Protein AF-0000000078878754 (afdb_homodimer)

Structure (mmCIF, N/CA/C/O backbone):
data_AF-0000000078878754-model_v1
#
loop_
_entity.id
_entity.type
_entity.pdbx_description
1 polymer 'Potassium channel domain-containing protein'
#
loop_
_atom_site.group_PDB
_atom_site.id
_atom_site.type_symbol
_atom_site.label_atom_id
_atom_site.label_alt_id
_atom_site.label_comp_id
_atom_site.label_asym_id
_atom_site.label_entity_id
_atom_site.label_seq_id
_atom_site.pdbx_PDB_ins_code
_atom_site.Cartn_x
_atom_site.Cartn_y
_atom_site.Cartn_z
_atom_site.occupancy
_atom_site.B_iso_or_equiv
_atom_site.auth_seq_id
_atom_site.auth_comp_id
_atom_site.auth_asym_id
_atom_site.auth_atom_id
_atom_site.pdbx_PDB_model_num
ATOM 1 N N . LEU A 1 1 ? -21.625 15.844 6.613 1 88.44 1 LEU A N 1
ATOM 2 C CA . LEU A 1 1 ? -20.328 15.461 6.086 1 88.44 1 LEU A CA 1
ATOM 3 C C . LEU A 1 1 ? -20.172 13.945 6.066 1 88.44 1 LEU A C 1
ATOM 5 O O . LEU A 1 1 ? -19.766 13.367 5.051 1 88.44 1 LEU A O 1
ATOM 9 N N . ILE A 1 2 ? -20.672 13.242 7.055 1 89.06 2 ILE A N 1
ATOM 10 C CA . ILE A 1 2 ? -20.531 11.797 7.145 1 89.06 2 ILE A CA 1
ATOM 11 C C . ILE A 1 2 ? -21.391 11.125 6.074 1 89.06 2 ILE A C 1
ATOM 13 O O . ILE A 1 2 ? -20.953 10.188 5.41 1 89.06 2 ILE A O 1
ATOM 17 N N . ILE A 1 3 ? -22.547 11.648 5.879 1 92.25 3 ILE A N 1
ATOM 18 C CA . ILE A 1 3 ? -23.453 11.086 4.895 1 92.25 3 ILE A CA 1
ATOM 19 C C . ILE A 1 3 ? -22.891 11.273 3.49 1 92.25 3 ILE A C 1
ATOM 21 O O . ILE A 1 3 ? -22.922 10.352 2.674 1 92.25 3 ILE A O 1
ATOM 25 N N . VAL A 1 4 ? -22.359 12.438 3.182 1 94.62 4 VAL A N 1
ATOM 26 C CA . VAL A 1 4 ? -21.766 12.719 1.883 1 94.62 4 VAL A CA 1
ATOM 27 C C . VAL A 1 4 ? -20.562 11.805 1.656 1 94.62 4 VAL A C 1
ATOM 29 O O . VAL A 1 4 ? -20.359 11.297 0.55 1 94.62 4 VAL A O 1
ATOM 32 N N . TYR A 1 5 ? -19.875 11.586 2.711 1 95.25 5 TYR A N 1
ATOM 33 C CA . TYR A 1 5 ? -18.703 10.719 2.643 1 95.25 5 TYR A CA 1
ATOM 34 C C . TYR A 1 5 ? -19.109 9.281 2.336 1 95.25 5 TYR A C 1
ATOM 36 O O . TYR A 1 5 ? -18.5 8.625 1.483 1 95.25 5 TYR A O 1
ATOM 44 N N . ILE A 1 6 ? -20.141 8.805 2.996 1 94.25 6 ILE A N 1
ATOM 45 C CA . ILE A 1 6 ? -20.641 7.453 2.777 1 94.25 6 ILE A CA 1
ATOM 46 C C . ILE A 1 6 ? -21.172 7.32 1.354 1 94.25 6 ILE A C 1
ATOM 48 O O . ILE A 1 6 ? -20.922 6.316 0.684 1 94.25 6 ILE A O 1
ATOM 52 N N . PHE A 1 7 ? -21.828 8.344 0.883 1 96.56 7 PHE A N 1
ATOM 53 C CA . PHE A 1 7 ? -22.328 8.344 -0.484 1 96.56 7 PHE A CA 1
ATOM 54 C C . PHE A 1 7 ? -21.188 8.352 -1.486 1 96.56 7 PHE A C 1
ATOM 56 O O . PHE A 1 7 ? -21.234 7.664 -2.51 1 96.56 7 PHE A O 1
ATOM 63 N N . TYR A 1 8 ? -20.188 9.109 -1.204 1 97.75 8 TYR A N 1
ATOM 64 C CA . TYR A 1 8 ? -19.016 9.148 -2.064 1 97.75 8 TYR A CA 1
ATOM 65 C C . TYR A 1 8 ? -18.359 7.777 -2.156 1 97.75 8 TYR A C 1
ATOM 67 O O . TYR A 1 8 ? -17.984 7.336 -3.242 1 97.75 8 TYR A O 1
ATOM 75 N N . LEU A 1 9 ? -18.281 7.098 -1.032 1 97.31 9 LEU A N 1
ATOM 76 C CA . LEU A 1 9 ? -17.703 5.762 -0.999 1 97.31 9 LEU A CA 1
ATOM 77 C C . LEU A 1 9 ? -18.562 4.777 -1.787 1 97.31 9 LEU A C 1
ATOM 79 O O . LEU A 1 9 ? -18.031 3.965 -2.555 1 97.31 9 LEU A O 1
ATOM 83 N N . ALA A 1 10 ? -19.828 4.859 -1.621 1 97 10 ALA A N 1
ATOM 84 C CA . ALA A 1 10 ? -20.75 3.949 -2.301 1 97 10 ALA A CA 1
ATOM 85 C C . ALA A 1 10 ? -20.719 4.16 -3.811 1 97 10 ALA A C 1
ATOM 87 O O . ALA A 1 10 ? -20.719 3.197 -4.578 1 97 10 ALA A O 1
ATOM 88 N N . ILE A 1 11 ? -20.641 5.426 -4.215 1 97.81 11 ILE A N 1
ATOM 89 C CA . ILE A 1 11 ? -20.578 5.746 -5.637 1 97.81 11 ILE A CA 1
ATOM 90 C C . ILE A 1 11 ? -19.281 5.227 -6.227 1 97.81 11 ILE A C 1
ATOM 92 O O . ILE A 1 11 ? -19.266 4.652 -7.32 1 97.81 11 ILE A O 1
ATOM 96 N N . GLY A 1 12 ? -18.188 5.465 -5.535 1 98 12 GLY A N 1
ATOM 97 C CA . GLY A 1 12 ? -16.906 4.934 -5.988 1 98 12 GLY A CA 1
ATOM 98 C C . GLY A 1 12 ? -16.906 3.424 -6.141 1 98 12 GLY A C 1
ATOM 99 O O . GLY A 1 12 ? -16.438 2.893 -7.145 1 98 12 GLY A O 1
ATOM 100 N N . ALA A 1 13 ? -17.484 2.748 -5.16 1 97.38 13 ALA A N 1
ATOM 101 C CA . ALA A 1 13 ? -17.562 1.291 -5.195 1 97.38 13 ALA A CA 1
ATOM 102 C C . ALA A 1 13 ? -18.375 0.812 -6.391 1 97.38 13 ALA A C 1
ATOM 104 O O . ALA A 1 13 ? -17.984 -0.123 -7.09 1 97.38 13 ALA A O 1
ATOM 105 N N . ALA A 1 14 ? -19.484 1.467 -6.613 1 97.56 14 ALA A N 1
ATOM 106 C CA . ALA A 1 14 ? -20.375 1.093 -7.711 1 97.56 14 ALA A CA 1
ATOM 107 C C . ALA A 1 14 ? -19.688 1.307 -9.062 1 97.56 14 ALA A C 1
ATOM 109 O O . ALA A 1 14 ? -19.781 0.453 -9.945 1 97.56 14 ALA A O 1
ATOM 110 N N . ILE A 1 15 ? -19.016 2.385 -9.211 1 98 15 ILE A N 1
ATOM 111 C CA . ILE A 1 15 ? -18.375 2.703 -10.484 1 98 15 ILE A CA 1
ATOM 112 C C . ILE A 1 15 ? -17.188 1.769 -10.711 1 98 15 ILE A C 1
ATOM 114 O O . ILE A 1 15 ? -17.016 1.231 -11.805 1 98 15 ILE A O 1
ATOM 118 N N . PHE A 1 16 ? -16.375 1.525 -9.695 1 97.56 16 PHE A N 1
ATOM 119 C CA . PHE A 1 16 ? -15.258 0.6 -9.828 1 97.56 16 PHE A CA 1
ATOM 120 C C . PHE A 1 16 ? -15.75 -0.796 -10.188 1 97.56 16 PHE A C 1
ATOM 122 O O . PHE A 1 16 ? -15.18 -1.452 -11.062 1 97.56 16 PHE A O 1
ATOM 129 N N . SER A 1 17 ? -16.797 -1.223 -9.469 1 96 17 SER A N 1
ATOM 130 C CA . SER A 1 17 ? -17.344 -2.547 -9.734 1 96 17 SER A CA 1
ATOM 131 C C . SER A 1 17 ? -17.875 -2.652 -11.156 1 96 17 SER A C 1
ATOM 133 O O . SER A 1 17 ? -17.688 -3.676 -11.82 1 96 17 SER A O 1
ATOM 135 N N . SER A 1 18 ? -18.484 -1.58 -11.648 1 96.5 18 SER A N 1
ATOM 136 C CA . SER A 1 18 ? -19.078 -1.58 -12.984 1 96.5 18 SER A CA 1
ATOM 137 C C . SER A 1 18 ? -18 -1.534 -14.062 1 96.5 18 SER A C 1
ATOM 139 O O . SER A 1 18 ? -18.109 -2.203 -15.094 1 96.5 18 SER A O 1
ATOM 141 N N . ILE A 1 19 ? -16.906 -0.851 -13.898 1 96.38 19 ILE A N 1
ATOM 142 C CA . ILE A 1 19 ? -15.852 -0.682 -14.898 1 96.38 19 ILE A CA 1
ATOM 143 C C . ILE A 1 19 ? -14.945 -1.91 -14.906 1 96.38 19 ILE A C 1
ATOM 145 O O . ILE A 1 19 ? -14.586 -2.412 -15.977 1 96.38 19 ILE A O 1
ATOM 149 N N . GLU A 1 20 ? -14.562 -2.369 -13.758 1 96 20 GLU A N 1
ATOM 150 C CA . GLU A 1 20 ? -13.539 -3.404 -13.656 1 96 20 GLU A CA 1
ATOM 151 C C . GLU A 1 20 ? -14.156 -4.797 -13.68 1 96 20 GLU A C 1
ATOM 153 O O . GLU A 1 20 ? -13.484 -5.777 -14.008 1 96 20 GLU A O 1
ATOM 158 N N . GLY A 1 21 ? -15.43 -4.961 -13.352 1 93.44 21 GL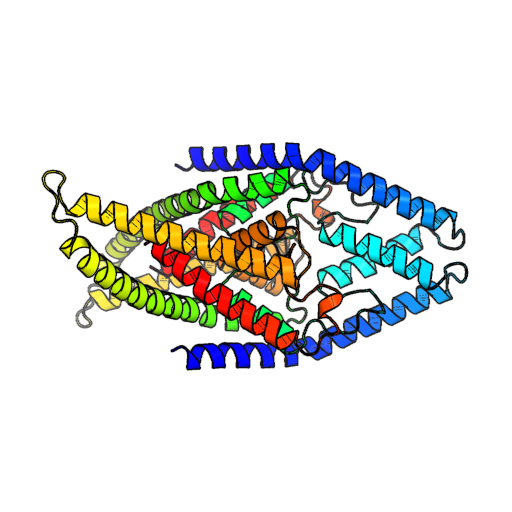Y A N 1
ATOM 159 C CA . GLY A 1 21 ? -16.109 -6.246 -13.305 1 93.44 21 GLY A CA 1
ATOM 160 C C . GLY A 1 21 ? -15.977 -7.027 -14.602 1 93.44 21 GLY A C 1
ATOM 161 O O . GLY A 1 21 ? -15.453 -8.141 -14.617 1 93.44 21 GLY A O 1
ATOM 162 N N . PRO A 1 22 ? -16.359 -6.391 -15.695 1 93.25 22 PRO A N 1
ATOM 163 C CA . PRO A 1 22 ? -16.281 -7.082 -16.984 1 93.25 22 PRO A CA 1
ATOM 164 C C . PRO A 1 22 ? -14.844 -7.418 -17.375 1 93.25 22 PRO A C 1
ATOM 166 O O . PRO A 1 22 ? -14.594 -8.461 -17.984 1 93.25 22 PRO A O 1
ATOM 169 N N . TYR A 1 23 ? -13.898 -6.574 -17.094 1 92.31 23 TYR A N 1
ATOM 170 C CA . TYR A 1 23 ? -12.5 -6.828 -17.406 1 92.31 23 TYR A CA 1
ATOM 171 C C . TYR A 1 23 ? -11.977 -8.023 -16.609 1 92.31 23 TYR A C 1
ATOM 173 O O . TYR A 1 23 ? -11.273 -8.875 -17.156 1 92.31 23 TYR A O 1
ATOM 181 N N . GLU A 1 24 ? -12.305 -8.078 -15.375 1 92.5 24 GLU A N 1
ATOM 182 C CA . GLU A 1 24 ? -11.898 -9.188 -14.523 1 92.5 24 GLU A CA 1
ATOM 183 C C . GLU A 1 24 ? -12.445 -10.516 -15.047 1 92.5 24 GLU A C 1
ATOM 185 O O . GLU A 1 24 ? -11.734 -11.523 -15.078 1 92.5 24 GLU A O 1
ATOM 190 N N . ARG A 1 25 ? -13.688 -10.508 -15.477 1 91.75 25 ARG A N 1
ATOM 191 C CA . ARG A 1 25 ? -14.312 -11.727 -15.984 1 91.75 25 ARG A CA 1
ATOM 192 C C . ARG A 1 25 ? -13.586 -12.242 -17.219 1 91.75 25 ARG A C 1
ATOM 194 O O . ARG A 1 25 ? -13.422 -13.453 -17.391 1 91.75 25 ARG A O 1
ATOM 201 N N . ARG A 1 26 ? -13.156 -11.352 -18.031 1 91.81 26 ARG A N 1
ATOM 202 C CA . ARG A 1 26 ? -12.422 -11.75 -19.219 1 91.81 26 ARG A CA 1
ATOM 203 C C . ARG A 1 26 ? -11.086 -12.391 -18.859 1 91.81 26 ARG A C 1
ATOM 205 O O . ARG A 1 26 ? -10.703 -13.414 -19.438 1 91.81 26 ARG A O 1
ATOM 212 N N . VAL A 1 27 ? -10.414 -11.758 -17.891 1 91 27 VAL A N 1
ATOM 213 C CA . VAL A 1 27 ? -9.117 -12.281 -17.469 1 91 27 VAL A CA 1
ATOM 214 C C . VAL A 1 27 ? -9.297 -13.656 -16.828 1 91 27 VAL A C 1
ATOM 216 O O . VAL A 1 27 ? -8.508 -14.57 -17.078 1 91 27 VAL A O 1
ATOM 219 N N . VAL A 1 28 ? -10.328 -13.812 -16 1 91.38 28 VAL A N 1
ATOM 220 C CA . VAL A 1 28 ? -10.609 -15.078 -15.336 1 91.38 28 VAL A CA 1
ATOM 221 C C . VAL A 1 28 ? -10.906 -16.156 -16.375 1 91.38 28 VAL A C 1
ATOM 223 O O . VAL A 1 28 ? -10.398 -17.281 -16.281 1 91.38 28 VAL A O 1
ATOM 226 N N . LYS A 1 29 ? -11.719 -15.836 -17.375 1 91.75 29 LYS A N 1
ATOM 227 C CA . LYS A 1 29 ? -12.055 -16.781 -18.438 1 91.75 29 LYS A CA 1
ATOM 228 C C . LYS A 1 29 ? -10.812 -17.234 -19.188 1 91.75 29 LYS A C 1
ATOM 230 O O . LYS A 1 29 ? -10.648 -18.422 -19.484 1 91.75 29 LYS A O 1
ATOM 235 N N . ASN A 1 30 ? -9.938 -16.281 -19.469 1 92.88 30 ASN A N 1
ATOM 236 C CA . ASN A 1 30 ? -8.688 -16.609 -20.156 1 92.88 30 ASN A CA 1
ATOM 237 C C . ASN A 1 30 ? -7.809 -17.516 -19.312 1 92.88 30 ASN A C 1
ATOM 239 O O . ASN A 1 30 ? -7.148 -18.422 -19.844 1 92.88 30 ASN A O 1
ATOM 243 N N . LEU A 1 31 ? -7.793 -17.266 -18.031 1 92.38 31 LEU A N 1
ATOM 244 C CA . LEU A 1 31 ? -6.984 -18.062 -17.125 1 92.38 31 LEU A CA 1
ATOM 245 C C . LEU A 1 31 ? -7.516 -19.5 -17.047 1 92.38 31 LEU A C 1
ATOM 247 O O . LEU A 1 31 ? -6.738 -20.453 -17.062 1 92.38 31 LEU A O 1
ATOM 251 N N . ILE A 1 32 ? -8.797 -19.672 -16.984 1 91.44 32 ILE A N 1
ATOM 252 C CA . ILE A 1 32 ? -9.422 -20.984 -16.953 1 91.44 32 ILE A CA 1
ATOM 253 C C . ILE A 1 32 ? -9.125 -21.734 -18.25 1 91.44 32 ILE A C 1
ATOM 255 O O . ILE A 1 32 ? -8.812 -22.922 -18.234 1 91.44 32 ILE A O 1
ATOM 259 N N . ALA A 1 33 ? -9.203 -21.031 -19.344 1 94 33 ALA A N 1
ATOM 260 C CA . ALA A 1 33 ? -8.898 -21.641 -20.641 1 94 33 ALA A CA 1
ATOM 261 C C . ALA A 1 33 ? -7.449 -22.109 -20.688 1 94 33 ALA A C 1
ATOM 263 O O . ALA A 1 33 ? -7.168 -23.203 -21.203 1 94 33 ALA A O 1
ATOM 264 N N . LYS A 1 34 ? -6.562 -21.312 -20.156 1 94 34 LYS A N 1
ATOM 265 C CA . LYS A 1 34 ? -5.152 -21.688 -20.141 1 94 34 LYS A CA 1
ATOM 266 C C . LYS A 1 34 ? -4.918 -22.891 -19.234 1 94 34 LYS A C 1
ATOM 268 O O . LYS A 1 34 ? -4.109 -23.766 -19.562 1 94 34 LYS A O 1
ATOM 273 N N . ARG A 1 35 ? -5.523 -22.875 -18.094 1 93.62 35 ARG A N 1
ATOM 274 C CA . ARG A 1 35 ? -5.43 -24 -17.172 1 93.62 35 ARG A CA 1
ATOM 275 C C . ARG A 1 35 ? -5.941 -25.281 -17.828 1 93.62 35 ARG A C 1
ATOM 277 O O . ARG A 1 35 ? -5.297 -26.328 -17.734 1 93.62 35 ARG A O 1
ATOM 284 N N . ASP A 1 36 ? -7.105 -25.203 -18.516 1 93.69 36 ASP A N 1
ATOM 285 C CA . ASP A 1 36 ? -7.695 -26.359 -19.188 1 93.69 36 ASP A CA 1
ATOM 286 C C . ASP A 1 36 ? -6.801 -26.844 -20.328 1 93.69 36 ASP A C 1
ATOM 288 O O . ASP A 1 36 ? -6.652 -28.047 -20.531 1 93.69 36 ASP A O 1
ATOM 292 N N . ARG A 1 37 ? -6.273 -25.922 -21.031 1 95 37 ARG A N 1
ATOM 293 C CA . ARG A 1 37 ? -5.352 -26.281 -22.094 1 95 37 ARG A CA 1
ATOM 294 C C . ARG A 1 37 ? -4.117 -27 -21.547 1 95 37 ARG A C 1
ATOM 296 O O . ARG A 1 37 ? -3.621 -27.953 -22.141 1 95 37 ARG A O 1
ATOM 303 N N . PHE A 1 38 ? -3.609 -26.516 -20.438 1 95.25 38 PHE A N 1
ATOM 304 C CA . PHE A 1 38 ? -2.455 -27.125 -19.797 1 95.25 38 PHE A CA 1
ATOM 305 C C . PHE A 1 38 ? -2.762 -28.562 -19.391 1 95.25 38 PHE A C 1
ATOM 307 O O . PHE A 1 38 ? -1.948 -29.453 -19.609 1 95.25 38 PHE A O 1
ATOM 314 N N . LEU A 1 39 ? -3.918 -28.797 -18.797 1 94 39 LEU A N 1
ATOM 315 C CA . LEU A 1 39 ? -4.312 -30.125 -18.359 1 94 39 LEU A CA 1
ATOM 316 C C . LEU A 1 39 ? -4.559 -31.031 -19.547 1 94 39 LEU A C 1
ATOM 318 O O . LEU A 1 39 ? -4.285 -32.25 -19.484 1 94 39 LEU A O 1
ATOM 322 N N . ALA A 1 40 ? -5.086 -30.469 -20.656 1 94.75 40 ALA A N 1
ATOM 323 C CA . ALA A 1 40 ? -5.332 -31.25 -21.875 1 94.75 40 ALA A CA 1
ATOM 324 C C . ALA A 1 40 ? -4.02 -31.672 -22.516 1 94.75 40 ALA A C 1
ATOM 326 O O . ALA A 1 40 ? -3.908 -32.812 -23.016 1 94.75 40 ALA A O 1
ATOM 327 N N . ARG A 1 41 ? -3.047 -30.812 -22.484 1 94 41 ARG A N 1
ATOM 328 C CA . ARG A 1 41 ? -1.755 -31.094 -23.094 1 94 41 ARG A CA 1
ATOM 329 C C . ARG A 1 41 ? -0.927 -32.031 -22.234 1 94 41 ARG A C 1
ATOM 331 O O . ARG A 1 41 ? -0.048 -32.75 -22.75 1 94 41 ARG A O 1
ATOM 338 N N . ASN A 1 42 ? -1.183 -31.984 -20.953 1 94.94 42 ASN A N 1
ATOM 339 C CA . ASN A 1 42 ? -0.447 -32.812 -20.016 1 94.94 42 ASN A CA 1
ATOM 340 C C . ASN A 1 42 ? -1.387 -33.688 -19.172 1 94.94 42 ASN A C 1
ATOM 342 O O . ASN A 1 42 ? -1.582 -33.438 -17.984 1 94.94 42 ASN A O 1
ATOM 346 N N . PRO A 1 43 ? -1.83 -34.844 -19.734 1 91.88 43 PRO A N 1
ATOM 347 C CA . PRO A 1 43 ? -2.836 -35.688 -19.078 1 91.88 43 PRO A CA 1
ATOM 348 C C . PRO A 1 43 ? -2.295 -36.375 -17.828 1 91.88 43 PRO A C 1
ATOM 350 O O . PRO A 1 43 ? -3.072 -36.844 -17 1 91.88 43 PRO A O 1
ATOM 353 N N . CYS A 1 44 ? -1.008 -36.344 -17.562 1 92.94 44 CYS A N 1
ATOM 354 C CA . CYS A 1 44 ? -0.416 -37 -16.391 1 92.94 44 CYS A CA 1
ATOM 355 C C . CYS A 1 44 ? -0.661 -36.156 -15.133 1 92.94 44 CYS A C 1
ATOM 357 O O . CYS A 1 44 ? -0.492 -36.656 -14.016 1 92.94 44 CYS A O 1
ATOM 359 N N . VAL A 1 45 ? -1.017 -34.969 -15.344 1 94.69 45 VAL A N 1
ATOM 360 C CA . VAL A 1 45 ? -1.24 -34.062 -14.211 1 94.69 45 VAL A CA 1
ATOM 361 C C . VAL A 1 45 ? -2.713 -34.094 -13.812 1 94.69 45 VAL A C 1
ATOM 363 O O . VAL A 1 45 ? -3.594 -33.844 -14.633 1 94.69 45 VAL A O 1
ATOM 366 N N . THR A 1 46 ? -2.932 -34.469 -12.578 1 93.31 46 THR A N 1
ATOM 367 C CA . THR A 1 46 ? -4.305 -34.438 -12.078 1 93.31 46 THR A CA 1
ATOM 368 C C . THR A 1 46 ? -4.719 -33.031 -11.688 1 93.31 46 THR A C 1
ATOM 370 O O . THR A 1 46 ? -3.867 -32.188 -11.383 1 93.31 46 THR A O 1
ATOM 373 N N . ASP A 1 47 ? -6.012 -32.812 -11.703 1 92.75 47 ASP A N 1
ATOM 374 C CA . ASP A 1 47 ? -6.547 -31.5 -11.336 1 92.75 47 ASP A CA 1
ATOM 375 C C . ASP A 1 47 ? -6.172 -31.141 -9.898 1 92.75 47 ASP A C 1
ATOM 377 O O . ASP A 1 47 ? -5.836 -29.984 -9.609 1 92.75 47 ASP A O 1
ATOM 381 N N . PHE A 1 48 ? -6.191 -32.094 -9.062 1 91.5 48 PHE A N 1
ATOM 382 C CA . PHE A 1 48 ? -5.883 -31.875 -7.648 1 91.5 48 PHE A CA 1
ATOM 383 C C . PHE A 1 48 ? -4.414 -31.516 -7.465 1 91.5 48 PHE A C 1
ATOM 385 O O . PHE A 1 48 ? -4.086 -30.594 -6.707 1 91.5 48 PHE A O 1
ATOM 392 N N . GLU A 1 49 ? -3.566 -32.219 -8.156 1 93.38 49 GLU A N 1
ATOM 393 C CA . GLU A 1 49 ? -2.135 -31.938 -8.055 1 93.38 49 GLU A CA 1
ATOM 394 C C . GLU A 1 49 ? -1.785 -30.562 -8.602 1 93.38 49 GLU A C 1
ATOM 396 O O . GLU A 1 49 ? -0.946 -29.859 -8.031 1 93.38 49 GLU A O 1
ATOM 401 N N . LEU A 1 50 ? -2.414 -30.234 -9.727 1 94.12 50 LEU A N 1
ATOM 402 C CA . LEU A 1 50 ? -2.178 -28.922 -10.32 1 94.12 50 LEU A CA 1
ATOM 403 C C . LEU A 1 50 ? -2.658 -27.812 -9.391 1 94.12 50 LEU A C 1
ATOM 405 O O . LEU A 1 50 ? -1.974 -26.797 -9.219 1 94.12 50 LEU A O 1
ATOM 409 N N . GLU A 1 51 ? -3.812 -28 -8.75 1 93.69 51 GLU A N 1
ATOM 410 C CA . GLU A 1 51 ? -4.359 -27.016 -7.82 1 93.69 51 GLU A CA 1
ATOM 411 C C . GLU A 1 51 ? -3.432 -26.797 -6.629 1 93.69 51 GLU A C 1
ATOM 413 O O . GLU A 1 51 ? -3.221 -25.672 -6.195 1 93.69 51 GLU A O 1
ATOM 418 N N . GLU A 1 52 ? -2.936 -27.828 -6.098 1 93.25 52 GLU A N 1
ATOM 419 C CA . GLU A 1 52 ? -2.016 -27.734 -4.969 1 93.25 52 GLU A CA 1
ATOM 420 C C . GLU A 1 52 ? -0.737 -27 -5.355 1 93.25 52 GLU A C 1
ATOM 422 O O . GLU A 1 52 ? -0.216 -26.203 -4.582 1 93.25 52 GLU A O 1
ATOM 427 N N . PHE A 1 53 ? -0.326 -27.312 -6.574 1 94.62 53 PHE A N 1
ATOM 428 C CA . PHE A 1 53 ? 0.87 -26.656 -7.074 1 94.62 53 PHE A CA 1
ATOM 429 C C . PHE A 1 53 ? 0.622 -25.156 -7.25 1 94.62 53 PHE A C 1
ATOM 431 O O . PHE A 1 53 ? 1.461 -24.328 -6.875 1 94.62 53 PHE A O 1
ATOM 438 N N . ILE A 1 54 ? -0.511 -24.797 -7.777 1 94 54 ILE A N 1
ATOM 439 C CA . ILE A 1 54 ? -0.882 -23.391 -7.969 1 94 54 ILE A CA 1
ATOM 440 C C . ILE A 1 54 ? -0.963 -22.688 -6.613 1 94 54 ILE A C 1
ATOM 442 O O . ILE A 1 54 ? -0.523 -21.547 -6.473 1 94 54 ILE A O 1
ATOM 446 N N . LYS A 1 55 ? -1.486 -23.328 -5.605 1 91.75 55 LYS A N 1
ATOM 447 C CA . LYS A 1 55 ? -1.575 -22.766 -4.262 1 91.75 55 LYS A CA 1
ATOM 448 C C . LYS A 1 55 ? -0.191 -22.422 -3.715 1 91.75 55 LYS A C 1
ATOM 450 O O . LYS A 1 55 ? 0.002 -21.359 -3.121 1 91.75 55 LYS A O 1
ATOM 455 N N . ASP A 1 56 ? 0.715 -23.297 -3.963 1 93.06 56 ASP A N 1
ATOM 456 C CA . ASP A 1 56 ? 2.078 -23.062 -3.498 1 93.06 56 ASP A CA 1
ATOM 457 C C . ASP A 1 56 ? 2.695 -21.859 -4.199 1 93.06 56 ASP A C 1
ATOM 459 O O . ASP A 1 56 ? 3.402 -21.062 -3.57 1 93.06 56 ASP A O 1
ATOM 463 N N . ILE A 1 57 ? 2.395 -21.719 -5.469 1 92.75 57 ILE A N 1
ATOM 464 C CA . ILE A 1 57 ? 2.92 -20.609 -6.25 1 92.75 57 ILE A CA 1
ATOM 465 C C . ILE A 1 57 ? 2.311 -19.297 -5.758 1 92.75 57 ILE A C 1
ATOM 467 O O . ILE A 1 57 ? 3.016 -18.297 -5.602 1 92.75 57 ILE A O 1
ATOM 471 N N . VAL A 1 58 ? 1.054 -19.328 -5.523 1 91.81 58 VAL A N 1
ATOM 472 C CA . VAL A 1 58 ? 0.333 -18.141 -5.094 1 91.81 58 VAL A CA 1
ATOM 473 C C . VAL A 1 58 ? 0.842 -17.688 -3.725 1 91.81 58 VAL A C 1
ATOM 475 O O . VAL A 1 58 ? 1.062 -16.5 -3.496 1 91.81 58 VAL A O 1
ATOM 478 N N . VAL A 1 59 ? 1.04 -18.625 -2.814 1 88.81 59 VAL A N 1
ATOM 479 C CA . VAL A 1 59 ? 1.52 -18.297 -1.473 1 88.81 59 VAL A CA 1
ATOM 480 C C . VAL A 1 59 ? 2.91 -17.672 -1.556 1 88.81 59 VAL A C 1
ATOM 482 O O . VAL A 1 59 ? 3.193 -16.688 -0.876 1 88.81 59 VAL A O 1
ATOM 485 N N . ALA A 1 60 ? 3.768 -18.188 -2.389 1 89.25 60 ALA A N 1
ATOM 486 C CA . ALA A 1 60 ? 5.113 -17.656 -2.564 1 89.25 60 ALA A CA 1
ATOM 487 C C . ALA A 1 60 ? 5.066 -16.234 -3.146 1 89.25 60 ALA A C 1
ATOM 489 O O . ALA A 1 60 ? 5.773 -15.344 -2.676 1 89.25 60 ALA A O 1
ATOM 490 N N . ARG A 1 61 ? 4.227 -16.078 -4.113 1 89.56 61 ARG A N 1
ATOM 491 C CA . ARG A 1 61 ? 4.109 -14.766 -4.75 1 89.56 61 ARG A CA 1
ATOM 492 C C . ARG A 1 61 ? 3.559 -13.727 -3.777 1 89.56 61 ARG A C 1
ATOM 494 O O . ARG A 1 61 ? 4 -12.578 -3.773 1 89.56 61 ARG A O 1
ATOM 501 N N . ASP A 1 62 ? 2.631 -14.156 -2.959 1 87.62 62 ASP A N 1
ATOM 502 C CA . ASP A 1 62 ? 2.051 -13.258 -1.966 1 87.62 62 ASP A CA 1
ATOM 503 C C . ASP A 1 62 ? 3.102 -12.805 -0.955 1 87.62 62 ASP A C 1
ATOM 505 O O . ASP A 1 62 ? 2.959 -11.75 -0.332 1 87.62 62 ASP A O 1
ATOM 509 N N . GLN A 1 63 ? 4.102 -13.594 -0.827 1 85.56 63 GLN A N 1
ATOM 510 C CA . GLN A 1 63 ? 5.176 -13.258 0.098 1 85.56 63 GLN A CA 1
ATOM 511 C C . GLN A 1 63 ? 6.258 -12.43 -0.593 1 85.56 63 GLN A C 1
ATOM 513 O O . GLN A 1 63 ? 7.301 -12.141 0 1 85.56 63 GLN A O 1
ATOM 518 N N . GLY A 1 64 ? 6.027 -12.094 -1.842 1 86.44 64 GLY A N 1
ATOM 519 C CA . GLY A 1 64 ? 6.961 -11.25 -2.568 1 86.44 64 GLY A CA 1
ATOM 520 C C . GLY A 1 64 ? 8.078 -12.031 -3.234 1 86.44 64 GLY A C 1
ATOM 521 O O . GLY A 1 64 ? 9.102 -11.453 -3.623 1 86.44 64 GLY A O 1
ATOM 522 N N . ILE A 1 65 ? 7.945 -13.312 -3.303 1 87.69 65 ILE A N 1
ATOM 523 C CA . ILE A 1 65 ? 8.977 -14.156 -3.891 1 87.69 65 ILE A CA 1
ATOM 524 C C . ILE A 1 65 ? 8.562 -14.578 -5.301 1 87.69 65 ILE A C 1
ATOM 526 O O . ILE A 1 65 ? 7.41 -14.953 -5.527 1 87.69 65 ILE A O 1
ATOM 530 N N . SER A 1 66 ? 9.453 -14.398 -6.246 1 85.31 66 SER A N 1
ATOM 531 C CA . SER A 1 66 ? 9.172 -14.82 -7.617 1 85.31 66 SER A CA 1
ATOM 532 C C . SER A 1 66 ? 9.32 -16.328 -7.77 1 85.31 66 SER A C 1
ATOM 534 O O . SER A 1 66 ? 10.375 -16.891 -7.484 1 85.31 66 SER A O 1
ATOM 536 N N . PRO A 1 67 ? 8.281 -16.953 -8.203 1 84.94 67 PRO A N 1
ATOM 537 C CA . PRO A 1 67 ? 8.344 -18.422 -8.367 1 84.94 67 PRO A CA 1
ATOM 538 C C . PRO A 1 67 ? 9.008 -18.828 -9.672 1 84.94 67 PRO A C 1
ATOM 540 O O . PRO A 1 67 ? 9.156 -20.031 -9.938 1 84.94 67 PRO A O 1
ATOM 543 N N . LEU A 1 68 ? 9.438 -17.875 -10.414 1 83.44 68 LEU A N 1
ATOM 544 C CA . LEU A 1 68 ? 10.062 -18.188 -11.695 1 83.44 68 LEU A CA 1
ATOM 545 C C . LEU A 1 68 ? 11.523 -18.578 -11.516 1 83.44 68 LEU A C 1
ATOM 547 O O . LEU A 1 68 ? 12.195 -18.062 -10.617 1 83.44 68 LEU A O 1
ATOM 551 N N . ARG A 1 69 ? 12 -19.531 -12.188 1 73.88 69 ARG A N 1
ATOM 552 C CA . ARG A 1 69 ? 13.359 -20.047 -12.094 1 73.88 69 ARG A CA 1
ATOM 553 C C . ARG A 1 69 ? 14.367 -19.016 -12.609 1 73.88 69 ARG A C 1
ATOM 555 O O . ARG A 1 69 ? 15.469 -18.906 -12.07 1 73.88 69 ARG A O 1
ATOM 562 N N . ASN A 1 70 ? 14.039 -18.328 -13.68 1 61.94 70 ASN A N 1
ATOM 563 C CA . ASN A 1 70 ? 14.984 -17.422 -14.312 1 61.94 70 ASN A CA 1
ATOM 564 C C . ASN A 1 70 ? 15.18 -16.141 -13.508 1 61.94 70 ASN A C 1
ATOM 566 O O . ASN A 1 70 ? 16.016 -15.312 -13.852 1 61.94 70 ASN A O 1
ATOM 570 N N . VAL A 1 71 ? 14.305 -16.016 -12.523 1 60.97 71 VAL A N 1
ATOM 571 C CA . VAL A 1 71 ? 14.422 -14.781 -11.742 1 60.97 71 VAL A CA 1
ATOM 572 C C . VAL A 1 71 ? 15.211 -15.062 -10.461 1 60.97 71 VAL A C 1
ATOM 574 O O . VAL A 1 71 ? 14.773 -15.836 -9.609 1 60.97 71 VAL A O 1
ATOM 577 N N . SER A 1 72 ? 16.484 -14.547 -10.531 1 63.94 72 SER A N 1
ATOM 578 C CA . SER A 1 72 ? 17.484 -14.969 -9.555 1 63.94 72 SER A CA 1
ATOM 579 C C . SER A 1 72 ? 17.719 -13.891 -8.5 1 63.94 72 SER A C 1
ATOM 581 O O . SER A 1 72 ? 18.422 -14.133 -7.512 1 63.94 72 SER A O 1
ATOM 583 N N . VAL A 1 73 ? 17.078 -12.828 -8.711 1 75.06 73 VAL A N 1
ATOM 584 C CA . VAL A 1 73 ? 17.547 -11.844 -7.742 1 75.06 73 VAL A CA 1
ATOM 585 C C . VAL A 1 73 ? 16.656 -11.883 -6.496 1 75.06 73 VAL A C 1
ATOM 587 O O . VAL A 1 73 ? 15.43 -11.844 -6.602 1 75.06 73 VAL A O 1
ATOM 590 N N . PRO A 1 74 ? 17.375 -12.008 -5.371 1 86.19 74 PRO A N 1
ATOM 591 C CA . PRO A 1 74 ? 16.625 -12.016 -4.113 1 86.19 74 PRO A CA 1
ATOM 592 C C . PRO A 1 74 ? 15.812 -10.742 -3.902 1 86.19 74 PRO A C 1
ATOM 594 O O . PRO A 1 74 ? 16.266 -9.648 -4.262 1 86.19 74 PRO A O 1
ATOM 597 N N . SER A 1 75 ? 14.625 -10.898 -3.428 1 87.94 75 SER A N 1
ATOM 598 C CA . SER A 1 75 ? 13.727 -9.781 -3.172 1 87.94 75 SER A CA 1
ATOM 599 C C . SER A 1 75 ? 14.273 -8.867 -2.082 1 87.94 75 SER A C 1
ATOM 601 O O . SER A 1 75 ? 14 -7.664 -2.076 1 87.94 75 SER A O 1
ATOM 603 N N . TRP A 1 76 ? 15.078 -9.469 -1.174 1 92.88 76 TRP A N 1
ATOM 604 C CA . TRP A 1 76 ? 15.531 -8.688 -0.03 1 92.88 76 TRP A CA 1
ATOM 605 C C . TRP A 1 76 ? 17.016 -8.344 -0.159 1 92.88 76 TRP A C 1
ATOM 607 O O . TRP A 1 76 ? 17.734 -8.281 0.843 1 92.88 76 TRP A O 1
ATOM 617 N N . GLU A 1 77 ? 17.453 -8.125 -1.412 1 91.19 77 GLU A N 1
ATOM 618 C CA . GLU A 1 77 ? 18.781 -7.531 -1.603 1 91.19 77 GLU A CA 1
ATOM 619 C C . GLU A 1 77 ? 18.812 -6.098 -1.077 1 91.19 77 GLU A C 1
ATOM 621 O O . GLU A 1 77 ? 17.781 -5.48 -0.854 1 91.19 77 GLU A O 1
ATOM 626 N N . PHE A 1 78 ? 19.969 -5.566 -0.888 1 92.12 78 PHE A N 1
ATOM 627 C CA . PHE A 1 78 ? 20.125 -4.285 -0.215 1 92.12 78 PHE A CA 1
ATOM 628 C C . PHE A 1 78 ? 19.344 -3.197 -0.928 1 92.12 78 PHE A C 1
ATOM 630 O O . PHE A 1 78 ? 18.641 -2.412 -0.287 1 92.12 78 PHE A O 1
ATOM 637 N N . GLY A 1 79 ? 19.484 -3.084 -2.273 1 91.62 79 GLY A N 1
ATOM 638 C CA . GLY A 1 79 ? 18.766 -2.064 -3.02 1 91.62 79 GLY A CA 1
ATOM 639 C C . GLY A 1 79 ? 17.25 -2.15 -2.846 1 91.62 79 GLY A C 1
ATOM 640 O O . GLY A 1 79 ? 16.594 -1.132 -2.643 1 91.62 79 GLY A O 1
ATOM 641 N N . SER A 1 80 ? 16.734 -3.318 -2.898 1 93.31 80 SER A N 1
ATOM 642 C CA . SER A 1 80 ? 15.305 -3.533 -2.723 1 93.31 80 SER A CA 1
ATOM 643 C C . SER A 1 80 ? 14.875 -3.275 -1.28 1 93.31 80 SER A C 1
ATOM 645 O O . SER A 1 80 ? 13.797 -2.738 -1.032 1 93.31 80 SER A O 1
ATOM 647 N N . ALA A 1 81 ? 15.75 -3.711 -0.36 1 95.81 81 ALA A N 1
ATOM 648 C CA . ALA A 1 81 ? 15.461 -3.445 1.048 1 95.81 81 ALA A CA 1
ATOM 649 C C . ALA A 1 81 ? 15.453 -1.946 1.332 1 95.81 81 ALA A C 1
ATOM 651 O O . ALA A 1 81 ? 14.641 -1.465 2.123 1 95.81 81 ALA A O 1
ATOM 652 N N . PHE A 1 82 ? 16.391 -1.235 0.706 1 97 82 PHE A N 1
ATOM 653 C CA . PHE A 1 82 ? 16.438 0.217 0.831 1 97 82 PHE A CA 1
ATOM 654 C C . PHE A 1 82 ? 15.148 0.85 0.311 1 97 82 PHE A C 1
ATOM 656 O O . PHE A 1 82 ? 14.594 1.748 0.946 1 97 82 PHE A O 1
ATOM 663 N N . PHE A 1 83 ? 14.75 0.393 -0.83 1 96.88 83 PHE A N 1
ATOM 664 C CA . PHE A 1 83 ? 13.508 0.865 -1.439 1 96.88 83 PHE A CA 1
ATOM 665 C C . PHE A 1 83 ? 12.312 0.577 -0.536 1 96.88 83 PHE A C 1
ATOM 667 O O . PHE A 1 83 ? 11.461 1.443 -0.329 1 96.88 83 PHE A O 1
ATOM 674 N N . PHE A 1 84 ? 12.289 -0.59 0.041 1 97.5 84 PHE A N 1
ATOM 675 C CA . PHE A 1 84 ? 11.234 -0.984 0.967 1 97.5 84 PHE A CA 1
ATOM 676 C C . PHE A 1 84 ? 11.227 -0.083 2.195 1 97.5 84 PHE A C 1
ATOM 678 O O . PHE A 1 84 ? 10.18 0.428 2.592 1 97.5 84 PHE A O 1
ATOM 685 N N . ALA A 1 85 ? 12.352 0.092 2.764 1 97.94 85 ALA A N 1
ATOM 686 C CA . ALA A 1 85 ? 12.477 0.926 3.955 1 97.94 85 ALA A CA 1
ATOM 687 C C . ALA A 1 85 ? 12 2.35 3.686 1 97.94 85 ALA A C 1
ATOM 689 O O . ALA A 1 85 ? 11.281 2.934 4.5 1 97.94 85 ALA A O 1
ATOM 690 N N . GLY A 1 86 ? 12.406 2.893 2.547 1 98 86 GLY A N 1
ATOM 691 C CA . GLY A 1 86 ? 11.992 4.234 2.172 1 98 86 GLY A CA 1
ATOM 692 C C . GLY A 1 86 ? 10.492 4.359 1.987 1 98 86 GLY A C 1
ATOM 693 O O . GLY A 1 86 ? 9.883 5.332 2.441 1 98 86 GLY A O 1
ATOM 694 N N . THR A 1 87 ? 9.844 3.391 1.347 1 97.94 87 THR A N 1
ATOM 695 C CA . THR A 1 87 ? 8.406 3.441 1.104 1 97.94 87 THR A CA 1
ATOM 696 C C . THR A 1 87 ? 7.629 3.242 2.402 1 97.94 87 THR A C 1
ATOM 698 O O . THR A 1 87 ? 6.531 3.775 2.564 1 97.94 87 THR A O 1
ATOM 701 N N . VAL A 1 88 ? 8.219 2.541 3.354 1 98.25 88 VAL A N 1
ATOM 702 C CA . VAL A 1 88 ? 7.578 2.316 4.645 1 98.25 88 VAL A CA 1
ATOM 703 C C . VAL A 1 88 ? 7.52 3.627 5.426 1 98.25 88 VAL A C 1
ATOM 705 O O . VAL A 1 88 ? 6.457 4.008 5.926 1 98.25 88 VAL A O 1
ATOM 708 N N . ILE A 1 89 ? 8.609 4.352 5.469 1 97.88 89 ILE A N 1
ATOM 709 C CA . ILE A 1 89 ? 8.648 5.516 6.348 1 97.88 89 ILE A CA 1
ATOM 710 C C . ILE A 1 89 ? 8.016 6.715 5.641 1 97.88 89 ILE A C 1
ATOM 712 O O . ILE A 1 89 ? 7.703 7.723 6.277 1 97.88 89 ILE A O 1
ATOM 716 N N . THR A 1 90 ? 7.809 6.664 4.309 1 97.56 90 THR A N 1
ATOM 717 C CA . THR A 1 90 ? 7.043 7.676 3.592 1 97.56 90 THR A CA 1
ATOM 718 C C . THR A 1 90 ? 5.57 7.281 3.512 1 97.56 90 THR A C 1
ATOM 720 O O . THR A 1 90 ? 4.762 8 2.92 1 97.56 90 THR A O 1
ATOM 723 N N . THR A 1 91 ? 5.18 6.078 4.031 1 97.12 91 THR A N 1
ATOM 724 C CA . THR A 1 91 ? 3.842 5.508 4.137 1 97.12 91 THR A CA 1
ATOM 725 C C . THR A 1 91 ? 3.262 5.234 2.752 1 97.12 91 THR A C 1
ATOM 727 O O . THR A 1 91 ? 2.041 5.215 2.578 1 97.12 91 THR A O 1
ATOM 730 N N . ILE A 1 92 ? 4.086 5.219 1.682 1 97.75 92 ILE A N 1
ATOM 731 C CA . ILE A 1 92 ? 3.668 4.781 0.354 1 97.75 92 ILE A CA 1
ATOM 732 C C . ILE A 1 92 ? 3.34 3.289 0.381 1 97.75 92 ILE A C 1
ATOM 734 O O . ILE A 1 92 ? 2.219 2.889 0.058 1 97.75 92 ILE A O 1
ATOM 738 N N . GLY A 1 93 ? 4.223 2.455 0.884 1 96.69 93 GLY A N 1
ATOM 739 C CA . GLY A 1 93 ? 4.008 1.033 1.104 1 96.69 93 GLY A CA 1
ATOM 740 C C . GLY A 1 93 ? 3.461 0.317 -0.115 1 96.69 93 GLY A C 1
ATOM 741 O O . GLY A 1 93 ? 2.266 0.019 -0.182 1 96.69 93 GLY A O 1
ATOM 742 N N . TYR A 1 94 ? 4.23 -0.13 -1.029 1 95.12 94 TYR A N 1
ATOM 743 C CA . TYR A 1 94 ? 3.783 -0.784 -2.254 1 95.12 94 TYR A CA 1
ATOM 744 C C . TYR A 1 94 ? 3.268 -2.188 -1.964 1 95.12 94 TYR A C 1
ATOM 746 O O . TYR A 1 94 ? 2.395 -2.693 -2.674 1 95.12 94 TYR A O 1
ATOM 754 N N . GLY A 1 95 ? 3.885 -2.855 -1.009 1 92.69 95 GLY A N 1
ATOM 755 C CA . GLY A 1 95 ? 3.449 -4.191 -0.64 1 92.69 95 GLY A CA 1
ATOM 756 C C . GLY A 1 95 ? 3.971 -5.27 -1.572 1 92.69 95 GLY A C 1
ATOM 757 O O . GLY A 1 95 ? 3.531 -6.418 -1.51 1 92.69 95 GLY A O 1
ATOM 758 N N . ASN A 1 96 ? 4.855 -4.91 -2.537 1 89.88 96 ASN A N 1
ATOM 759 C CA . ASN A 1 96 ? 5.477 -5.91 -3.398 1 89.88 96 ASN A CA 1
ATOM 760 C C . ASN A 1 96 ? 6.375 -6.852 -2.607 1 89.88 96 ASN A C 1
ATOM 762 O O . ASN A 1 96 ? 6.559 -8.008 -2.988 1 89.88 96 ASN A O 1
ATOM 766 N N . ILE A 1 97 ? 6.957 -6.352 -1.602 1 90.81 97 ILE A N 1
ATOM 767 C CA . ILE A 1 97 ? 7.645 -7.164 -0.603 1 90.81 97 ILE A CA 1
ATOM 768 C C . ILE A 1 97 ? 7.168 -6.773 0.795 1 90.81 97 ILE A C 1
ATOM 770 O O . ILE A 1 97 ? 6.766 -5.629 1.021 1 90.81 97 ILE A O 1
ATOM 774 N N . ALA A 1 98 ? 7.094 -7.762 1.605 1 93.88 98 ALA A N 1
ATOM 775 C CA . ALA A 1 98 ? 6.707 -7.547 2.998 1 93.88 98 ALA A CA 1
ATOM 776 C C . ALA A 1 98 ? 7.449 -8.508 3.926 1 93.88 98 ALA A C 1
ATOM 778 O O . ALA A 1 98 ? 7.84 -9.602 3.512 1 93.88 98 ALA A O 1
ATOM 779 N N . PRO A 1 99 ? 7.676 -8.062 5.121 1 94.81 99 PRO A N 1
ATOM 780 C CA . PRO A 1 99 ? 8.391 -8.938 6.059 1 94.81 99 PRO A CA 1
ATOM 781 C C . PRO A 1 99 ? 7.688 -10.281 6.266 1 94.81 99 PRO A C 1
ATOM 783 O O . PRO A 1 99 ? 6.48 -10.32 6.504 1 94.81 99 PRO A O 1
ATOM 786 N N . LEU A 1 100 ? 8.5 -11.297 6.156 1 91.31 100 LEU A N 1
ATOM 787 C CA . LEU A 1 100 ? 7.988 -12.656 6.285 1 91.31 100 LEU A CA 1
ATOM 788 C C . LEU A 1 100 ? 8.172 -13.18 7.707 1 91.31 100 LEU A C 1
ATOM 790 O O . LEU A 1 100 ? 7.297 -13.867 8.234 1 91.31 100 LEU A O 1
ATOM 794 N N . SER A 1 101 ? 9.227 -12.789 8.312 1 93.19 101 SER A N 1
ATOM 795 C CA . SER A 1 101 ? 9.57 -13.289 9.641 1 93.19 101 SER A CA 1
ATOM 796 C C . SER A 1 101 ? 8.945 -12.422 10.727 1 93.19 101 SER A C 1
ATOM 798 O O . SER A 1 101 ? 8.602 -11.266 10.492 1 93.19 101 SER A O 1
ATOM 800 N N . SER A 1 102 ? 8.719 -13.047 11.938 1 94.31 102 SER A N 1
ATOM 801 C CA . SER A 1 102 ? 8.219 -12.289 13.078 1 94.31 102 SER A CA 1
ATOM 802 C C . SER A 1 102 ? 9.18 -11.164 13.461 1 94.31 102 SER A C 1
ATOM 804 O O . SER A 1 102 ? 8.742 -10.062 13.812 1 94.31 102 SER A O 1
ATOM 806 N N . GLY A 1 103 ? 10.445 -11.531 13.344 1 94.75 103 GLY A N 1
ATOM 807 C CA . GLY A 1 103 ? 11.445 -10.508 13.625 1 94.75 103 GLY A CA 1
ATOM 808 C C . GLY A 1 103 ? 11.375 -9.336 12.664 1 94.75 103 GLY A C 1
ATOM 809 O O . GLY A 1 103 ? 11.516 -8.18 13.078 1 94.75 103 GLY A O 1
ATOM 810 N N . GLY A 1 104 ? 11.242 -9.633 11.391 1 96.44 104 GLY A N 1
ATOM 811 C CA . GLY A 1 104 ? 11.109 -8.578 10.398 1 96.44 104 GLY A CA 1
ATOM 812 C C . GLY A 1 104 ? 9.883 -7.703 10.633 1 96.44 104 GLY A C 1
ATOM 813 O O . GLY A 1 104 ? 9.945 -6.484 10.461 1 96.44 104 GLY A O 1
ATOM 814 N N . LYS A 1 105 ? 8.766 -8.305 11.062 1 97.25 105 LYS A N 1
ATOM 815 C CA . LYS A 1 105 ? 7.539 -7.562 11.328 1 97.25 105 LYS A CA 1
ATOM 816 C C . LYS A 1 105 ? 7.691 -6.656 12.539 1 97.25 105 LYS A C 1
ATOM 818 O O . LYS A 1 105 ? 7.215 -5.516 12.531 1 97.25 105 LYS A O 1
ATOM 823 N N . ILE A 1 106 ? 8.305 -7.156 13.555 1 97.06 106 ILE A N 1
ATOM 824 C CA . ILE A 1 106 ? 8.555 -6.344 14.742 1 97.06 106 ILE A CA 1
ATOM 825 C C . ILE A 1 106 ? 9.445 -5.156 14.375 1 97.06 106 ILE A C 1
ATOM 827 O O . ILE A 1 106 ? 9.156 -4.02 14.75 1 97.06 106 ILE A O 1
ATOM 831 N N . PHE A 1 107 ? 10.477 -5.457 13.695 1 98 107 PHE A N 1
ATOM 832 C CA . PHE A 1 107 ? 11.383 -4.387 13.297 1 98 107 PHE A CA 1
ATOM 833 C C . PHE A 1 107 ? 10.664 -3.359 12.43 1 98 107 PHE A C 1
ATOM 835 O O . PHE A 1 107 ? 10.914 -2.158 12.539 1 98 107 PHE A O 1
ATOM 842 N N . CYS A 1 108 ? 9.828 -3.857 11.531 1 97.94 108 CYS A N 1
ATOM 843 C CA . CYS A 1 108 ? 9.07 -2.959 10.672 1 97.94 108 CYS A CA 1
ATOM 844 C C . CYS A 1 108 ? 8.242 -1.98 11.492 1 97.94 108 CYS A C 1
ATOM 846 O O . CYS A 1 108 ? 8.195 -0.787 11.188 1 97.94 108 CYS A O 1
ATOM 848 N N . ILE A 1 109 ? 7.617 -2.459 12.586 1 96.94 109 ILE A N 1
ATOM 849 C CA . ILE A 1 109 ? 6.797 -1.627 13.461 1 96.94 109 ILE A CA 1
ATOM 850 C C . ILE A 1 109 ? 7.668 -0.571 14.133 1 96.94 109 ILE A C 1
ATOM 852 O O . ILE A 1 109 ? 7.359 0.622 14.086 1 96.94 109 ILE A O 1
ATOM 856 N N . VAL A 1 110 ? 8.742 -0.981 14.703 1 97.44 110 VAL A N 1
ATOM 857 C CA . VAL A 1 110 ? 9.641 -0.079 15.414 1 97.44 110 VAL A CA 1
ATOM 858 C C . VAL A 1 110 ? 10.25 0.928 14.445 1 97.44 110 VAL A C 1
ATOM 860 O O . VAL A 1 110 ? 10.312 2.125 14.734 1 97.44 110 VAL A O 1
ATOM 863 N N . TYR A 1 111 ? 10.711 0.408 13.312 1 98.06 111 TYR A N 1
ATOM 864 C CA . TYR A 1 111 ? 11.312 1.245 12.289 1 98.06 111 TYR A CA 1
ATOM 865 C C . TYR A 1 111 ? 10.344 2.328 11.828 1 98.06 111 TYR A C 1
ATOM 867 O O . TYR A 1 111 ? 10.734 3.488 11.664 1 98.06 111 TYR A O 1
ATOM 875 N N . ALA A 1 112 ? 9.109 1.945 11.633 1 97.62 112 ALA A N 1
ATOM 876 C 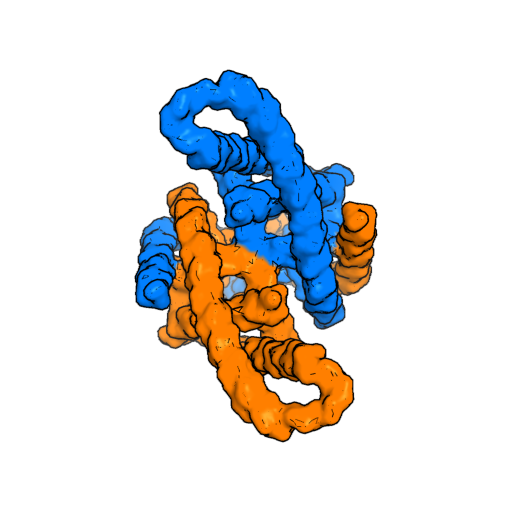CA . ALA A 1 112 ? 8.094 2.887 11.172 1 97.62 112 ALA A CA 1
ATOM 877 C C . ALA A 1 112 ? 7.746 3.896 12.258 1 97.62 112 ALA A C 1
ATOM 879 O O . ALA A 1 112 ? 7.492 5.066 11.969 1 97.62 112 ALA A O 1
ATOM 880 N N . LEU A 1 113 ? 7.688 3.445 13.484 1 94.88 113 LEU A N 1
ATOM 881 C CA . LEU A 1 113 ? 7.34 4.301 14.609 1 94.88 113 LEU A CA 1
ATOM 882 C C . LEU A 1 113 ? 8.273 5.508 14.688 1 94.88 113 LEU A C 1
ATOM 884 O O . LEU A 1 113 ? 7.828 6.625 14.953 1 94.88 113 LEU A O 1
ATOM 888 N N . PHE A 1 114 ? 9.5 5.293 14.383 1 96.38 114 PHE A N 1
ATOM 889 C CA . PHE A 1 114 ? 10.477 6.375 14.453 1 96.38 114 PHE A CA 1
ATOM 890 C C . PHE A 1 114 ? 10.68 7.012 13.086 1 96.38 114 PHE A C 1
ATOM 892 O O . PHE A 1 114 ? 10.953 8.211 12.984 1 96.38 114 PHE A O 1
ATOM 899 N N . GLY A 1 115 ? 10.594 6.223 12.102 1 97.69 115 GLY A N 1
ATOM 900 C CA . GLY A 1 115 ? 10.883 6.691 10.758 1 97.69 115 GLY A CA 1
ATOM 901 C C . GLY A 1 115 ? 9.82 7.641 10.219 1 97.69 115 GLY A C 1
ATOM 902 O O . GLY A 1 115 ? 10.148 8.609 9.523 1 97.69 115 GLY A O 1
ATOM 903 N N . ILE A 1 116 ? 8.555 7.355 10.492 1 96.19 116 ILE A N 1
ATOM 904 C CA . ILE A 1 116 ? 7.465 8.148 9.945 1 96.19 116 ILE A CA 1
ATOM 905 C C . ILE A 1 116 ? 7.535 9.578 10.484 1 96.19 116 ILE A C 1
ATOM 907 O O . ILE A 1 116 ? 7.555 10.539 9.719 1 96.19 116 ILE A O 1
ATOM 911 N N . PRO A 1 117 ? 7.641 9.797 11.82 1 94.62 117 PRO A N 1
ATOM 912 C CA . PRO A 1 117 ? 7.809 11.164 12.328 1 94.62 117 PRO A CA 1
ATOM 913 C C . PRO A 1 117 ? 9.07 11.836 11.797 1 94.62 117 PRO A C 1
ATOM 915 O O . PRO A 1 117 ? 9.062 13.039 11.516 1 94.62 117 PRO A O 1
ATOM 918 N N . MET A 1 118 ? 10.078 11.086 11.703 1 96.19 118 MET A N 1
ATOM 919 C CA . MET A 1 118 ? 11.32 11.641 11.164 1 96.19 118 MET A CA 1
ATOM 920 C C . MET A 1 118 ? 11.117 12.133 9.734 1 96.19 118 MET A C 1
ATOM 922 O O . MET A 1 118 ? 11.617 13.203 9.367 1 96.19 118 MET A O 1
ATOM 926 N N . THR A 1 119 ? 10.469 11.367 8.953 1 97.12 119 THR A N 1
ATOM 927 C CA . THR A 1 119 ? 10.172 11.766 7.578 1 97.12 119 THR A CA 1
ATOM 928 C C . THR A 1 119 ? 9.289 13.016 7.551 1 97.12 119 THR A C 1
ATOM 930 O O . THR A 1 119 ? 9.516 13.922 6.754 1 97.12 119 THR A O 1
ATOM 933 N N . ALA A 1 120 ? 8.305 13.031 8.445 1 94.62 120 ALA A N 1
ATOM 934 C CA . ALA A 1 120 ? 7.422 14.188 8.523 1 94.62 120 ALA A CA 1
ATOM 935 C C . ALA A 1 120 ? 8.203 15.461 8.836 1 94.62 120 ALA A C 1
ATOM 937 O O . ALA A 1 120 ? 7.98 16.5 8.211 1 94.62 120 ALA A O 1
ATOM 938 N N . ILE A 1 121 ? 9.07 15.359 9.789 1 94.38 121 ILE A N 1
ATOM 939 C CA . ILE A 1 121 ? 9.914 16.484 10.172 1 94.38 121 ILE A CA 1
ATOM 940 C C . ILE A 1 121 ? 10.789 16.906 8.984 1 94.38 121 ILE A C 1
ATOM 942 O O . ILE A 1 121 ? 10.922 18.094 8.695 1 94.38 121 ILE A O 1
ATOM 946 N N . MET A 1 122 ? 11.336 15.961 8.344 1 95.38 122 MET A N 1
ATOM 947 C CA . MET A 1 122 ? 12.188 16.219 7.184 1 95.38 122 MET A CA 1
ATOM 948 C C . MET A 1 122 ? 11.398 16.906 6.074 1 95.38 122 MET A C 1
ATOM 950 O O . MET A 1 122 ? 11.859 17.906 5.504 1 95.38 122 MET A O 1
ATOM 954 N N . LEU A 1 123 ? 10.227 16.422 5.805 1 95.38 123 LEU A N 1
ATOM 955 C CA . LEU A 1 123 ? 9.398 17 4.754 1 95.38 123 LEU A CA 1
ATOM 956 C C . LEU A 1 123 ? 9 18.438 5.102 1 95.38 123 LEU A C 1
ATOM 958 O O . LEU A 1 123 ? 9.023 19.328 4.242 1 95.38 123 LEU A O 1
ATOM 962 N N . THR A 1 124 ? 8.68 18.641 6.32 1 93.19 124 THR A N 1
ATOM 963 C CA . THR A 1 124 ? 8.32 19.984 6.766 1 93.19 124 THR A CA 1
ATOM 964 C C . THR A 1 124 ? 9.5 20.938 6.605 1 93.19 124 THR A C 1
ATOM 966 O O . THR A 1 124 ? 9.328 22.094 6.188 1 93.19 124 THR A O 1
ATOM 969 N N . ALA A 1 125 ? 10.609 20.453 6.992 1 94.25 125 ALA A N 1
ATOM 970 C CA . ALA A 1 125 ? 11.82 21.266 6.852 1 94.25 125 ALA A CA 1
ATOM 971 C C . ALA A 1 125 ? 12.062 21.641 5.395 1 94.25 125 ALA A C 1
ATOM 973 O O . ALA A 1 125 ? 12.406 22.797 5.09 1 94.25 125 ALA A O 1
ATOM 974 N N . ILE A 1 126 ? 11.859 20.781 4.508 1 93.88 126 ILE A N 1
ATOM 975 C CA . ILE A 1 126 ? 12.031 21.016 3.082 1 93.88 126 ILE A CA 1
ATOM 976 C C . ILE A 1 126 ? 10.984 22.016 2.596 1 93.88 126 ILE A C 1
ATOM 978 O O . ILE A 1 126 ? 11.297 22.953 1.853 1 93.88 126 ILE A O 1
ATOM 982 N N . VAL A 1 127 ? 9.781 21.828 3.014 1 92.69 127 VAL A N 1
ATOM 983 C CA . VAL A 1 127 ? 8.664 22.672 2.6 1 92.69 127 VAL A CA 1
ATOM 984 C C . VAL A 1 127 ? 8.914 24.109 3.055 1 92.69 127 VAL A C 1
ATOM 986 O O . VAL A 1 127 ? 8.656 25.062 2.311 1 92.69 127 VAL A O 1
ATOM 989 N N . GLU A 1 128 ? 9.398 24.281 4.266 1 93.06 128 GLU A N 1
ATOM 990 C CA . GLU A 1 128 ? 9.695 25.609 4.781 1 93.06 128 GLU A CA 1
ATOM 991 C C . GLU A 1 128 ? 10.742 26.312 3.918 1 93.06 128 GLU A C 1
ATOM 993 O O . GLU A 1 128 ? 10.625 27.516 3.645 1 93.06 128 GLU A O 1
ATOM 998 N N . ARG A 1 129 ? 11.68 25.609 3.5 1 91.69 129 ARG A N 1
ATOM 999 C CA . ARG A 1 129 ? 12.711 26.188 2.637 1 91.69 129 ARG A CA 1
ATOM 1000 C C . ARG A 1 129 ? 12.141 26.531 1.265 1 91.69 129 ARG A C 1
ATOM 1002 O O . ARG A 1 129 ? 12.508 27.547 0.678 1 91.69 129 ARG A O 1
ATOM 1009 N N . LEU A 1 130 ? 11.266 25.703 0.79 1 87 130 LEU A N 1
ATOM 1010 C CA . LEU A 1 130 ? 10.633 25.953 -0.5 1 87 130 LEU A CA 1
ATOM 1011 C C . LEU A 1 130 ? 9.711 27.172 -0.428 1 87 130 LEU A C 1
ATOM 1013 O O . LEU A 1 130 ? 9.602 27.922 -1.391 1 87 130 LEU A O 1
ATOM 1017 N N . LEU A 1 131 ? 9.086 27.312 0.697 1 86.88 131 LEU A N 1
ATOM 1018 C CA . LEU A 1 131 ? 8.211 28.469 0.901 1 86.88 131 LEU A CA 1
ATOM 1019 C C . LEU A 1 131 ? 9.008 29.766 0.9 1 86.88 131 LEU A C 1
ATOM 1021 O O . LEU A 1 131 ? 8.578 30.766 0.318 1 86.88 131 LEU A O 1
ATOM 1025 N N . LEU A 1 132 ? 10.117 29.719 1.507 1 87.12 132 LEU A N 1
ATOM 1026 C CA . LEU A 1 132 ? 10.984 30.891 1.518 1 87.12 132 LEU A CA 1
ATOM 1027 C C . LEU A 1 132 ? 11.445 31.234 0.107 1 87.12 132 LEU A C 1
ATOM 1029 O O . LEU A 1 132 ? 11.469 32.406 -0.274 1 87.12 132 LEU A O 1
ATOM 1033 N N . ALA A 1 133 ? 11.773 30.188 -0.581 1 84.25 133 ALA A N 1
ATOM 1034 C CA . ALA A 1 133 ? 12.188 30.391 -1.965 1 84.25 133 ALA A CA 1
ATOM 1035 C C . ALA A 1 133 ? 11.047 30.938 -2.812 1 84.25 133 ALA A C 1
ATOM 1037 O O . ALA A 1 133 ? 11.25 31.812 -3.664 1 84.25 133 ALA A O 1
ATOM 1038 N N . ALA A 1 134 ? 9.852 30.438 -2.641 1 79.69 134 ALA A N 1
ATOM 1039 C CA . ALA A 1 134 ? 8.672 30.875 -3.385 1 79.69 134 ALA A CA 1
ATOM 1040 C C . ALA A 1 134 ? 8.336 32.344 -3.08 1 79.69 134 ALA A C 1
ATOM 1042 O O . ALA A 1 134 ? 7.918 33.062 -3.969 1 79.69 134 ALA A O 1
ATOM 1043 N N . GLU A 1 135 ? 8.492 32.656 -1.855 1 80.38 135 GLU A N 1
ATOM 1044 C CA . GLU A 1 135 ? 8.258 34.031 -1.462 1 80.38 135 GLU A CA 1
ATOM 1045 C C . GLU A 1 135 ? 9.258 34.969 -2.129 1 80.38 135 GLU A C 1
ATOM 1047 O O . GLU A 1 135 ? 8.906 36.094 -2.533 1 80.38 135 GLU A O 1
ATOM 1052 N N . ARG A 1 136 ? 10.406 34.594 -2.258 1 84.12 136 ARG A N 1
ATOM 1053 C CA . ARG A 1 136 ? 11.43 35.406 -2.91 1 84.12 136 ARG A CA 1
ATOM 1054 C C . ARG A 1 136 ? 11.109 35.594 -4.391 1 84.12 136 ARG A C 1
ATOM 1056 O O . ARG A 1 136 ? 11.312 36.688 -4.934 1 84.12 136 ARG A O 1
ATOM 1063 N N . VAL A 1 137 ? 10.656 34.531 -4.969 1 78.75 137 VAL A N 1
ATOM 1064 C CA . VAL A 1 137 ? 10.289 34.594 -6.379 1 78.75 137 VAL A CA 1
ATOM 1065 C C . VAL A 1 137 ? 9.117 35.562 -6.566 1 78.75 137 VAL A C 1
ATOM 1067 O O . VAL A 1 137 ? 9.086 36.344 -7.527 1 78.75 137 VAL A O 1
ATOM 1070 N N . GLN A 1 138 ? 8.148 35.469 -5.688 1 77.31 138 GLN A N 1
ATOM 1071 C CA . GLN A 1 138 ? 6.996 36.375 -5.738 1 77.31 138 GLN A CA 1
ATOM 1072 C C . GLN A 1 138 ? 7.422 37.844 -5.59 1 77.31 138 GLN A C 1
ATOM 1074 O O . GLN A 1 138 ? 6.875 38.719 -6.254 1 77.31 138 GLN A O 1
ATOM 1079 N N . GLU A 1 139 ? 8.297 38.062 -4.695 1 78.19 139 GLU A N 1
ATOM 1080 C CA . GLU A 1 139 ? 8.789 39.438 -4.473 1 78.19 139 GLU A CA 1
ATOM 1081 C C . GLU A 1 139 ? 9.477 39.969 -5.719 1 78.19 139 GLU A C 1
ATOM 1083 O O . GLU A 1 139 ? 9.328 41.156 -6.051 1 78.19 139 GLU A O 1
ATOM 1088 N N . LEU A 1 140 ? 10.117 39.094 -6.324 1 76.81 140 LEU A N 1
ATOM 1089 C CA . LEU A 1 140 ? 10.812 39.5 -7.539 1 76.81 140 LEU A CA 1
ATOM 1090 C C . LEU A 1 140 ? 9.82 39.812 -8.656 1 76.81 140 LEU A C 1
ATOM 1092 O O . LEU A 1 140 ? 10.031 40.75 -9.438 1 76.81 140 LEU A O 1
ATOM 1096 N N . MET A 1 141 ? 8.734 39.094 -8.68 1 72.38 141 MET A N 1
ATOM 1097 C CA . MET A 1 141 ? 7.723 39.281 -9.719 1 72.38 141 MET A CA 1
ATOM 1098 C C . MET A 1 141 ? 6.824 40.469 -9.398 1 72.38 141 MET A C 1
ATOM 1100 O O . MET A 1 141 ? 6.348 41.156 -10.305 1 72.38 141 MET A O 1
ATOM 1104 N N . ALA A 1 142 ? 6.281 40.5 -8.109 1 64.81 142 ALA A N 1
ATOM 1105 C CA . ALA A 1 142 ? 5.449 41.625 -7.68 1 64.81 142 ALA A CA 1
ATOM 1106 C C . ALA A 1 142 ? 6.141 42.969 -7.961 1 64.81 142 ALA A C 1
ATOM 1108 O O . ALA A 1 142 ? 5.484 43.969 -8.25 1 64.81 142 ALA A O 1
ATOM 1109 N N . GLY A 1 143 ? 7.301 42.938 -7.648 1 61.72 143 GLY A N 1
ATOM 1110 C CA . GLY A 1 143 ? 7.973 44.188 -8.016 1 61.72 143 GLY A CA 1
ATOM 1111 C C . GLY A 1 143 ? 7.711 44.594 -9.453 1 61.72 143 GLY A C 1
ATOM 1112 O O . GLY A 1 143 ? 7.703 45.781 -9.766 1 61.72 143 GLY A O 1
ATOM 1113 N N . SER A 1 144 ? 7.324 43.594 -10.234 1 56.44 144 SER A N 1
ATOM 1114 C CA . SER A 1 144 ? 7.109 43.969 -11.625 1 56.44 144 SER A CA 1
ATOM 1115 C C . SER A 1 144 ? 5.652 44.312 -11.891 1 56.44 144 SER A C 1
ATOM 1117 O O . SER A 1 144 ? 5.336 45 -12.867 1 56.44 144 SER A O 1
ATOM 1119 N N . CYS A 1 145 ? 4.582 43.625 -11.227 1 54.28 145 CYS A N 1
ATOM 1120 C CA . CYS A 1 145 ? 3.193 43.812 -11.641 1 54.28 145 CYS A CA 1
ATOM 1121 C C . CYS A 1 145 ? 2.453 44.719 -10.688 1 54.28 145 CYS A C 1
ATOM 1123 O O . CYS A 1 145 ? 1.808 44.281 -9.742 1 54.28 145 CYS A O 1
ATOM 1125 N N . THR A 1 146 ? 2.912 45.75 -10.234 1 49.62 146 THR A N 1
ATOM 1126 C CA . THR A 1 146 ? 2.158 46.75 -9.477 1 49.62 146 THR A CA 1
ATOM 1127 C C . THR A 1 146 ? 0.865 47.094 -10.203 1 49.62 146 THR A C 1
ATOM 1129 O O . THR A 1 146 ? 0.786 48.156 -10.867 1 49.62 146 THR A O 1
ATOM 1132 N N . VAL A 1 147 ? 0.176 46.188 -10.781 1 50.91 147 VAL A N 1
ATOM 1133 C CA . VAL A 1 147 ? -1.019 46.75 -11.383 1 50.91 147 VAL A CA 1
ATOM 1134 C C . VAL A 1 147 ? -1.995 47.188 -10.297 1 50.91 147 VAL A C 1
ATOM 1136 O O . VAL A 1 147 ? -2.049 46.594 -9.227 1 50.91 147 VAL A O 1
ATOM 1139 N N . ARG A 1 148 ? -2.969 48.281 -10.461 1 56.78 148 ARG A N 1
ATOM 1140 C CA . ARG A 1 148 ? -3.732 49.312 -9.758 1 56.78 148 ARG A CA 1
ATOM 1141 C C . ARG A 1 148 ? -4.785 48.688 -8.852 1 56.78 148 ARG A C 1
ATOM 1143 O O . ARG A 1 148 ? -5.055 49.188 -7.758 1 56.78 148 ARG A O 1
ATOM 1150 N N . GLY A 1 149 ? -5.746 47.656 -9.266 1 54.09 149 GLY A N 1
ATOM 1151 C CA . GLY A 1 149 ? -7.039 47.562 -8.609 1 54.09 149 GLY A CA 1
ATOM 1152 C C . GLY A 1 149 ? -7.168 46.344 -7.711 1 54.09 149 GLY A C 1
ATOM 1153 O O . GLY A 1 149 ? -7.973 46.344 -6.777 1 54.09 149 GLY A O 1
ATOM 1154 N N . ILE A 1 150 ? -7.07 45.219 -8.164 1 58.41 150 ILE A N 1
ATOM 1155 C CA . ILE A 1 150 ? -7.34 44.094 -7.301 1 58.41 150 ILE A CA 1
ATOM 1156 C C . ILE A 1 150 ? -6.285 44 -6.199 1 58.41 150 ILE A C 1
ATOM 1158 O O . ILE A 1 150 ? -5.098 44.219 -6.449 1 58.41 150 ILE A O 1
ATOM 1162 N N . PRO A 1 151 ? -6.91 43.938 -4.84 1 63.09 151 PRO A N 1
ATOM 1163 C CA . PRO A 1 151 ? -5.898 43.875 -3.779 1 63.09 151 PRO A CA 1
ATOM 1164 C C . PRO A 1 151 ? -4.754 42.906 -4.121 1 63.09 151 PRO A C 1
ATOM 1166 O O . PRO A 1 151 ? -4.988 41.812 -4.652 1 63.09 151 PRO A O 1
ATOM 1169 N N . ALA A 1 152 ? -3.68 43.438 -4.277 1 69 152 ALA A N 1
ATOM 1170 C CA . ALA A 1 152 ? -2.426 42.812 -4.703 1 69 152 ALA A CA 1
ATOM 1171 C C . ALA A 1 152 ? -2.205 41.469 -3.998 1 69 152 ALA A C 1
ATOM 1173 O O . ALA A 1 152 ? -1.588 40.562 -4.555 1 69 152 ALA A O 1
ATOM 1174 N N . SER A 1 153 ? -2.92 41.219 -2.775 1 69.88 153 SER A N 1
ATOM 1175 C CA . SER A 1 153 ? -2.725 40 -2 1 69.88 153 SER A CA 1
ATOM 1176 C C . SER A 1 153 ? -3.395 38.812 -2.672 1 69.88 153 SER A C 1
ATOM 1178 O O . SER A 1 153 ? -2.83 37.719 -2.707 1 69.88 153 SER A O 1
ATOM 1180 N N . TYR A 1 154 ? -4.547 39.031 -3.205 1 71 154 TYR A N 1
ATOM 1181 C CA . TYR A 1 154 ? -5.289 37.938 -3.85 1 71 154 TYR A CA 1
ATOM 1182 C C . TYR A 1 154 ? -4.617 37.531 -5.152 1 71 154 TYR A C 1
ATOM 1184 O O . TYR A 1 154 ? -4.504 36.344 -5.441 1 71 154 TYR A O 1
ATOM 1192 N N . LEU A 1 155 ? -4.188 38.5 -5.801 1 73.06 155 LEU A N 1
ATOM 1193 C CA . LEU A 1 155 ? -3.527 38.219 -7.07 1 73.06 155 LEU A CA 1
ATOM 1194 C C . LEU A 1 155 ? -2.213 37.5 -6.848 1 73.06 155 LEU A C 1
ATOM 1196 O O . LEU A 1 155 ? -1.871 36.594 -7.609 1 73.06 155 LEU A O 1
ATOM 1200 N N . ARG A 1 156 ? -1.627 37.906 -5.754 1 74 156 ARG A N 1
ATOM 1201 C CA . ARG A 1 156 ? -0.359 37.25 -5.418 1 74 156 ARG A CA 1
ATOM 1202 C C . ARG A 1 156 ? -0.566 35.781 -5.043 1 74 156 ARG A C 1
ATOM 1204 O O . ARG A 1 156 ? 0.175 34.906 -5.496 1 74 156 ARG A O 1
ATOM 1211 N N . MET A 1 157 ? -1.638 35.531 -4.293 1 73.94 157 MET A N 1
ATOM 1212 C CA . MET A 1 157 ? -1.921 34.188 -3.848 1 73.94 157 MET A CA 1
ATOM 1213 C C . MET A 1 157 ? -2.324 33.312 -5.023 1 73.94 157 MET A C 1
ATOM 1215 O O . MET A 1 157 ? -1.915 32.156 -5.102 1 73.94 157 MET A O 1
ATOM 1219 N N . VAL A 1 158 ? -3.053 33.875 -5.883 1 76.12 158 VAL A N 1
ATOM 1220 C CA . VAL A 1 158 ? -3.518 33.125 -7.039 1 76.12 158 VAL A CA 1
ATOM 1221 C C . VAL A 1 158 ? -2.338 32.781 -7.949 1 76.12 158 VAL A C 1
ATOM 1223 O O . VAL A 1 158 ? -2.234 31.672 -8.461 1 76.12 158 VAL A O 1
ATOM 1226 N N . HIS A 1 159 ? -1.49 33.719 -8.078 1 77.19 159 HIS A N 1
ATOM 1227 C CA . HIS A 1 159 ? -0.323 33.5 -8.93 1 77.19 159 HIS A CA 1
ATOM 1228 C C . HIS A 1 159 ? 0.605 32.469 -8.344 1 77.19 159 HIS A C 1
ATOM 1230 O O . HIS A 1 159 ? 1.088 31.578 -9.062 1 77.19 159 HIS A O 1
ATOM 1236 N N . LEU A 1 160 ? 0.701 32.5 -7.039 1 77.19 160 LEU A N 1
ATOM 1237 C CA . LEU A 1 160 ? 1.583 31.547 -6.371 1 77.19 160 LEU A CA 1
ATOM 1238 C C . LEU A 1 160 ? 1.007 30.141 -6.438 1 77.19 160 LEU A C 1
ATOM 1240 O O . LEU A 1 160 ? 1.74 29.172 -6.664 1 77.19 160 LEU A O 1
ATOM 1244 N N . THR A 1 161 ? -0.265 30.094 -6.277 1 77.12 161 THR A N 1
ATOM 1245 C CA . THR A 1 161 ? -0.927 28.797 -6.352 1 77.12 161 THR A CA 1
ATOM 1246 C C . THR A 1 161 ? -0.821 28.219 -7.762 1 77.12 161 THR A C 1
ATOM 1248 O O . THR A 1 161 ? -0.581 27.016 -7.926 1 77.12 161 THR A O 1
ATOM 1251 N N . PHE A 1 162 ? -0.936 29.078 -8.633 1 79.38 162 PHE A N 1
ATOM 1252 C CA . PHE A 1 162 ? -0.841 28.641 -10.023 1 79.38 162 PHE A CA 1
ATOM 1253 C C . PHE A 1 162 ? 0.558 28.125 -10.336 1 79.38 162 PHE A C 1
ATOM 1255 O O . PHE A 1 162 ? 0.712 27.047 -10.93 1 79.38 162 PHE A O 1
ATOM 1262 N N . ILE A 1 163 ? 1.503 28.812 -9.922 1 78.56 163 ILE A N 1
ATOM 1263 C CA . ILE A 1 163 ? 2.891 28.438 -10.156 1 78.56 163 ILE A CA 1
ATOM 1264 C C . ILE A 1 163 ? 3.182 27.094 -9.477 1 78.56 163 ILE A C 1
ATOM 1266 O O . ILE A 1 163 ? 3.793 26.219 -10.078 1 78.56 163 ILE A O 1
ATOM 1270 N N . MET A 1 164 ? 2.666 26.906 -8.281 1 81.69 164 MET A N 1
ATOM 1271 C CA . MET A 1 164 ? 2.904 25.672 -7.543 1 81.69 164 MET A CA 1
ATOM 1272 C C . MET A 1 164 ? 2.23 24.484 -8.234 1 81.69 164 MET A C 1
ATOM 1274 O O . MET A 1 164 ? 2.783 23.391 -8.273 1 81.69 164 MET A O 1
ATOM 1278 N N . LEU A 1 165 ? 1.126 24.875 -8.75 1 80.88 165 LEU A N 1
ATOM 1279 C CA . LEU A 1 165 ? 0.397 23.828 -9.453 1 80.88 165 LEU A CA 1
ATOM 1280 C C . LEU A 1 165 ? 1.139 23.391 -10.711 1 80.88 165 LEU A C 1
ATOM 1282 O O . LEU A 1 165 ? 1.219 22.203 -11.016 1 80.88 165 LEU A O 1
ATOM 1286 N N . VAL A 1 166 ? 1.644 24.375 -11.297 1 82.56 166 VAL A N 1
ATOM 1287 C CA . VAL A 1 166 ? 2.391 24.078 -12.523 1 82.56 166 VAL A CA 1
ATOM 1288 C C . VAL A 1 166 ? 3.637 23.266 -12.188 1 82.56 166 VAL A C 1
ATOM 1290 O O . VAL A 1 166 ? 3.934 22.281 -12.859 1 82.56 166 VAL A O 1
ATOM 1293 N N . VAL A 1 167 ? 4.301 23.656 -11.141 1 81.62 167 VAL A N 1
ATOM 1294 C CA . VAL A 1 167 ? 5.504 22.938 -10.711 1 81.62 167 VAL A CA 1
ATOM 1295 C C . VAL A 1 167 ? 5.145 21.516 -10.312 1 81.62 167 VAL A C 1
ATOM 1297 O O . VAL A 1 167 ? 5.844 20.562 -10.68 1 81.62 167 VAL A O 1
ATOM 1300 N N . LEU A 1 168 ? 3.992 21.391 -9.688 1 84.25 168 LEU A N 1
ATOM 1301 C CA . LEU A 1 168 ? 3.535 20.062 -9.281 1 84.25 168 LEU A CA 1
ATOM 1302 C C . LEU A 1 168 ? 3.277 19.188 -10.5 1 84.25 168 LEU A C 1
ATOM 1304 O O . LEU A 1 168 ? 3.621 18 -10.5 1 84.25 168 LEU A O 1
ATOM 1308 N N . MET A 1 169 ? 2.781 19.875 -11.469 1 85.38 169 MET A N 1
ATOM 1309 C CA . MET A 1 169 ? 2.525 19.141 -12.695 1 85.38 169 MET A CA 1
ATOM 1310 C C . MET A 1 169 ? 3.832 18.703 -13.352 1 85.38 169 MET A C 1
ATOM 1312 O O . MET A 1 169 ? 3.922 17.594 -13.883 1 85.38 169 MET A O 1
ATOM 1316 N N . PHE A 1 170 ? 4.785 19.516 -13.156 1 88.38 170 PHE A N 1
ATOM 1317 C CA . PHE A 1 170 ? 6.078 19.203 -13.742 1 88.38 170 PHE A CA 1
ATOM 1318 C C . PHE A 1 170 ? 6.746 18.062 -12.992 1 88.38 170 PHE A C 1
ATOM 1320 O O . PHE A 1 170 ? 7.484 17.266 -13.578 1 88.38 170 PHE A O 1
ATOM 1327 N N . ILE A 1 171 ? 6.367 18.016 -11.727 1 89.38 171 ILE A N 1
ATOM 1328 C CA . ILE A 1 171 ? 6.957 16.938 -10.938 1 89.38 171 ILE A CA 1
ATOM 1329 C C . ILE A 1 171 ? 6.23 15.625 -11.219 1 89.38 171 ILE A C 1
ATOM 1331 O O . ILE A 1 171 ? 6.758 14.547 -10.953 1 89.38 171 ILE A O 1
ATOM 1335 N N . MET A 1 172 ? 5.148 15.766 -11.805 1 91.19 172 MET A N 1
ATOM 1336 C CA . MET A 1 172 ? 4.391 14.562 -12.141 1 91.19 172 MET A CA 1
ATOM 1337 C C . MET A 1 172 ? 4.613 14.172 -13.602 1 91.19 172 MET A C 1
ATOM 1339 O O . MET A 1 172 ? 4.863 13 -13.898 1 91.19 172 MET A O 1
ATOM 1343 N N . PHE A 1 173 ? 4.684 15.148 -14.531 1 93.69 173 PHE A N 1
ATOM 1344 C CA . PHE A 1 173 ? 4.762 14.867 -15.961 1 93.69 173 PHE A CA 1
ATOM 1345 C C . PHE A 1 173 ? 6.184 14.5 -16.359 1 93.69 173 PHE A C 1
ATOM 1347 O O . PHE A 1 173 ? 6.391 13.539 -17.109 1 93.69 173 PHE A O 1
ATOM 1354 N N . VAL A 1 174 ? 7.121 15.211 -15.852 1 94.31 174 VAL A N 1
ATOM 1355 C CA . VAL A 1 174 ? 8.508 14.953 -16.219 1 94.31 174 VAL A CA 1
ATOM 1356 C C . VAL A 1 174 ? 8.938 13.586 -15.695 1 94.31 174 VAL A C 1
ATOM 1358 O O . VAL A 1 174 ? 9.438 12.75 -16.453 1 94.31 174 VAL A O 1
ATOM 1361 N N . PRO A 1 175 ? 8.688 13.367 -14.477 1 95.56 175 PRO A N 1
ATOM 1362 C CA . PRO A 1 175 ? 9.055 12.023 -14.016 1 95.56 175 PRO A CA 1
ATOM 1363 C C . PRO A 1 175 ? 8.312 10.922 -14.766 1 95.56 175 PRO A C 1
ATOM 1365 O O . PRO A 1 175 ? 8.859 9.828 -14.961 1 95.56 175 PRO A O 1
ATOM 1368 N N . ALA A 1 176 ? 7.102 11.156 -15.133 1 96.75 176 ALA A N 1
ATOM 1369 C CA . ALA A 1 176 ? 6.352 10.164 -15.906 1 96.75 176 ALA A CA 1
ATOM 1370 C C . ALA A 1 176 ? 7.074 9.82 -17.203 1 96.75 176 ALA A C 1
ATOM 1372 O O . ALA A 1 176 ? 7.102 8.656 -17.609 1 96.75 176 ALA A O 1
ATOM 1373 N N . LEU A 1 177 ? 7.676 10.82 -17.844 1 95.94 177 LEU A N 1
ATOM 1374 C CA . LEU A 1 177 ? 8.453 10.586 -19.047 1 95.94 177 LEU A CA 1
ATOM 1375 C C . LEU A 1 177 ? 9.703 9.766 -18.75 1 95.94 177 LEU A C 1
ATOM 1377 O O . LEU A 1 177 ? 10.07 8.875 -19.516 1 95.94 177 LEU A O 1
ATOM 1381 N N . VAL A 1 178 ? 10.297 10 -17.641 1 95.56 178 VAL A N 1
ATOM 1382 C CA . VAL A 1 178 ? 11.492 9.273 -17.234 1 95.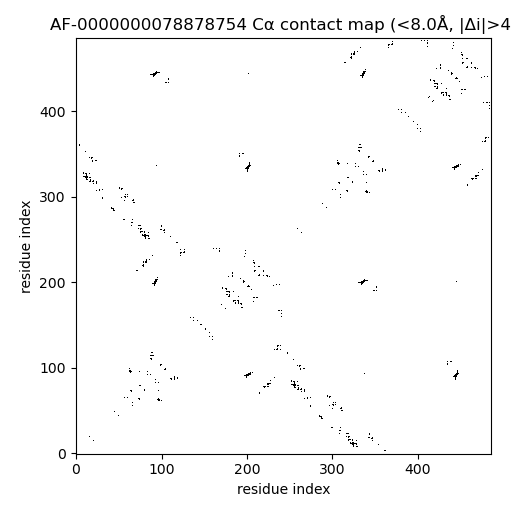56 178 VAL A CA 1
ATOM 1383 C C . VAL A 1 178 ? 11.141 7.816 -16.953 1 95.56 178 VAL A C 1
ATOM 1385 O O . VAL A 1 178 ? 11.82 6.906 -17.438 1 95.56 178 VAL A O 1
ATOM 1388 N N . PHE A 1 179 ? 10.031 7.559 -16.266 1 96.25 179 PHE A N 1
ATOM 1389 C CA . PHE A 1 179 ? 9.625 6.195 -15.93 1 96.25 179 PHE A CA 1
ATOM 1390 C C . PHE A 1 179 ? 9.148 5.449 -17.172 1 96.25 179 PHE A C 1
ATOM 1392 O O . PHE A 1 179 ? 9.344 4.238 -17.281 1 96.25 179 PHE A O 1
ATOM 1399 N N . MET A 1 180 ? 8.516 6.219 -18.062 1 95.81 180 MET A N 1
ATOM 1400 C CA . MET A 1 180 ? 8.117 5.613 -19.328 1 95.81 180 MET A CA 1
ATOM 1401 C C . MET A 1 180 ? 9.32 5.023 -20.047 1 95.81 180 MET A C 1
ATOM 1403 O O . MET A 1 180 ? 9.281 3.881 -20.516 1 95.81 180 MET A O 1
ATOM 1407 N N . ASN A 1 181 ? 10.406 5.754 -20.078 1 94.25 181 ASN A N 1
ATOM 1408 C CA . ASN A 1 181 ? 11.594 5.336 -20.812 1 94.25 181 ASN A CA 1
ATOM 1409 C C . ASN A 1 181 ? 12.398 4.297 -20.031 1 94.25 181 ASN A C 1
ATOM 1411 O O . ASN A 1 181 ? 12.984 3.391 -20.625 1 94.25 181 ASN A O 1
ATOM 1415 N N . LEU A 1 182 ? 12.445 4.355 -18.75 1 93.06 182 LEU A N 1
ATOM 1416 C CA . LEU A 1 182 ? 13.258 3.451 -17.953 1 93.06 182 LEU A CA 1
ATOM 1417 C C . LEU A 1 182 ? 12.555 2.111 -17.75 1 93.06 182 LEU A C 1
ATOM 1419 O O . LEU A 1 182 ? 13.203 1.064 -17.719 1 93.06 182 LEU A O 1
ATOM 1423 N N . GLU A 1 183 ? 11.242 2.039 -17.641 1 93.81 183 GLU A N 1
ATOM 1424 C CA . GLU A 1 183 ? 10.516 0.821 -17.297 1 93.81 183 GLU A CA 1
ATOM 1425 C C . GLU A 1 183 ? 9.797 0.239 -18.5 1 93.81 183 GLU A C 1
ATOM 1427 O O . GLU A 1 183 ? 9.336 -0.905 -18.469 1 93.81 183 GLU A O 1
ATOM 1432 N N . GLY A 1 184 ? 9.617 1.027 -19.594 1 92.88 184 GLY A N 1
ATOM 1433 C CA . GLY A 1 184 ? 8.898 0.552 -20.766 1 92.88 184 GLY A CA 1
ATOM 1434 C C . GLY A 1 184 ? 7.391 0.615 -20.609 1 92.88 184 GLY A C 1
ATOM 1435 O O . GLY A 1 184 ? 6.66 -0.097 -21.312 1 92.88 184 GLY A O 1
ATOM 1436 N N . TRP A 1 185 ? 6.93 1.358 -19.578 1 93.31 185 TRP A N 1
ATOM 1437 C CA . TRP A 1 185 ? 5.5 1.572 -19.391 1 93.31 185 TRP A CA 1
ATOM 1438 C C . TRP A 1 185 ? 4.949 2.553 -20.422 1 93.31 185 TRP A C 1
ATOM 1440 O O . TRP A 1 185 ? 5.703 3.32 -21.016 1 93.31 185 TRP A O 1
ATOM 1450 N N . ASN A 1 186 ? 3.676 2.469 -20.719 1 95 186 ASN A N 1
ATOM 1451 C CA . ASN A 1 186 ? 3.029 3.559 -21.438 1 95 186 ASN A CA 1
ATOM 1452 C C . ASN A 1 186 ? 3.008 4.844 -20.609 1 95 186 ASN A C 1
ATOM 1454 O O . ASN A 1 186 ? 3.082 4.797 -19.375 1 95 186 ASN A O 1
ATOM 1458 N N . TYR A 1 187 ? 3 5.988 -21.297 1 96.12 187 TYR A N 1
ATOM 1459 C CA . TYR A 1 187 ? 3.053 7.273 -20.609 1 96.12 187 TYR A CA 1
ATOM 1460 C C . TYR A 1 187 ? 1.938 7.387 -19.562 1 96.12 187 TYR A C 1
ATOM 1462 O O . TYR A 1 187 ? 2.158 7.883 -18.453 1 96.12 187 TYR A O 1
ATOM 1470 N N . PHE A 1 188 ? 0.777 6.914 -19.938 1 95.62 188 PHE A N 1
ATOM 1471 C CA . PHE A 1 188 ? -0.347 6.996 -19.016 1 95.62 188 PHE A CA 1
ATOM 1472 C C . PHE A 1 188 ? -0.09 6.145 -17.781 1 95.62 188 PHE A C 1
ATOM 1474 O O . PHE A 1 188 ? -0.402 6.559 -16.656 1 95.62 188 PHE A O 1
ATOM 1481 N N . GLU A 1 189 ? 0.449 4.957 -17.969 1 95.62 189 GLU A N 1
ATOM 1482 C CA . GLU A 1 189 ? 0.776 4.078 -16.844 1 95.62 189 GLU A CA 1
ATOM 1483 C C . GLU A 1 189 ? 1.841 4.703 -15.953 1 95.62 189 GLU A C 1
ATOM 1485 O O . GLU A 1 189 ? 1.77 4.59 -14.727 1 95.62 189 GLU A O 1
ATOM 1490 N N . ALA A 1 190 ? 2.785 5.34 -16.625 1 96.62 190 ALA A N 1
ATOM 1491 C CA . ALA A 1 190 ? 3.83 6.012 -15.852 1 96.62 190 ALA A CA 1
ATOM 1492 C C . ALA A 1 190 ? 3.258 7.18 -15.055 1 96.62 190 ALA A C 1
ATOM 1494 O O . ALA A 1 190 ? 3.643 7.402 -13.906 1 96.62 190 ALA A O 1
ATOM 1495 N N . PHE A 1 191 ? 2.377 7.926 -15.68 1 96.31 191 PHE A N 1
ATOM 1496 C CA . PHE A 1 191 ? 1.715 9.023 -14.984 1 96.31 191 PHE A CA 1
ATOM 1497 C C . PHE A 1 191 ? 0.885 8.508 -13.82 1 96.31 191 PHE A C 1
ATOM 1499 O O . PHE A 1 191 ? 0.911 9.086 -12.727 1 96.31 191 PHE A O 1
ATOM 1506 N N . TYR A 1 192 ? 0.145 7.414 -14.086 1 96.69 192 TYR A N 1
ATOM 1507 C CA . TYR A 1 192 ? -0.648 6.762 -13.047 1 96.69 192 TYR A CA 1
ATOM 1508 C C . TYR A 1 192 ? 0.228 6.348 -11.867 1 96.69 192 TYR A C 1
ATOM 1510 O O . TYR A 1 192 ? -0.119 6.594 -10.711 1 96.69 192 TYR A O 1
ATOM 1518 N N . PHE A 1 193 ? 1.375 5.832 -12.148 1 96.88 193 PHE A N 1
ATOM 1519 C CA . PHE A 1 193 ? 2.328 5.414 -11.133 1 96.88 193 PHE A CA 1
ATOM 1520 C C . PHE A 1 193 ? 2.766 6.602 -10.281 1 96.88 193 PHE A C 1
ATOM 1522 O O . PHE A 1 193 ? 2.783 6.52 -9.047 1 96.88 193 PHE A O 1
ATOM 1529 N N . CYS A 1 194 ? 3.137 7.664 -10.93 1 97 194 CYS A N 1
ATOM 1530 C CA . CYS A 1 194 ? 3.594 8.852 -10.211 1 97 194 CYS A CA 1
ATOM 1531 C C . CYS A 1 194 ? 2.496 9.398 -9.312 1 97 194 CYS A C 1
ATOM 1533 O O . CYS A 1 194 ? 2.75 9.75 -8.156 1 97 194 CYS A O 1
ATOM 1535 N N . PHE A 1 195 ? 1.313 9.445 -9.789 1 95.81 195 PHE A N 1
ATOM 1536 C CA . PHE A 1 195 ? 0.193 9.977 -9.016 1 95.81 195 PHE A CA 1
ATOM 1537 C C . PHE A 1 195 ? -0.071 9.117 -7.789 1 95.81 195 PHE A C 1
ATOM 1539 O O . PHE A 1 195 ? -0.177 9.641 -6.676 1 95.81 195 PHE A O 1
ATOM 1546 N N . ILE A 1 196 ? -0.139 7.789 -7.957 1 97.38 196 ILE A N 1
ATOM 1547 C CA . ILE A 1 196 ? -0.448 6.848 -6.887 1 97.38 196 ILE A CA 1
ATOM 1548 C C . ILE A 1 196 ? 0.663 6.871 -5.84 1 97.38 196 ILE A C 1
ATOM 1550 O O . ILE A 1 196 ? 0.397 6.766 -4.641 1 97.38 196 ILE A O 1
ATOM 1554 N N . SER A 1 197 ? 1.879 7.066 -6.301 1 97.25 197 SER A N 1
ATOM 1555 C CA . SER A 1 197 ? 3.016 7.074 -5.387 1 97.25 197 SER A CA 1
ATOM 1556 C C . SER A 1 197 ? 3.098 8.391 -4.617 1 97.25 197 SER A C 1
ATOM 1558 O O . SER A 1 197 ? 3.316 8.391 -3.404 1 97.25 197 SER A O 1
ATOM 1560 N N . LEU A 1 198 ? 2.848 9.508 -5.266 1 95.94 198 LEU A N 1
ATOM 1561 C CA . LEU A 1 198 ? 3.029 10.812 -4.637 1 95.94 198 LEU A CA 1
ATOM 1562 C C . LEU A 1 198 ? 1.833 11.164 -3.756 1 95.94 198 LEU A C 1
ATOM 1564 O O . LEU A 1 198 ? 1.915 12.062 -2.92 1 95.94 198 LEU A O 1
ATOM 1568 N N . THR A 1 199 ? 0.706 10.492 -3.93 1 95.12 199 THR A N 1
ATOM 1569 C CA . THR A 1 199 ? -0.419 10.648 -3.016 1 95.12 199 THR A CA 1
ATOM 1570 C C . THR A 1 199 ? -0.355 9.609 -1.898 1 95.12 199 THR A C 1
ATOM 1572 O O . THR A 1 199 ? -1.277 9.508 -1.087 1 95.12 199 THR A O 1
ATOM 1575 N N . THR A 1 200 ? 0.687 8.75 -1.858 1 96.62 200 THR A N 1
ATOM 1576 C CA . THR A 1 200 ? 1.035 7.754 -0.853 1 96.62 200 THR A CA 1
ATOM 1577 C C . THR A 1 200 ? -0.029 6.66 -0.783 1 96.62 200 THR A C 1
ATOM 1579 O O . THR A 1 200 ? -0.183 6.004 0.248 1 96.62 200 THR A O 1
ATOM 1582 N N . ILE A 1 201 ? -0.885 6.523 -1.835 1 97.62 201 ILE A N 1
ATOM 1583 C CA . ILE A 1 201 ? -1.81 5.398 -1.926 1 97.62 201 ILE A CA 1
ATOM 1584 C C . ILE A 1 201 ? -1.025 4.09 -2.02 1 97.62 201 ILE A C 1
ATOM 1586 O O . ILE A 1 201 ? -1.254 3.164 -1.237 1 97.62 201 ILE A O 1
ATOM 1590 N N . GLY A 1 202 ? -0.029 4.023 -2.957 1 96.94 202 GLY A N 1
ATOM 1591 C CA . GLY A 1 202 ? 0.925 2.93 -3.055 1 96.94 202 GLY A CA 1
ATOM 1592 C C . GLY A 1 202 ? 0.271 1.588 -3.326 1 96.94 202 GLY A C 1
ATOM 1593 O O . GLY A 1 202 ? 0.456 0.636 -2.564 1 96.94 202 GLY A O 1
ATOM 1594 N N . LEU A 1 203 ? -0.334 1.353 -4.426 1 96 203 LEU A N 1
ATOM 1595 C CA . LEU A 1 203 ? -1.049 0.118 -4.734 1 96 203 LEU A CA 1
ATOM 1596 C C . LEU A 1 203 ? -0.074 -0.999 -5.09 1 96 203 LEU A C 1
ATOM 1598 O O . LEU A 1 203 ? -0.42 -2.18 -5.012 1 96 203 LEU A O 1
ATOM 1602 N N . GLY A 1 204 ? 1.076 -0.703 -5.566 1 93.94 204 GLY A N 1
ATOM 1603 C CA . GLY A 1 204 ? 2.105 -1.699 -5.812 1 93.94 204 GLY A CA 1
ATOM 1604 C C . GLY A 1 204 ? 1.934 -2.42 -7.137 1 93.94 204 GLY A C 1
ATOM 1605 O O . GLY A 1 204 ? 2.625 -3.402 -7.41 1 93.94 204 GLY A O 1
ATOM 1606 N N . ASP A 1 205 ? 0.944 -2.043 -7.98 1 93.06 205 ASP A N 1
ATOM 1607 C CA . ASP A 1 205 ? 0.772 -2.656 -9.297 1 93.06 205 ASP A CA 1
ATOM 1608 C C . ASP A 1 205 ? 1.918 -2.277 -10.234 1 93.06 205 ASP A C 1
ATOM 1610 O O . ASP A 1 205 ? 2.277 -3.047 -11.125 1 93.06 205 ASP A O 1
ATOM 1614 N N . PHE A 1 206 ? 2.467 -1.079 -10.023 1 93.19 206 PHE A N 1
ATOM 1615 C CA . PHE A 1 206 ? 3.68 -0.647 -10.711 1 93.19 206 PHE A CA 1
ATOM 1616 C C . PHE A 1 206 ? 4.781 -0.32 -9.711 1 93.19 206 PHE A C 1
ATOM 1618 O O . PHE A 1 206 ? 4.617 0.57 -8.867 1 93.19 206 PHE A O 1
ATOM 1625 N N . VAL A 1 207 ? 5.781 -1.138 -9.719 1 92.62 207 VAL A N 1
ATOM 1626 C CA . VAL A 1 207 ? 6.91 -0.916 -8.828 1 92.62 207 VAL A CA 1
ATOM 1627 C C . VAL A 1 207 ? 8.195 -0.792 -9.641 1 92.62 207 VAL A C 1
ATOM 1629 O O . VAL A 1 207 ? 8.578 -1.718 -10.359 1 92.62 207 VAL A O 1
ATOM 1632 N N . PRO A 1 208 ? 8.844 0.323 -9.539 1 93.56 208 PRO A N 1
ATOM 1633 C CA . PRO A 1 208 ? 10.07 0.523 -10.32 1 93.56 208 PRO A CA 1
ATOM 1634 C C . PRO A 1 208 ? 11.164 -0.48 -9.961 1 93.56 208 PRO A C 1
ATOM 1636 O O . PRO A 1 208 ? 11.352 -0.805 -8.789 1 93.56 208 PRO A O 1
ATOM 1639 N N . GLY A 1 209 ? 11.844 -1.007 -10.977 1 89.31 209 GLY A N 1
ATOM 1640 C CA . GLY A 1 209 ? 12.992 -1.883 -10.789 1 89.31 209 GLY A CA 1
ATOM 1641 C C . GLY A 1 209 ? 12.609 -3.346 -10.664 1 89.31 209 GLY A C 1
ATOM 1642 O O . GLY A 1 209 ? 13.469 -4.203 -10.477 1 89.31 209 GLY A O 1
ATOM 1643 N N . ASP A 1 210 ? 11.328 -3.658 -10.711 1 84.31 210 ASP A N 1
ATOM 1644 C CA . ASP A 1 210 ? 10.891 -5.035 -10.508 1 84.31 210 ASP A CA 1
ATOM 1645 C C . ASP A 1 210 ? 10.734 -5.766 -11.836 1 84.31 210 ASP A C 1
ATOM 1647 O O . ASP A 1 210 ? 10.586 -6.988 -11.867 1 84.31 210 ASP A O 1
ATOM 1651 N N . ASP A 1 211 ? 10.836 -5.023 -12.898 1 80.69 211 ASP A N 1
ATOM 1652 C CA . ASP A 1 211 ? 10.727 -5.656 -14.211 1 80.69 211 ASP A CA 1
ATOM 1653 C C . ASP A 1 211 ? 11.953 -6.512 -14.508 1 80.69 211 ASP A C 1
ATOM 1655 O O . ASP A 1 211 ? 13.008 -6.328 -13.906 1 80.69 211 ASP A O 1
ATOM 1659 N N . VAL A 1 212 ? 11.742 -7.391 -15.414 1 76.25 212 VAL A N 1
ATOM 1660 C CA . VAL A 1 212 ? 12.766 -8.375 -15.766 1 76.25 212 VAL A CA 1
ATOM 1661 C C . VAL A 1 212 ? 14.016 -7.664 -16.266 1 76.25 212 VAL A C 1
ATOM 1663 O O . VAL A 1 212 ? 15.141 -8.086 -15.977 1 76.25 212 VAL A O 1
ATOM 1666 N N . MET A 1 213 ? 13.82 -6.52 -16.938 1 77.69 213 MET A N 1
ATOM 1667 C CA . MET A 1 213 ? 14.945 -5.789 -17.531 1 77.69 213 MET A CA 1
ATOM 1668 C C . MET A 1 213 ? 15.883 -5.273 -16.438 1 77.69 213 MET A C 1
ATOM 1670 O O . MET A 1 213 ? 17.094 -5.215 -16.625 1 77.69 213 MET A O 1
ATOM 1674 N N . TRP A 1 214 ? 15.336 -5.055 -15.266 1 80.69 214 TRP A N 1
ATOM 1675 C CA . TRP A 1 214 ? 16.125 -4.445 -14.203 1 80.69 214 TRP A CA 1
ATOM 1676 C C . TRP A 1 214 ? 16.641 -5.504 -13.227 1 80.69 214 TRP A C 1
ATOM 1678 O O . TRP A 1 214 ? 17.547 -5.242 -12.438 1 80.69 214 TRP A O 1
ATOM 1688 N N . GLN A 1 215 ? 16.094 -6.652 -13.273 1 75.25 215 GLN A N 1
ATOM 1689 C CA . GLN A 1 215 ? 16.484 -7.68 -12.312 1 75.25 215 GLN A CA 1
ATOM 1690 C C . GLN A 1 215 ? 17.938 -8.102 -12.523 1 75.25 215 GLN A C 1
ATOM 1692 O O . GLN A 1 215 ? 18.625 -8.477 -11.562 1 75.25 215 GLN A O 1
ATOM 1697 N N . HIS A 1 216 ? 18.406 -7.93 -13.742 1 77.5 216 HIS A N 1
ATOM 1698 C CA . HIS A 1 216 ? 19.781 -8.367 -14.008 1 77.5 216 HIS A CA 1
ATOM 1699 C C . HIS A 1 216 ? 20.719 -7.176 -14.172 1 77.5 216 HIS A C 1
ATOM 1701 O O . HIS A 1 216 ? 21.906 -7.352 -14.445 1 77.5 216 HIS A O 1
ATOM 1707 N N . SER A 1 217 ? 20.219 -6.07 -13.898 1 82.62 217 SER A N 1
ATOM 1708 C CA . SER A 1 217 ? 21.031 -4.871 -14.086 1 82.62 217 SER A CA 1
ATOM 1709 C C . SER A 1 217 ? 21.812 -4.527 -12.82 1 82.62 217 SER A C 1
ATOM 1711 O O . SER A 1 217 ? 21.297 -4.672 -11.711 1 82.62 217 SER A O 1
ATOM 1713 N N . ALA A 1 218 ? 23.094 -4.105 -13 1 84.38 218 ALA A N 1
ATOM 1714 C CA . ALA A 1 218 ? 23.953 -3.688 -11.891 1 84.38 218 ALA A CA 1
ATOM 1715 C C . ALA A 1 218 ? 23.5 -2.352 -11.32 1 84.38 218 ALA A C 1
ATOM 1717 O O . ALA A 1 218 ? 23.844 -2.004 -10.188 1 84.38 218 ALA A O 1
ATOM 1718 N N . TYR A 1 219 ? 22.672 -1.63 -12.039 1 90.5 219 TYR A N 1
ATOM 1719 C CA . TYR A 1 219 ? 22.266 -0.29 -11.625 1 90.5 219 TYR A CA 1
ATOM 1720 C C . TYR A 1 219 ? 20.891 -0.315 -10.961 1 90.5 219 TYR A C 1
ATOM 1722 O O . TYR A 1 219 ? 20.312 0.736 -10.695 1 90.5 219 TYR A O 1
ATOM 1730 N N . ARG A 1 220 ? 20.422 -1.478 -10.672 1 90.75 220 ARG A N 1
ATOM 1731 C CA . ARG A 1 220 ? 19.094 -1.622 -10.07 1 90.75 220 ARG A CA 1
ATOM 1732 C C . ARG A 1 220 ? 19.047 -0.942 -8.711 1 90.75 220 ARG A C 1
ATOM 1734 O O . ARG A 1 220 ? 18.094 -0.212 -8.414 1 90.75 220 ARG A O 1
ATOM 1741 N N . SER A 1 221 ? 20.078 -1.186 -7.926 1 90.88 221 SER A N 1
ATOM 1742 C CA . SER A 1 221 ? 20.109 -0.609 -6.582 1 90.88 221 SER A CA 1
ATOM 1743 C C . SER A 1 221 ? 20.125 0.915 -6.637 1 90.88 221 SER A C 1
ATOM 1745 O O . SER A 1 221 ? 19.391 1.577 -5.906 1 90.88 221 SER A O 1
ATOM 1747 N N . LEU A 1 222 ? 20.953 1.465 -7.523 1 92.75 222 LEU A N 1
ATOM 1748 C CA . LEU A 1 222 ? 21.031 2.912 -7.684 1 92.75 222 LEU A CA 1
ATOM 1749 C C . LEU A 1 222 ? 19.688 3.477 -8.156 1 92.75 222 LEU A C 1
ATOM 1751 O O . LEU A 1 222 ? 19.25 4.531 -7.688 1 92.75 222 LEU A O 1
ATOM 1755 N N . TYR A 1 223 ? 19.062 2.779 -9.078 1 94.38 223 TYR A N 1
ATOM 1756 C CA . TYR A 1 223 ? 17.766 3.176 -9.586 1 94.38 223 TYR A CA 1
ATOM 1757 C C . TYR A 1 223 ? 16.734 3.266 -8.461 1 94.38 223 TYR A C 1
ATOM 1759 O O . TYR A 1 223 ? 16 4.246 -8.359 1 94.38 223 TYR A O 1
ATOM 1767 N N . LYS A 1 224 ? 16.734 2.332 -7.543 1 93.44 224 LYS A N 1
ATOM 1768 C CA . LYS A 1 224 ? 15.781 2.297 -6.438 1 93.44 224 LYS A CA 1
ATOM 1769 C C . LYS A 1 224 ? 16.078 3.396 -5.422 1 93.44 224 LYS A C 1
ATOM 1771 O O . LYS A 1 224 ? 15.156 3.977 -4.844 1 93.44 224 LYS A O 1
ATOM 1776 N N . VAL A 1 225 ? 17.312 3.672 -5.223 1 93.44 225 VAL A N 1
ATOM 1777 C CA . VAL A 1 225 ? 17.688 4.762 -4.328 1 93.44 225 VAL A CA 1
ATOM 1778 C C . VAL A 1 225 ? 17.234 6.094 -4.914 1 93.44 225 VAL A C 1
ATOM 1780 O O . VAL A 1 225 ? 16.672 6.938 -4.199 1 93.44 225 VAL A O 1
ATOM 1783 N N . CYS A 1 226 ? 17.375 6.285 -6.238 1 94.88 226 CYS A N 1
ATOM 1784 C CA . CYS A 1 226 ? 16.953 7.504 -6.91 1 94.88 226 CYS A CA 1
ATOM 1785 C C . CYS A 1 226 ? 15.438 7.672 -6.836 1 94.88 226 CYS A C 1
ATOM 1787 O O . CYS A 1 226 ? 14.938 8.789 -6.754 1 94.88 226 CYS A O 1
ATOM 1789 N N . CYS A 1 227 ? 14.742 6.562 -6.859 1 96.31 227 CYS A N 1
ATOM 1790 C CA . CYS A 1 227 ? 13.289 6.621 -6.738 1 96.31 227 CYS A CA 1
ATOM 1791 C C . CYS A 1 227 ? 12.875 7.164 -5.379 1 96.31 227 CYS A C 1
ATOM 1793 O O . CYS A 1 227 ? 11.93 7.949 -5.277 1 96.31 227 CYS A O 1
ATOM 1795 N N . ILE A 1 228 ? 13.586 6.758 -4.324 1 96.44 228 ILE A N 1
ATOM 1796 C CA . ILE A 1 228 ? 13.273 7.25 -2.988 1 96.44 228 ILE A CA 1
ATOM 1797 C C . ILE A 1 228 ? 13.523 8.758 -2.922 1 96.44 228 ILE A C 1
ATOM 1799 O O . ILE A 1 228 ? 12.742 9.492 -2.318 1 96.44 228 ILE A O 1
ATOM 1803 N N . LEU A 1 229 ? 14.57 9.188 -3.549 1 94.88 229 LEU A N 1
ATOM 1804 C CA . LEU A 1 229 ? 14.844 10.617 -3.621 1 94.88 229 LEU A CA 1
ATOM 1805 C C . LEU A 1 229 ? 13.727 11.352 -4.344 1 94.88 229 LEU A C 1
ATOM 1807 O O . LEU A 1 229 ? 13.281 12.414 -3.898 1 94.88 229 LEU A O 1
ATOM 1811 N N . PHE A 1 230 ? 13.273 10.789 -5.418 1 95.88 230 PHE A N 1
ATOM 1812 C CA . PHE A 1 230 ? 12.148 11.359 -6.148 1 95.88 230 PHE A CA 1
ATOM 1813 C C . PHE A 1 230 ? 10.914 11.438 -5.266 1 95.88 230 PHE A C 1
ATOM 1815 O O . PHE A 1 230 ? 10.195 12.438 -5.285 1 95.88 230 PHE A O 1
ATOM 1822 N N . PHE A 1 231 ? 10.648 10.359 -4.469 1 96.94 231 PHE A N 1
ATOM 1823 C CA . PHE A 1 231 ? 9.469 10.328 -3.611 1 96.94 231 PHE A CA 1
ATOM 1824 C C . PHE A 1 231 ? 9.531 11.422 -2.555 1 96.94 231 PHE A C 1
ATOM 1826 O O . PHE A 1 231 ? 8.547 12.109 -2.299 1 96.94 231 PHE A O 1
ATOM 1833 N N . ILE A 1 232 ? 10.695 11.594 -1.969 1 95.56 232 ILE A N 1
ATOM 1834 C CA . ILE A 1 232 ? 10.859 12.594 -0.916 1 95.56 232 ILE A CA 1
ATOM 1835 C C . ILE A 1 232 ? 10.648 13.992 -1.492 1 95.56 232 ILE A C 1
ATOM 1837 O O . ILE A 1 232 ? 9.898 14.797 -0.931 1 95.56 232 ILE A O 1
ATOM 1841 N N . ILE A 1 233 ? 11.219 14.25 -2.621 1 93.31 233 ILE A N 1
ATOM 1842 C CA . ILE A 1 233 ? 11.094 15.547 -3.273 1 93.31 233 ILE A CA 1
ATOM 1843 C C . ILE A 1 233 ? 9.648 15.766 -3.717 1 93.31 233 ILE A C 1
ATOM 1845 O O . ILE A 1 233 ? 9.062 16.828 -3.469 1 93.31 233 ILE A O 1
ATOM 1849 N N . GLY A 1 234 ? 9.156 14.797 -4.367 1 94.56 234 GLY A N 1
ATOM 1850 C CA . GLY A 1 234 ? 7.777 14.891 -4.828 1 94.56 234 GLY A CA 1
ATOM 1851 C C . GLY A 1 234 ? 6.785 15.117 -3.701 1 94.56 234 GLY A C 1
ATOM 1852 O O . GLY A 1 234 ? 5.898 15.969 -3.811 1 94.56 234 GLY A O 1
ATOM 1853 N N . LEU A 1 235 ? 6.926 14.344 -2.639 1 94.81 235 LEU A N 1
ATOM 1854 C CA . LEU A 1 235 ? 6.035 14.477 -1.489 1 94.81 235 LEU A CA 1
ATOM 1855 C C . LEU A 1 235 ? 6.148 15.867 -0.871 1 94.81 235 LEU A C 1
ATOM 1857 O O . LEU A 1 235 ? 5.148 16.438 -0.417 1 94.81 235 LEU A O 1
ATOM 1861 N N . SER A 1 236 ? 7.336 16.422 -0.801 1 93.19 236 SER A N 1
ATOM 1862 C CA . SER A 1 236 ? 7.523 17.766 -0.272 1 93.19 236 SER A CA 1
ATOM 1863 C C . SER A 1 236 ? 6.742 18.797 -1.088 1 93.19 236 SER A C 1
ATOM 1865 O O . SER A 1 236 ? 6.121 19.703 -0.527 1 93.19 236 SER A O 1
ATOM 1867 N N . PHE A 1 237 ? 6.723 18.625 -2.34 1 90.62 237 PHE A N 1
ATOM 1868 C CA . PHE A 1 237 ? 6.004 19.562 -3.197 1 90.62 237 PHE A CA 1
ATOM 1869 C C . PHE A 1 237 ? 4.5 19.391 -3.039 1 90.62 237 PHE A C 1
ATOM 1871 O O . PHE A 1 237 ? 3.752 20.375 -3.092 1 90.62 237 PHE A O 1
ATOM 1878 N N . VAL A 1 238 ? 4.074 18.156 -2.877 1 90.38 238 VAL A N 1
ATOM 1879 C CA . VAL A 1 238 ? 2.652 17.922 -2.672 1 90.38 238 VAL A CA 1
ATOM 1880 C C . VAL A 1 238 ? 2.201 18.578 -1.366 1 90.38 238 VAL A C 1
ATOM 1882 O O . VAL A 1 238 ? 1.156 19.234 -1.321 1 90.38 238 VAL A O 1
ATOM 1885 N N . ILE A 1 239 ? 2.973 18.406 -0.326 1 88.94 239 ILE A N 1
ATOM 1886 C CA . ILE A 1 239 ? 2.646 18.984 0.969 1 88.94 239 ILE A CA 1
ATOM 1887 C C . ILE A 1 239 ? 2.666 20.516 0.866 1 88.94 239 ILE A C 1
ATOM 1889 O O . ILE A 1 239 ? 1.836 21.188 1.475 1 88.94 239 ILE A O 1
ATOM 1893 N N . LEU A 1 240 ? 3.582 21.047 0.067 1 86.5 240 LEU A N 1
ATOM 1894 C CA . LEU A 1 240 ? 3.676 22.484 -0.145 1 86.5 240 LEU A CA 1
ATOM 1895 C C . LEU A 1 240 ? 2.389 23.031 -0.755 1 86.5 240 LEU A C 1
ATOM 1897 O O . LEU A 1 240 ? 1.904 24.094 -0.349 1 86.5 240 LEU A O 1
ATOM 1901 N N . VAL A 1 241 ? 1.835 22.312 -1.645 1 81.75 241 VAL A N 1
ATOM 1902 C CA . VAL A 1 241 ? 0.626 22.734 -2.34 1 81.75 241 VAL A CA 1
ATOM 1903 C C . VAL A 1 241 ? -0.569 22.672 -1.393 1 81.75 241 VAL A C 1
ATOM 1905 O O . VAL A 1 241 ? -1.483 23.484 -1.471 1 81.75 241 VAL A O 1
ATOM 1908 N N . LEU A 1 242 ? -0.568 21.781 -0.448 1 77.38 242 LEU A N 1
ATOM 1909 C CA . LEU A 1 242 ? -1.688 21.578 0.466 1 77.38 242 LEU A CA 1
ATOM 1910 C C . LEU A 1 242 ? -1.635 22.578 1.615 1 77.38 242 LEU A C 1
ATOM 1912 O O . LEU A 1 242 ? -2.648 22.844 2.268 1 77.38 242 LEU A O 1
ATOM 1916 N N . GLU A 1 243 ? -0.463 23.062 1.877 1 72.88 243 GLU A N 1
ATOM 1917 C CA . GLU A 1 243 ? -0.323 24.062 2.932 1 72.88 243 GLU A CA 1
ATOM 1918 C C . GLU A 1 243 ? -0.61 25.469 2.404 1 72.88 243 GLU A C 1
ATOM 1920 O O . GLU A 1 243 ? -1.177 26.297 3.115 1 72.88 243 GLU A O 1
ATOM 1925 N N . LEU B 1 1 ? 20.078 17.109 8.898 1 88.62 1 LEU B N 1
ATOM 1926 C CA . LEU B 1 1 ? 18.828 16.344 8.875 1 88.62 1 LEU B CA 1
ATOM 1927 C C . LEU B 1 1 ? 18.812 15.383 7.691 1 88.62 1 LEU B C 1
ATOM 1929 O O . LEU B 1 1 ? 18.516 14.195 7.855 1 88.62 1 LEU B O 1
ATOM 1933 N N . ILE B 1 2 ? 19.312 15.766 6.551 1 89.06 2 ILE B N 1
ATOM 1934 C CA . ILE B 1 2 ? 19.312 14.93 5.352 1 89.06 2 ILE B CA 1
ATOM 1935 C C . ILE B 1 2 ? 20.281 13.766 5.523 1 89.06 2 ILE B C 1
ATOM 1937 O O . ILE B 1 2 ? 19.953 12.625 5.18 1 89.06 2 ILE B O 1
ATOM 1941 N N . ILE B 1 3 ? 21.375 14.039 6.105 1 92.25 3 ILE B N 1
ATOM 1942 C CA . ILE B 1 3 ? 22.391 13.016 6.312 1 92.25 3 ILE B CA 1
ATOM 1943 C C . ILE B 1 3 ? 21.875 11.969 7.301 1 92.25 3 ILE B C 1
ATOM 1945 O O . ILE B 1 3 ? 22.031 10.766 7.082 1 92.25 3 ILE B O 1
ATOM 1949 N N . VAL B 1 4 ? 21.25 12.383 8.383 1 94.69 4 VAL B N 1
ATOM 1950 C CA . VAL B 1 4 ? 20.688 11.484 9.375 1 94.69 4 VAL B CA 1
ATOM 1951 C C . VAL B 1 4 ? 19.594 10.633 8.742 1 94.69 4 VAL B C 1
ATOM 1953 O O . VAL B 1 4 ? 19.484 9.438 9.016 1 94.69 4 VAL B O 1
ATOM 1956 N N . TYR B 1 5 ? 18.891 11.258 7.895 1 95.25 5 TYR B N 1
ATOM 1957 C CA . TYR B 1 5 ? 17.797 10.57 7.211 1 95.25 5 TYR B CA 1
ATOM 1958 C C . TYR B 1 5 ? 18.344 9.484 6.285 1 95.25 5 TYR B C 1
ATOM 1960 O O . TYR B 1 5 ? 17.828 8.359 6.273 1 95.25 5 TYR B O 1
ATOM 1968 N N . ILE B 1 6 ? 19.391 9.812 5.547 1 94.31 6 ILE B N 1
ATOM 1969 C CA . ILE B 1 6 ? 20 8.859 4.637 1 94.31 6 ILE B CA 1
ATOM 1970 C C . ILE B 1 6 ? 20.609 7.703 5.434 1 94.31 6 ILE B C 1
ATOM 1972 O O . ILE B 1 6 ? 20.5 6.539 5.047 1 94.31 6 ILE B O 1
ATOM 1976 N N . PHE B 1 7 ? 21.188 8.031 6.555 1 96.56 7 PHE B N 1
ATOM 1977 C CA . PHE B 1 7 ? 21.766 7.004 7.422 1 96.56 7 PHE B CA 1
ATOM 1978 C C . PHE B 1 7 ? 20.656 6.109 7.996 1 96.56 7 PHE B C 1
ATOM 1980 O O . PHE B 1 7 ? 20.828 4.895 8.094 1 96.56 7 PHE B O 1
ATOM 1987 N N . TYR B 1 8 ? 19.594 6.707 8.375 1 97.75 8 TYR B N 1
ATOM 1988 C CA . TYR B 1 8 ? 18.469 5.949 8.891 1 97.75 8 TYR B CA 1
ATOM 1989 C C . TYR B 1 8 ? 17.938 4.977 7.84 1 97.75 8 TYR B C 1
ATOM 1991 O O . TYR B 1 8 ? 17.656 3.816 8.148 1 97.75 8 TYR B O 1
ATOM 1999 N N . LEU B 1 9 ? 17.875 5.43 6.613 1 97.31 9 LEU B N 1
ATOM 2000 C CA . LEU B 1 9 ? 17.406 4.586 5.52 1 97.31 9 LEU B CA 1
ATOM 2001 C C . LEU B 1 9 ? 18.391 3.443 5.266 1 97.31 9 LEU B C 1
ATOM 2003 O O . LEU B 1 9 ? 17.984 2.295 5.082 1 97.31 9 LEU B O 1
ATOM 2007 N N . ALA B 1 10 ? 19.641 3.744 5.277 1 97.06 10 ALA B N 1
ATOM 2008 C CA . ALA B 1 10 ? 20.672 2.74 5.023 1 97.06 10 ALA B CA 1
ATOM 2009 C C . ALA B 1 10 ? 20.688 1.68 6.121 1 97.06 10 ALA B C 1
ATOM 2011 O O . ALA B 1 10 ? 20.812 0.486 5.836 1 97.06 10 ALA B O 1
ATOM 2012 N N . ILE B 1 11 ? 20.516 2.129 7.352 1 97.88 11 ILE B N 1
ATOM 2013 C CA . ILE B 1 11 ? 20.5 1.203 8.477 1 97.88 11 ILE B CA 1
ATOM 2014 C C . ILE B 1 11 ? 19.266 0.304 8.383 1 97.88 11 ILE B C 1
ATOM 2016 O O . ILE B 1 11 ? 19.359 -0.906 8.602 1 97.88 11 ILE B O 1
ATOM 2020 N N . GLY B 1 12 ? 18.125 0.887 8.094 1 98 12 GLY B N 1
ATOM 2021 C CA . GLY B 1 12 ? 16.922 0.086 7.906 1 98 12 GLY B CA 1
ATOM 2022 C C . GLY B 1 12 ? 17.078 -0.957 6.812 1 98 12 GLY B C 1
ATOM 2023 O O . GLY B 1 12 ? 16.688 -2.113 6.996 1 98 12 GLY B O 1
ATOM 2024 N N . ALA B 1 13 ? 17.656 -0.552 5.703 1 97.44 13 ALA B N 1
ATOM 2025 C CA . ALA B 1 13 ? 17.875 -1.466 4.582 1 97.44 13 ALA B CA 1
ATOM 2026 C C . ALA B 1 13 ? 18.781 -2.623 4.984 1 97.44 13 ALA B C 1
ATOM 2028 O O . ALA B 1 13 ? 18.5 -3.781 4.664 1 97.44 13 ALA B O 1
ATOM 2029 N N . ALA B 1 14 ? 19.844 -2.285 5.684 1 97.56 14 ALA B N 1
ATOM 2030 C CA . ALA B 1 14 ? 20.812 -3.295 6.105 1 97.56 14 ALA B CA 1
ATOM 2031 C C . ALA B 1 14 ? 20.172 -4.285 7.078 1 97.56 14 ALA B C 1
ATOM 2033 O O . ALA B 1 14 ? 20.375 -5.496 6.961 1 97.56 14 ALA B O 1
ATOM 2034 N N . ILE B 1 15 ? 19.406 -3.803 7.988 1 98 15 ILE B N 1
ATOM 2035 C CA . ILE B 1 15 ? 18.797 -4.664 8.992 1 98 15 ILE B CA 1
ATOM 2036 C C . ILE B 1 15 ? 17.719 -5.527 8.352 1 98 15 ILE B C 1
ATOM 2038 O O . ILE B 1 15 ? 17.641 -6.734 8.594 1 98 15 ILE B O 1
ATOM 2042 N N . PHE B 1 16 ? 16.891 -4.961 7.496 1 97.56 16 PHE B N 1
ATOM 2043 C CA . PHE B 1 16 ? 15.859 -5.734 6.801 1 97.56 16 PHE B CA 1
ATOM 2044 C C . PHE B 1 16 ? 16.5 -6.832 5.953 1 97.56 16 PHE B C 1
ATOM 2046 O O . PHE B 1 16 ? 16.031 -7.973 5.953 1 97.56 16 PHE B O 1
ATOM 2053 N N . SER B 1 17 ? 17.531 -6.43 5.211 1 96 17 SER B N 1
ATOM 2054 C CA . SER B 1 17 ? 18.219 -7.395 4.359 1 96 17 SER B CA 1
ATOM 2055 C C . SER B 1 17 ? 18.828 -8.531 5.18 1 96 17 SER B C 1
ATOM 2057 O O . SER B 1 17 ? 18.766 -9.695 4.777 1 96 17 SER B O 1
ATOM 2059 N N . SER B 1 18 ? 19.344 -8.203 6.348 1 96.5 18 SER B N 1
ATOM 2060 C CA . SER B 1 18 ? 19.984 -9.195 7.199 1 96.5 18 SER B CA 1
ATOM 2061 C C . SER B 1 18 ? 18.969 -10.117 7.852 1 96.5 18 SER B C 1
ATOM 2063 O O . SER B 1 18 ? 19.188 -11.32 7.969 1 96.5 18 SER B O 1
ATOM 2065 N N . ILE B 1 19 ? 17.812 -9.672 8.25 1 96.44 19 ILE B N 1
ATOM 2066 C CA . ILE B 1 19 ? 16.797 -10.453 8.953 1 96.44 19 ILE B CA 1
ATOM 2067 C C . ILE B 1 19 ? 16.016 -11.297 7.957 1 96.44 19 ILE B C 1
ATOM 2069 O O . ILE B 1 19 ? 15.742 -12.477 8.211 1 96.44 19 ILE B O 1
ATOM 2073 N N . GLU B 1 20 ? 15.617 -10.711 6.867 1 96.06 20 GLU B N 1
ATOM 2074 C CA . GLU B 1 20 ? 14.695 -11.367 5.949 1 96.06 20 GLU B CA 1
ATOM 2075 C C . GLU B 1 20 ? 15.438 -12.18 4.895 1 96.06 20 GLU B C 1
ATOM 2077 O O . GLU B 1 20 ? 14.875 -13.102 4.297 1 96.06 20 GLU B O 1
ATOM 2082 N N . GLY B 1 21 ? 16.703 -11.906 4.629 1 93.5 21 GLY B N 1
ATOM 2083 C CA . GLY B 1 21 ? 17.484 -12.602 3.623 1 93.5 21 GLY B CA 1
ATOM 2084 C C . GLY B 1 21 ? 17.484 -14.109 3.803 1 93.5 21 GLY B C 1
ATOM 2085 O O . GLY B 1 21 ? 17.078 -14.844 2.906 1 93.5 21 GLY B O 1
ATOM 2086 N N . PRO B 1 22 ? 17.844 -14.539 5.004 1 93.25 22 PRO B N 1
ATOM 2087 C CA . PRO B 1 22 ? 17.875 -15.984 5.25 1 93.25 22 PRO B CA 1
ATOM 2088 C C . PRO B 1 22 ? 16.5 -16.625 5.16 1 93.25 22 PRO B C 1
ATOM 2090 O O . PRO B 1 22 ? 16.375 -17.766 4.695 1 93.25 22 PRO B O 1
ATOM 2093 N N . TYR B 1 23 ? 15.477 -15.977 5.594 1 92.19 23 TYR B N 1
ATOM 2094 C CA . TYR B 1 23 ? 14.117 -16.5 5.516 1 92.19 23 TYR B CA 1
ATOM 2095 C C . TYR B 1 23 ? 13.68 -16.656 4.066 1 92.19 23 TYR B C 1
ATOM 2097 O O . TYR B 1 23 ? 13.078 -17.672 3.697 1 92.19 23 TYR B O 1
ATOM 2105 N N . GLU B 1 24 ? 13.953 -15.688 3.283 1 92.5 24 GLU B N 1
ATOM 2106 C CA . GLU B 1 24 ? 13.617 -15.742 1.863 1 92.5 24 GLU B CA 1
ATOM 2107 C C . GLU B 1 24 ? 14.312 -16.906 1.177 1 92.5 24 GLU B C 1
ATOM 2109 O O . GLU B 1 24 ? 13.703 -17.609 0.368 1 92.5 24 GLU B O 1
ATOM 2114 N N . ARG B 1 25 ? 15.562 -17.125 1.499 1 91.69 25 ARG B N 1
ATOM 2115 C CA . ARG B 1 25 ? 16.328 -18.219 0.889 1 91.69 25 ARG B CA 1
ATOM 2116 C C . ARG B 1 25 ? 15.695 -19.578 1.21 1 91.69 25 ARG B C 1
ATOM 2118 O O . ARG B 1 25 ? 15.656 -20.453 0.357 1 91.69 25 ARG B O 1
ATOM 2125 N N . ARG B 1 26 ? 15.211 -19.688 2.385 1 91.81 26 ARG B N 1
ATOM 2126 C CA . ARG B 1 26 ? 14.562 -20.938 2.775 1 91.81 26 ARG B CA 1
ATOM 2127 C C . ARG B 1 26 ? 13.281 -21.172 1.979 1 91.81 26 ARG B C 1
ATOM 2129 O O . ARG B 1 26 ? 13.016 -22.281 1.518 1 91.81 26 ARG B O 1
ATOM 2136 N N . VAL B 1 27 ? 12.523 -20.078 1.846 1 90.94 27 VAL B N 1
ATOM 2137 C CA . VAL B 1 27 ? 11.266 -20.188 1.115 1 90.94 27 VAL B CA 1
ATOM 2138 C C . VAL B 1 27 ? 11.539 -20.516 -0.35 1 90.94 27 VAL B C 1
ATOM 2140 O O . VAL B 1 27 ? 10.852 -21.344 -0.95 1 90.94 27 VAL B O 1
ATOM 2143 N N . VAL B 1 28 ? 12.539 -19.875 -0.927 1 91.44 28 VAL B N 1
ATOM 2144 C CA . VAL B 1 28 ? 12.906 -20.094 -2.322 1 91.44 28 VAL B CA 1
ATOM 2145 C C . VAL B 1 28 ? 13.352 -21.547 -2.512 1 91.44 28 VAL B C 1
ATOM 2147 O O . VAL B 1 28 ? 12.945 -22.203 -3.473 1 91.44 28 VAL B O 1
ATOM 2150 N N . LYS B 1 29 ? 14.18 -22.062 -1.604 1 91.75 29 LYS B N 1
ATOM 2151 C CA . LYS B 1 29 ? 14.648 -23.453 -1.677 1 91.75 29 LYS B CA 1
ATOM 2152 C C . LYS B 1 29 ? 13.484 -24.438 -1.624 1 91.75 29 LYS B C 1
ATOM 2154 O O . LYS B 1 29 ? 13.445 -25.406 -2.383 1 91.75 29 LYS B O 1
ATOM 2159 N N . ASN B 1 30 ? 12.539 -24.156 -0.744 1 92.88 30 ASN B N 1
ATOM 2160 C CA . ASN B 1 30 ? 11.359 -25 -0.633 1 92.88 30 ASN B CA 1
ATOM 2161 C C . ASN B 1 30 ? 10.531 -24.984 -1.914 1 92.88 30 ASN B C 1
ATOM 2163 O O . ASN B 1 30 ? 9.984 -26 -2.324 1 92.88 30 ASN B O 1
ATOM 2167 N N . LEU B 1 31 ? 10.43 -23.812 -2.496 1 92.38 31 LEU B N 1
ATOM 2168 C CA . LEU B 1 31 ? 9.664 -23.672 -3.727 1 92.38 31 LEU B CA 1
ATOM 2169 C C . LEU B 1 31 ? 10.32 -24.438 -4.871 1 92.38 31 LEU B C 1
ATOM 2171 O O . LEU B 1 31 ? 9.633 -25.094 -5.656 1 92.38 31 LEU B O 1
ATOM 2175 N N . ILE B 1 32 ? 11.602 -24.375 -4.992 1 91.44 32 ILE B N 1
ATOM 2176 C CA . ILE B 1 32 ? 12.352 -25.094 -6.02 1 91.44 32 ILE B CA 1
ATOM 2177 C C . ILE B 1 32 ? 12.18 -26.594 -5.82 1 91.44 32 ILE B C 1
ATOM 2179 O O . ILE B 1 32 ? 11.984 -27.344 -6.785 1 91.44 32 ILE B O 1
ATOM 2183 N N . ALA B 1 33 ? 12.234 -27.016 -4.598 1 94 33 ALA B N 1
ATOM 2184 C CA . ALA B 1 33 ? 12.039 -28.438 -4.293 1 94 33 ALA B CA 1
ATOM 2185 C C . ALA B 1 33 ? 10.648 -28.906 -4.707 1 94 33 ALA B C 1
ATOM 2187 O O . ALA B 1 33 ? 10.492 -29.984 -5.262 1 94 33 ALA B O 1
ATOM 2188 N N . LYS B 1 34 ? 9.672 -28.078 -4.43 1 94.06 34 LYS B N 1
ATOM 2189 C CA . LYS B 1 34 ? 8.305 -28.422 -4.797 1 94.06 34 LYS B CA 1
ATOM 2190 C C . LYS B 1 34 ? 8.141 -28.469 -6.312 1 94.06 34 LYS B C 1
ATOM 2192 O O . LYS B 1 34 ? 7.434 -29.328 -6.84 1 94.06 34 LYS B O 1
ATOM 2197 N N . ARG B 1 35 ? 8.688 -27.5 -6.98 1 93.69 35 ARG B N 1
ATOM 2198 C CA . ARG B 1 35 ? 8.656 -27.469 -8.438 1 93.69 35 ARG B CA 1
ATOM 2199 C C . ARG B 1 35 ? 9.312 -28.719 -9.023 1 93.69 35 ARG B C 1
ATOM 2201 O O . ARG B 1 35 ? 8.766 -29.344 -9.93 1 93.69 35 ARG B O 1
ATOM 2208 N N . ASP B 1 36 ? 10.5 -29.109 -8.492 1 93.75 36 ASP B N 1
ATOM 2209 C CA . ASP B 1 36 ? 11.219 -30.281 -8.953 1 93.75 36 ASP B CA 1
ATOM 2210 C C . ASP B 1 36 ? 10.422 -31.562 -8.672 1 93.75 36 ASP B C 1
ATOM 2212 O O . ASP B 1 36 ? 10.398 -32.469 -9.5 1 93.75 36 ASP B O 1
ATOM 2216 N N . ARG B 1 37 ? 9.852 -31.609 -7.543 1 95 37 ARG B N 1
ATOM 2217 C CA . ARG B 1 37 ? 9.016 -32.75 -7.211 1 95 37 ARG B CA 1
ATOM 2218 C C . ARG B 1 37 ? 7.824 -32.875 -8.156 1 95 37 ARG B C 1
ATOM 2220 O O . ARG B 1 37 ? 7.445 -33.969 -8.562 1 95 37 ARG B O 1
ATOM 2227 N N . PHE B 1 38 ? 7.223 -31.734 -8.477 1 95.25 38 PHE B N 1
ATOM 2228 C CA . PHE B 1 38 ? 6.102 -31.703 -9.406 1 95.25 38 PHE B CA 1
ATOM 2229 C C . PHE B 1 38 ? 6.52 -32.25 -10.773 1 95.25 38 PHE B C 1
ATOM 2231 O O . PHE B 1 38 ? 5.801 -33.031 -11.383 1 95.25 38 PHE B O 1
ATOM 2238 N N . LEU B 1 39 ? 7.668 -31.812 -11.266 1 94.06 39 LEU B N 1
ATOM 2239 C CA . LEU B 1 39 ? 8.164 -32.25 -12.57 1 94.06 39 LEU B CA 1
ATOM 2240 C C . LEU B 1 39 ? 8.547 -33.719 -12.539 1 94.06 39 LEU B C 1
ATOM 2242 O O . LEU B 1 39 ? 8.375 -34.438 -13.531 1 94.06 39 LEU B O 1
ATOM 2246 N N . ALA B 1 40 ? 9.07 -34.188 -11.391 1 94.81 40 ALA B N 1
ATOM 2247 C CA . ALA B 1 40 ? 9.438 -35.594 -11.242 1 94.81 40 ALA B CA 1
ATOM 2248 C C . ALA B 1 40 ? 8.203 -36.5 -11.242 1 94.81 40 ALA B C 1
ATOM 2250 O O . ALA B 1 40 ? 8.219 -37.594 -11.82 1 94.81 40 ALA B O 1
ATOM 2251 N N . ARG B 1 41 ? 7.148 -36.031 -10.648 1 94 41 ARG B N 1
ATOM 2252 C CA . ARG B 1 41 ? 5.914 -36.812 -10.547 1 94 41 ARG B CA 1
ATOM 2253 C C . ARG B 1 41 ? 5.141 -36.781 -11.859 1 94 41 ARG B C 1
ATOM 2255 O O . ARG B 1 41 ? 4.352 -37.688 -12.141 1 94 41 ARG B O 1
ATOM 2262 N N . ASN B 1 42 ? 5.336 -35.719 -12.578 1 94.94 42 ASN B N 1
ATOM 2263 C CA . ASN B 1 42 ? 4.641 -35.531 -13.852 1 94.94 42 ASN B CA 1
ATOM 2264 C C . ASN B 1 42 ? 5.617 -35.344 -15.008 1 94.94 42 ASN B C 1
ATOM 2266 O O . ASN B 1 42 ? 5.738 -34.219 -15.531 1 94.94 42 ASN B O 1
ATOM 2270 N N . PRO B 1 43 ? 6.184 -36.438 -15.555 1 91.94 43 PRO B N 1
ATOM 2271 C CA . PRO B 1 43 ? 7.23 -36.344 -16.578 1 91.94 43 PRO B CA 1
ATOM 2272 C C . PRO B 1 43 ? 6.703 -35.844 -17.922 1 91.94 43 PRO B C 1
ATOM 2274 O O . PRO B 1 43 ? 7.484 -35.406 -18.766 1 91.94 43 PRO B O 1
ATOM 2277 N N . CYS B 1 44 ? 5.422 -35.719 -18.125 1 93 44 CYS B N 1
ATOM 2278 C CA . CYS B 1 44 ? 4.844 -35.25 -19.375 1 93 44 CYS B CA 1
ATOM 2279 C C . CYS B 1 44 ? 4.957 -33.75 -19.484 1 93 44 CYS B C 1
ATOM 2281 O O . CYS B 1 44 ? 4.785 -33.188 -20.578 1 93 44 CYS B O 1
ATOM 2283 N N . VAL B 1 45 ? 5.195 -33.125 -18.391 1 94.69 45 VAL B N 1
ATOM 2284 C CA . VAL B 1 45 ? 5.285 -31.672 -18.375 1 94.69 45 VAL B CA 1
ATOM 2285 C C . VAL B 1 45 ? 6.734 -31.25 -18.578 1 94.69 45 VAL B C 1
ATOM 2287 O O . VAL B 1 45 ? 7.625 -31.656 -17.844 1 94.69 45 VAL B O 1
ATOM 2290 N N . THR B 1 46 ? 6.938 -30.484 -19.625 1 93.38 46 THR B N 1
ATOM 2291 C CA . THR B 1 46 ? 8.273 -29.953 -19.859 1 93.38 46 THR B CA 1
ATOM 2292 C C . THR B 1 46 ? 8.539 -28.75 -18.953 1 93.38 46 THR B C 1
ATOM 2294 O O . THR B 1 46 ? 7.605 -28.078 -18.516 1 93.38 46 THR B O 1
ATOM 2297 N N . ASP B 1 47 ? 9.805 -28.5 -18.703 1 92.75 47 ASP B N 1
ATOM 2298 C CA . ASP B 1 47 ? 10.203 -27.375 -17.891 1 92.75 47 ASP B CA 1
ATOM 2299 C C . ASP B 1 47 ? 9.727 -26.047 -18.5 1 92.75 47 ASP B C 1
ATOM 2301 O O . ASP B 1 47 ? 9.281 -25.156 -17.797 1 92.75 47 ASP B O 1
ATOM 2305 N N . PHE B 1 48 ? 9.805 -25.969 -19.766 1 91.5 48 PHE B N 1
ATOM 2306 C CA . PHE B 1 48 ? 9.414 -24.75 -20.484 1 91.5 48 PHE B CA 1
ATOM 2307 C C . PHE B 1 48 ? 7.914 -24.516 -20.375 1 91.5 48 PHE B C 1
ATOM 2309 O O . PHE B 1 48 ? 7.469 -23.391 -20.141 1 91.5 48 PHE B O 1
ATOM 2316 N N . GLU B 1 49 ? 7.164 -25.562 -20.531 1 93.38 49 GLU B N 1
ATOM 2317 C CA . GLU B 1 49 ? 5.711 -25.453 -20.453 1 93.38 49 GLU B CA 1
ATOM 2318 C C . GLU B 1 49 ? 5.258 -25.062 -19.047 1 93.38 49 GLU B C 1
ATOM 2320 O O . GLU B 1 49 ? 4.336 -24.266 -18.891 1 93.38 49 GLU B O 1
ATOM 2325 N N . LEU B 1 50 ? 5.898 -25.688 -18.078 1 94 50 LEU B N 1
ATOM 2326 C CA . LEU B 1 50 ? 5.57 -25.375 -16.688 1 94 50 LEU B CA 1
ATOM 2327 C C . LEU B 1 50 ? 5.906 -23.922 -16.359 1 94 50 LEU B C 1
ATOM 2329 O O . LEU B 1 50 ? 5.125 -23.234 -15.703 1 94 50 LEU B O 1
ATOM 2333 N N . GLU B 1 51 ? 7.047 -23.438 -16.844 1 93.69 51 GLU B N 1
ATOM 2334 C CA . GLU B 1 51 ? 7.461 -22.047 -16.625 1 93.69 51 GLU B CA 1
ATOM 2335 C C . GLU B 1 51 ? 6.465 -21.062 -17.234 1 93.69 51 GLU B C 1
ATOM 2337 O O . GLU B 1 51 ? 6.133 -20.047 -16.609 1 93.69 51 GLU B O 1
ATOM 2342 N N . GLU B 1 52 ? 6.043 -21.328 -18.391 1 93.25 52 GLU B N 1
ATOM 2343 C CA . GLU B 1 52 ? 5.07 -20.469 -19.062 1 93.25 52 GLU B CA 1
ATOM 2344 C C . GLU B 1 52 ? 3.748 -20.438 -18.297 1 93.25 52 GLU B C 1
ATOM 2346 O O . GLU B 1 52 ? 3.125 -19.375 -18.172 1 93.25 52 GLU B O 1
ATOM 2351 N N . PHE B 1 53 ? 3.426 -21.625 -17.812 1 94.56 53 PHE B N 1
ATOM 2352 C CA . PHE B 1 53 ? 2.195 -21.703 -17.031 1 94.56 53 PHE B CA 1
ATOM 2353 C C . PHE B 1 53 ? 2.316 -20.906 -15.734 1 94.56 53 PHE B C 1
ATOM 2355 O O . PHE B 1 53 ? 1.391 -20.188 -15.359 1 94.56 53 PHE B O 1
ATOM 2362 N N . ILE B 1 54 ? 3.43 -21 -15.078 1 94 54 ILE B N 1
ATOM 2363 C CA . ILE B 1 54 ? 3.682 -20.266 -13.844 1 94 54 ILE B CA 1
ATOM 2364 C C . ILE B 1 54 ? 3.637 -18.766 -14.125 1 94 54 ILE B C 1
ATOM 2366 O O . ILE B 1 54 ? 3.086 -17.984 -13.336 1 94 54 ILE B O 1
ATOM 2370 N N . LYS B 1 55 ? 4.176 -18.312 -15.227 1 91.81 55 LYS B N 1
ATOM 2371 C CA . LYS B 1 55 ? 4.152 -16.906 -15.609 1 91.81 55 LYS B CA 1
ATOM 2372 C C . LYS B 1 55 ? 2.721 -16.391 -15.734 1 91.81 55 LYS B C 1
ATOM 2374 O O . LYS B 1 55 ? 2.406 -15.297 -15.273 1 91.81 55 LYS B O 1
ATOM 2379 N N . ASP B 1 56 ? 1.908 -17.203 -16.312 1 93.06 56 ASP B N 1
ATOM 2380 C CA . ASP B 1 56 ? 0.51 -16.828 -16.469 1 93.06 56 ASP B CA 1
ATOM 2381 C C . ASP B 1 56 ? -0.184 -16.688 -15.117 1 93.06 56 ASP B C 1
ATOM 2383 O O . ASP B 1 56 ? -0.987 -15.781 -14.914 1 93.06 56 ASP B O 1
ATOM 2387 N N . ILE B 1 57 ? 0.159 -17.578 -14.219 1 92.81 57 ILE B N 1
ATOM 2388 C CA . ILE B 1 57 ? -0.43 -17.562 -12.883 1 92.81 57 ILE B CA 1
ATOM 2389 C C . ILE B 1 57 ? 0.035 -16.312 -12.133 1 92.81 57 ILE B C 1
ATOM 2391 O O . ILE B 1 57 ? -0.766 -15.641 -11.477 1 92.81 57 ILE B O 1
ATOM 2395 N N . VAL B 1 58 ? 1.271 -16.031 -12.242 1 91.88 58 VAL B N 1
ATOM 2396 C CA . VAL B 1 58 ? 1.86 -14.898 -11.531 1 91.88 58 VAL B CA 1
ATOM 2397 C C . VAL B 1 58 ? 1.253 -13.594 -12.047 1 91.88 58 VAL B C 1
ATOM 2399 O O . VAL B 1 58 ? 0.914 -12.703 -11.266 1 91.88 58 VAL B O 1
ATOM 2402 N N . VAL B 1 59 ? 1.108 -13.469 -13.359 1 88.88 59 VAL B N 1
ATOM 2403 C CA . VAL B 1 59 ? 0.543 -12.266 -13.961 1 88.88 59 VAL B CA 1
ATOM 2404 C C . VAL B 1 59 ? -0.894 -12.07 -13.484 1 88.88 59 VAL B C 1
ATOM 2406 O O . VAL B 1 59 ? -1.294 -10.961 -13.133 1 88.88 59 VAL B O 1
ATOM 2409 N N . ALA B 1 60 ? -1.66 -13.125 -13.406 1 89.12 60 ALA B N 1
ATOM 2410 C CA . ALA B 1 60 ? -3.041 -13.047 -12.938 1 89.12 60 ALA B CA 1
ATOM 2411 C C . ALA B 1 60 ? -3.098 -12.641 -11.469 1 89.12 60 ALA B C 1
ATOM 2413 O O . ALA B 1 60 ? -3.902 -11.789 -11.086 1 89.12 60 ALA B O 1
ATOM 2414 N N . ARG B 1 61 ? -2.238 -13.219 -10.703 1 89.5 61 ARG B N 1
ATOM 2415 C CA . ARG B 1 61 ? -2.213 -12.914 -9.281 1 89.5 61 ARG B CA 1
ATOM 2416 C C . ARG B 1 61 ? -1.804 -11.461 -9.039 1 89.5 61 ARG B C 1
ATOM 2418 O O . ARG B 1 61 ? -2.35 -10.797 -8.156 1 89.5 61 ARG B O 1
ATOM 2425 N N . ASP B 1 62 ? -0.875 -11 -9.828 1 87.62 62 ASP B N 1
ATOM 2426 C CA . ASP B 1 62 ? -0.425 -9.617 -9.711 1 87.62 62 ASP B CA 1
ATOM 2427 C C . ASP B 1 62 ? -1.557 -8.641 -10.031 1 87.62 62 ASP B C 1
ATOM 2429 O O . ASP B 1 62 ? -1.54 -7.492 -9.578 1 87.62 62 ASP B O 1
ATOM 2433 N N . GLN B 1 63 ? -2.479 -9.109 -10.773 1 85.44 63 GLN B N 1
ATOM 2434 C CA . GLN B 1 63 ? -3.621 -8.273 -11.133 1 85.44 63 GLN B CA 1
ATOM 2435 C C . GLN B 1 63 ? -4.742 -8.414 -10.109 1 85.44 63 GLN B C 1
ATOM 2437 O O . GLN B 1 63 ? -5.832 -7.863 -10.297 1 85.44 63 GLN B O 1
ATOM 2442 N N . GLY B 1 64 ? -4.496 -9.172 -9.062 1 86.5 64 GLY B N 1
ATOM 2443 C CA . GLY B 1 64 ? -5.469 -9.312 -7.992 1 86.5 64 GLY B CA 1
ATOM 2444 C C . GLY B 1 64 ? -6.484 -10.414 -8.25 1 86.5 64 GLY B C 1
ATOM 2445 O O . GLY B 1 64 ? -7.539 -10.453 -7.609 1 86.5 64 GLY B O 1
ATOM 2446 N N . ILE B 1 65 ? -6.23 -11.242 -9.203 1 87.62 65 ILE B N 1
ATOM 2447 C CA . ILE B 1 65 ? -7.152 -12.32 -9.555 1 87.62 65 ILE B CA 1
ATOM 2448 C C . ILE B 1 65 ? -6.637 -13.641 -8.992 1 87.62 65 ILE B C 1
ATOM 2450 O O . ILE B 1 65 ? -5.449 -13.953 -9.102 1 87.62 65 ILE B O 1
ATOM 2454 N N . SER B 1 66 ? -7.496 -14.359 -8.305 1 85.31 66 SER B N 1
ATOM 2455 C CA . SER B 1 66 ? -7.121 -15.664 -7.777 1 85.31 66 SER B CA 1
ATOM 2456 C C . SER B 1 66 ? -7.121 -16.719 -8.875 1 85.31 66 SER B C 1
ATOM 2458 O O . SER B 1 66 ? -8.141 -16.938 -9.547 1 85.31 66 SER B O 1
ATOM 2460 N N . PRO B 1 67 ? -6.012 -17.359 -9.047 1 84.81 67 PRO B N 1
ATOM 2461 C CA . PRO B 1 67 ? -5.934 -18.391 -10.094 1 84.81 67 PRO B CA 1
ATOM 2462 C C . PRO B 1 67 ? -6.508 -19.734 -9.641 1 84.81 67 PRO B C 1
ATOM 2464 O O . PRO B 1 67 ? -6.535 -20.688 -10.422 1 84.81 67 PRO B O 1
ATOM 2467 N N . LEU B 1 68 ? -6.992 -19.766 -8.453 1 83.44 68 LEU B N 1
ATOM 2468 C CA . LEU B 1 68 ? -7.527 -21.016 -7.922 1 83.44 68 LEU B CA 1
ATOM 2469 C C . LEU B 1 68 ? -8.961 -21.234 -8.398 1 83.44 68 LEU B C 1
ATOM 2471 O O . LEU B 1 68 ? -9.711 -20.281 -8.586 1 83.44 68 LEU B O 1
ATOM 2475 N N . ARG B 1 69 ? -9.32 -22.391 -8.766 1 73.62 69 ARG B N 1
ATOM 2476 C CA . ARG B 1 69 ? -10.633 -22.75 -9.289 1 73.62 69 ARG B CA 1
ATOM 2477 C C . ARG B 1 69 ? -11.703 -22.625 -8.203 1 73.62 69 ARG B C 1
ATOM 2479 O O . ARG B 1 69 ? -12.836 -22.234 -8.492 1 73.62 69 ARG B O 1
ATOM 2486 N N . ASN B 1 70 ? -11.383 -23.016 -6.984 1 61.81 70 ASN B N 1
ATOM 2487 C CA . ASN B 1 70 ? -12.375 -23.047 -5.922 1 61.81 70 ASN B CA 1
ATOM 2488 C C . ASN B 1 70 ? -12.727 -21.641 -5.43 1 61.81 70 ASN B C 1
ATOM 2490 O O . ASN B 1 70 ? -13.633 -21.484 -4.613 1 61.81 70 ASN B O 1
ATOM 2494 N N . VAL B 1 71 ? -11.891 -20.703 -5.855 1 61.06 71 VAL B N 1
ATOM 2495 C CA . VAL B 1 71 ? -12.148 -19.359 -5.375 1 61.06 71 VAL B CA 1
ATOM 2496 C C . VAL B 1 71 ? -12.93 -18.578 -6.43 1 61.06 71 VAL B C 1
ATOM 2498 O O . VAL B 1 71 ? -12.422 -18.328 -7.527 1 61.06 71 VAL B O 1
ATOM 2501 N N . SER B 1 72 ? -14.242 -18.453 -6.102 1 64 72 SER B N 1
ATOM 2502 C CA . SER B 1 72 ? -15.219 -18.031 -7.105 1 64 72 SER B CA 1
ATOM 2503 C C . SER B 1 72 ? -15.617 -16.578 -6.91 1 64 72 SER B C 1
ATOM 2505 O O . SER B 1 72 ? -16.328 -16 -7.738 1 64 72 SER B O 1
ATOM 2507 N N . VAL B 1 73 ? -15.078 -16.031 -5.902 1 75.62 73 VAL B N 1
ATOM 2508 C CA . VAL B 1 73 ? -15.695 -14.719 -5.738 1 75.62 73 VAL B CA 1
ATOM 2509 C C . VAL B 1 73 ? -14.875 -13.664 -6.492 1 75.62 73 VAL B C 1
ATOM 2511 O O . VAL B 1 73 ? -13.656 -13.602 -6.348 1 75.62 73 VAL B O 1
ATOM 2514 N N . PRO B 1 74 ? -15.648 -12.93 -7.312 1 86.31 74 PRO B N 1
ATOM 2515 C CA . PRO B 1 74 ? -14.969 -11.867 -8.062 1 86.31 74 PRO B CA 1
ATOM 2516 C C . PRO B 1 74 ? -14.289 -10.852 -7.148 1 86.31 74 PRO B C 1
ATOM 2518 O O . PRO B 1 74 ? -14.812 -10.508 -6.086 1 86.31 74 PRO B O 1
ATOM 2521 N N . SER B 1 75 ? -13.102 -10.469 -7.512 1 87.94 75 SER B N 1
ATOM 2522 C CA . SER B 1 75 ? -12.32 -9.5 -6.75 1 87.94 75 SER B CA 1
ATOM 2523 C C . SER B 1 75 ? -13 -8.133 -6.727 1 87.94 75 SER B C 1
ATOM 2525 O O . SER B 1 75 ? -12.844 -7.371 -5.773 1 87.94 75 SER B O 1
ATOM 2527 N N . TRP B 1 76 ? -13.781 -7.863 -7.801 1 92.94 76 TRP B N 1
ATOM 2528 C CA . TRP B 1 76 ? -14.359 -6.531 -7.914 1 92.94 76 TRP B CA 1
ATOM 2529 C C . TRP B 1 76 ? -15.859 -6.559 -7.633 1 92.94 76 TRP B C 1
ATOM 2531 O O . TRP B 1 76 ? -16.625 -5.801 -8.234 1 92.94 76 TRP B O 1
ATOM 2541 N N . GLU B 1 77 ? -16.25 -7.449 -6.711 1 91.19 77 GLU B N 1
ATOM 2542 C CA . GLU B 1 77 ? -17.609 -7.363 -6.188 1 91.19 77 GLU B CA 1
ATOM 2543 C C . GLU B 1 77 ? -17.812 -6.074 -5.387 1 91.19 77 GLU B C 1
ATOM 2545 O O . GLU B 1 77 ? -16.844 -5.426 -4.996 1 91.19 77 GLU B O 1
ATOM 2550 N N . PHE B 1 78 ? -19.016 -5.707 -5.137 1 92.25 78 PHE B N 1
ATOM 2551 C CA . PHE B 1 78 ? -19.328 -4.406 -4.555 1 92.25 78 PHE B CA 1
ATOM 2552 C C . PHE B 1 78 ? -18.609 -4.23 -3.223 1 92.25 78 PHE B C 1
ATOM 2554 O O . PHE B 1 78 ? -18 -3.182 -2.971 1 92.25 78 PHE B O 1
ATOM 2561 N N . GLY B 1 79 ? -18.703 -5.23 -2.314 1 91.69 79 GLY B N 1
ATOM 2562 C CA . GLY B 1 79 ? -18.047 -5.125 -1.02 1 91.69 79 GLY B CA 1
ATOM 2563 C C . GLY B 1 79 ? -16.547 -4.902 -1.125 1 91.69 79 GLY B C 1
ATOM 2564 O O . GLY B 1 79 ? -15.984 -4.066 -0.417 1 91.69 79 GLY B O 1
ATOM 2565 N N . SER B 1 80 ? -15.922 -5.617 -1.991 1 93.38 80 SER B N 1
ATOM 2566 C CA . SER B 1 80 ? -14.484 -5.477 -2.205 1 93.38 80 SER B CA 1
ATOM 2567 C C . SER B 1 80 ? -14.148 -4.148 -2.871 1 93.38 80 SER B C 1
ATOM 2569 O O . SER B 1 80 ? -13.133 -3.523 -2.553 1 93.38 80 SER B O 1
ATOM 2571 N N . ALA B 1 81 ? -15.016 -3.762 -3.816 1 95.75 81 ALA B N 1
ATOM 2572 C CA . ALA B 1 81 ? -14.82 -2.469 -4.465 1 95.75 81 ALA B CA 1
ATOM 2573 C C . ALA B 1 81 ? -14.961 -1.326 -3.463 1 95.75 81 ALA B C 1
ATOM 2575 O O . ALA B 1 81 ? -14.227 -0.334 -3.537 1 95.75 81 ALA B O 1
ATOM 2576 N N . PHE B 1 82 ? -15.922 -1.476 -2.566 1 97.06 82 PHE B N 1
ATOM 2577 C CA . PHE B 1 82 ? -16.109 -0.494 -1.505 1 97.06 82 PHE B CA 1
ATOM 2578 C C . PHE B 1 82 ? -14.875 -0.398 -0.628 1 97.06 82 PHE B C 1
ATOM 2580 O O . PHE B 1 82 ? -14.43 0.701 -0.289 1 97.06 82 PHE B O 1
ATOM 2587 N N . PHE B 1 83 ? -14.367 -1.537 -0.252 1 96.88 83 PHE B N 1
ATOM 2588 C CA . PHE B 1 83 ? -13.156 -1.615 0.549 1 96.88 83 PHE B CA 1
ATOM 2589 C C . PHE B 1 83 ? -11.984 -0.972 -0.182 1 96.88 83 PHE B C 1
ATOM 2591 O O . PHE B 1 83 ? -11.219 -0.202 0.409 1 96.88 83 PHE B O 1
ATOM 2598 N N . PHE B 1 84 ? -11.883 -1.223 -1.458 1 97.5 84 PHE B N 1
ATOM 2599 C CA . PHE B 1 84 ? -10.836 -0.64 -2.293 1 97.5 84 PHE B CA 1
ATOM 2600 C C . PHE B 1 84 ? -10.969 0.877 -2.344 1 97.5 84 PHE B C 1
ATOM 2602 O O . PHE B 1 84 ? -9.984 1.598 -2.137 1 97.5 84 PHE B O 1
ATOM 2609 N N . ALA B 1 85 ? -12.125 1.331 -2.604 1 97.94 85 ALA B N 1
ATOM 2610 C CA . ALA B 1 85 ? -12.383 2.766 -2.689 1 97.94 85 ALA B CA 1
ATOM 2611 C C . ALA B 1 85 ? -12.023 3.467 -1.384 1 97.94 85 ALA B C 1
ATOM 2613 O O . ALA B 1 85 ? -11.398 4.531 -1.394 1 97.94 85 ALA B O 1
ATOM 2614 N N . GLY B 1 86 ? -12.43 2.863 -0.275 1 98 86 GLY B N 1
ATOM 2615 C CA . GLY B 1 86 ? -12.125 3.428 1.028 1 98 86 GLY B CA 1
ATOM 2616 C C . GLY B 1 86 ? -10.633 3.5 1.312 1 98 86 GLY B C 1
ATOM 2617 O O . GLY B 1 86 ? -10.141 4.508 1.821 1 98 86 GLY B O 1
ATOM 2618 N N . THR B 1 87 ? -9.875 2.459 0.979 1 97.88 87 THR B N 1
ATOM 2619 C CA . THR B 1 87 ? -8.438 2.43 1.235 1 97.88 87 THR B CA 1
ATOM 2620 C C . THR B 1 87 ? -7.707 3.396 0.31 1 97.88 87 THR B C 1
ATOM 2622 O O . THR B 1 87 ? -6.668 3.947 0.678 1 97.88 87 THR B O 1
ATOM 2625 N N . VAL B 1 88 ? -8.266 3.662 -0.849 1 98.25 88 VAL B N 1
ATOM 2626 C CA . VAL B 1 88 ? -7.668 4.598 -1.795 1 98.25 88 VAL B CA 1
ATOM 2627 C C . VAL B 1 88 ? -7.762 6.02 -1.247 1 98.25 88 VAL B C 1
ATOM 2629 O O . VAL B 1 88 ? -6.766 6.742 -1.206 1 98.25 88 VAL B O 1
ATOM 2632 N N . ILE B 1 89 ? -8.922 6.395 -0.757 1 97.88 89 ILE B N 1
ATOM 2633 C CA . ILE B 1 89 ? -9.102 7.797 -0.385 1 97.88 89 ILE B CA 1
ATOM 2634 C C . ILE B 1 89 ? -8.547 8.031 1.018 1 97.88 89 ILE B C 1
ATOM 2636 O O . ILE B 1 89 ? -8.352 9.18 1.431 1 97.88 89 ILE B O 1
ATOM 2640 N N . THR B 1 90 ? -8.289 6.969 1.81 1 97.56 90 THR B N 1
ATOM 2641 C CA . THR B 1 90 ? -7.586 7.094 3.082 1 97.56 90 THR B CA 1
ATOM 2642 C C . THR B 1 90 ? -6.082 6.918 2.891 1 97.56 90 THR B C 1
ATOM 2644 O O . THR B 1 90 ? -5.316 6.957 3.857 1 97.56 90 THR B O 1
ATOM 2647 N N . THR B 1 91 ? -5.602 6.641 1.644 1 97.12 91 THR B N 1
ATOM 2648 C CA . THR B 1 91 ? -4.223 6.496 1.191 1 97.12 91 THR B CA 1
ATOM 2649 C C . THR B 1 91 ? -3.557 5.297 1.86 1 97.12 91 THR B C 1
ATOM 2651 O O . THR B 1 91 ? -2.332 5.262 2.008 1 97.12 91 THR B O 1
ATOM 2654 N N . ILE B 1 92 ? -4.336 4.371 2.463 1 97.75 92 ILE B N 1
ATOM 2655 C CA . ILE B 1 92 ? -3.818 3.102 2.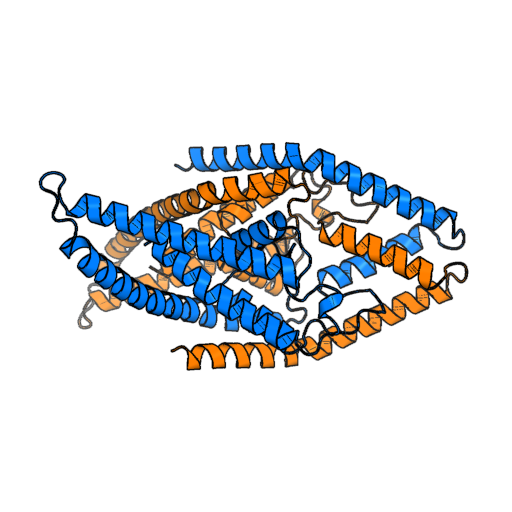961 1 97.75 92 ILE B CA 1
ATOM 2656 C C . ILE B 1 92 ? -3.355 2.238 1.789 1 97.75 92 ILE B C 1
ATOM 2658 O O . ILE B 1 92 ? -2.188 1.841 1.725 1 97.75 92 ILE B O 1
ATOM 2662 N N . GLY B 1 93 ? -4.176 2.047 0.791 1 96.56 93 GLY B N 1
ATOM 2663 C CA . GLY B 1 93 ? -3.836 1.363 -0.448 1 96.56 93 GLY B CA 1
ATOM 2664 C C . GLY B 1 93 ? -3.174 0.017 -0.225 1 96.56 93 GLY B C 1
ATOM 2665 O O . GLY B 1 93 ? -1.953 -0.107 -0.344 1 96.56 93 GLY B O 1
ATOM 2666 N N . TYR B 1 94 ? -3.852 -1.053 -0.079 1 95.19 94 TYR B N 1
ATOM 2667 C CA . TYR B 1 94 ? -3.293 -2.373 0.183 1 95.19 94 TYR B CA 1
ATOM 2668 C C . TYR B 1 94 ? -2.662 -2.959 -1.076 1 95.19 94 TYR B C 1
ATOM 2670 O O . TYR B 1 94 ? -1.713 -3.742 -0.996 1 95.19 94 TYR B O 1
ATOM 2678 N N . GLY B 1 95 ? -3.266 -2.67 -2.219 1 92.69 95 GLY B N 1
ATOM 2679 C CA . GLY B 1 95 ? -2.723 -3.156 -3.477 1 92.69 95 GLY B CA 1
ATOM 2680 C C . GLY B 1 95 ? -3.102 -4.594 -3.773 1 92.69 95 GLY B C 1
ATOM 2681 O O . GLY B 1 95 ? -2.562 -5.207 -4.699 1 92.69 95 GLY B O 1
ATOM 2682 N N . ASN B 1 96 ? -3.963 -5.219 -2.926 1 89.88 96 ASN B N 1
ATOM 2683 C CA . ASN B 1 96 ? -4.449 -6.562 -3.209 1 89.88 96 ASN B CA 1
ATOM 2684 C C . ASN B 1 96 ? -5.293 -6.602 -4.48 1 89.88 96 ASN B C 1
ATOM 2686 O O . ASN B 1 96 ? -5.352 -7.625 -5.16 1 89.88 96 ASN B O 1
ATOM 2690 N N . ILE B 1 97 ? -5.961 -5.559 -4.734 1 90.88 97 ILE B N 1
ATOM 2691 C CA . ILE B 1 97 ? -6.613 -5.332 -6.02 1 90.88 97 ILE B CA 1
ATOM 2692 C C . ILE B 1 97 ? -6.238 -3.951 -6.551 1 90.88 97 ILE B C 1
ATOM 2694 O O . ILE B 1 97 ? -5.949 -3.039 -5.773 1 90.88 97 ILE B O 1
ATOM 2698 N N . ALA B 1 98 ? -6.113 -3.914 -7.82 1 93.88 98 ALA B N 1
ATOM 2699 C CA . ALA B 1 98 ? -5.812 -2.652 -8.492 1 93.88 98 ALA B CA 1
ATOM 2700 C C . ALA B 1 98 ? -6.504 -2.578 -9.852 1 93.88 98 ALA B C 1
ATOM 2702 O O . ALA B 1 98 ? -6.781 -3.607 -10.477 1 93.88 98 ALA B O 1
ATOM 2703 N N . PRO B 1 99 ? -6.832 -1.394 -10.258 1 94.81 99 PRO B N 1
ATOM 2704 C CA . PRO B 1 99 ? -7.5 -1.256 -11.555 1 94.81 99 PRO B CA 1
ATOM 2705 C C . PRO B 1 99 ? -6.688 -1.847 -12.703 1 94.81 99 PRO B C 1
ATOM 2707 O O . PRO B 1 99 ? -5.496 -1.565 -12.828 1 94.81 99 PRO B O 1
ATOM 2710 N N . LEU B 1 100 ? -7.398 -2.633 -13.469 1 91.31 100 LEU B N 1
ATOM 2711 C CA . LEU B 1 100 ? -6.762 -3.312 -14.594 1 91.31 100 LEU B CA 1
ATOM 2712 C C . LEU B 1 100 ? -6.961 -2.531 -15.883 1 91.31 100 LEU B C 1
ATOM 2714 O O . LEU B 1 100 ? -6.055 -2.459 -16.719 1 91.31 100 LEU B O 1
ATOM 2718 N N . SER B 1 101 ? -8.078 -1.929 -16 1 93.31 101 SER B N 1
ATOM 2719 C CA . SER B 1 101 ? -8.438 -1.222 -17.234 1 93.31 101 SER B CA 1
ATOM 2720 C C . SER B 1 101 ? -7.945 0.221 -17.203 1 93.31 101 SER B C 1
ATOM 2722 O O . SER B 1 101 ? -7.699 0.775 -16.125 1 93.31 101 SER B O 1
ATOM 2724 N N . SER B 1 102 ? -7.719 0.817 -18.422 1 94.25 102 SER B N 1
ATOM 2725 C CA . SER B 1 102 ? -7.34 2.223 -18.516 1 94.25 102 SER B CA 1
ATOM 2726 C C . SER B 1 102 ? -8.414 3.125 -17.906 1 94.25 102 SER B C 1
ATOM 2728 O O . SER B 1 102 ? -8.094 4.113 -17.25 1 94.25 102 SER B O 1
ATOM 2730 N N . GLY B 1 103 ? -9.625 2.689 -18.188 1 94.75 103 GLY B N 1
ATOM 2731 C CA . GLY B 1 103 ? -10.719 3.447 -17.594 1 94.75 103 GLY B CA 1
ATOM 2732 C C . GLY B 1 103 ? -10.727 3.416 -16.078 1 94.75 103 GLY B C 1
ATOM 2733 O O . GLY B 1 103 ? -10.977 4.434 -15.438 1 94.75 103 GLY B O 1
ATOM 2734 N N . GLY B 1 104 ? -10.508 2.246 -15.523 1 96.44 104 GLY B N 1
ATOM 2735 C CA . GLY B 1 104 ? -10.422 2.131 -14.07 1 96.44 104 GLY B CA 1
ATOM 2736 C C . GLY B 1 104 ? -9.297 2.953 -13.477 1 96.44 104 GLY B C 1
ATOM 2737 O O . GLY B 1 104 ? -9.469 3.561 -12.414 1 96.44 104 GLY B O 1
ATOM 2738 N N . LYS B 1 105 ? -8.148 3.029 -14.156 1 97.19 105 LYS B N 1
ATOM 2739 C CA . LYS B 1 105 ? -7.004 3.801 -13.68 1 97.19 105 LYS B CA 1
ATOM 2740 C C . LYS B 1 105 ? -7.297 5.297 -13.727 1 97.19 105 LYS B C 1
ATOM 2742 O O . LYS B 1 105 ? -6.93 6.031 -12.805 1 97.19 105 LYS B O 1
ATOM 2747 N N . ILE B 1 106 ? -7.91 5.734 -14.781 1 97.06 106 ILE B N 1
ATOM 2748 C CA . ILE B 1 106 ? -8.289 7.141 -14.891 1 97.06 106 ILE B CA 1
ATOM 2749 C C . ILE B 1 106 ? -9.266 7.5 -13.766 1 97.06 106 ILE B C 1
ATOM 2751 O O . ILE B 1 106 ? -9.094 8.516 -13.094 1 97.06 106 ILE B O 1
ATOM 2755 N N . PHE B 1 107 ? -10.234 6.684 -13.625 1 98 107 PHE B N 1
ATOM 2756 C CA . PHE B 1 107 ? -11.219 6.941 -12.578 1 98 107 PHE B CA 1
ATOM 2757 C C . PHE B 1 107 ? -10.555 6.957 -11.211 1 98 107 PHE B C 1
ATOM 2759 O O . PHE B 1 107 ? -10.922 7.758 -10.344 1 98 107 PHE B O 1
ATOM 2766 N N . CYS B 1 108 ? -9.641 6.023 -11.008 1 97.94 108 CYS B N 1
ATOM 2767 C CA . CYS B 1 108 ? -8.93 5.965 -9.734 1 97.94 108 CYS B CA 1
ATOM 2768 C C . CYS B 1 108 ? -8.234 7.289 -9.438 1 97.94 108 CYS B C 1
ATOM 2770 O O . CYS B 1 108 ? -8.289 7.785 -8.312 1 97.94 108 CYS B O 1
ATOM 2772 N N . ILE B 1 109 ? -7.617 7.906 -10.461 1 96.94 109 ILE B N 1
ATOM 2773 C CA . ILE B 1 109 ? -6.914 9.172 -10.305 1 96.94 109 ILE B CA 1
ATOM 2774 C C . ILE B 1 109 ? -7.91 10.273 -9.938 1 96.94 109 ILE B C 1
ATOM 2776 O O . ILE B 1 109 ? -7.711 10.992 -8.953 1 96.94 109 ILE B O 1
ATOM 2780 N N . VAL B 1 110 ? -8.969 10.367 -10.656 1 97.44 110 VAL B N 1
ATOM 2781 C CA . VAL B 1 110 ? -9.977 11.406 -10.43 1 97.44 110 VAL B CA 1
ATOM 2782 C C . VAL B 1 110 ? -10.633 11.203 -9.062 1 97.44 110 VAL B C 1
ATOM 2784 O O . VAL B 1 110 ? -10.82 12.156 -8.305 1 97.44 110 VAL B O 1
ATOM 2787 N N . TYR B 1 111 ? -10.984 9.953 -8.797 1 98.06 111 TYR B N 1
ATOM 2788 C CA . TYR B 1 111 ? -11.625 9.602 -7.527 1 98.06 111 TYR B CA 1
ATOM 2789 C C . TYR B 1 111 ? -10.742 9.992 -6.348 1 98.06 111 TYR B C 1
ATOM 2791 O O . TYR B 1 111 ? -11.227 10.539 -5.355 1 98.06 111 TYR B O 1
ATOM 2799 N N . ALA B 1 112 ? -9.461 9.719 -6.477 1 97.56 112 ALA B N 1
ATOM 2800 C CA . ALA B 1 112 ? -8.516 10.023 -5.406 1 97.56 112 ALA B CA 1
ATOM 2801 C C . ALA B 1 112 ? -8.312 11.531 -5.27 1 97.56 112 ALA B C 1
ATOM 2803 O O . ALA B 1 112 ? -8.156 12.047 -4.16 1 97.56 112 ALA B O 1
ATOM 2804 N N . LEU B 1 113 ? -8.273 12.234 -6.383 1 94.75 113 LEU B N 1
ATOM 2805 C CA . LEU B 1 113 ? -8.055 13.672 -6.391 1 94.75 113 LEU B CA 1
ATOM 2806 C C . LEU B 1 113 ? -9.094 14.383 -5.535 1 94.75 113 LEU B C 1
ATOM 2808 O O . LEU B 1 113 ? -8.766 15.32 -4.797 1 94.75 113 LEU B O 1
ATOM 2812 N N . PHE B 1 114 ? -10.281 13.891 -5.566 1 96.38 114 PHE B N 1
ATOM 2813 C CA . PHE B 1 114 ? -11.352 14.523 -4.801 1 96.38 114 PHE B CA 1
ATOM 2814 C C . PHE B 1 114 ? -11.547 13.82 -3.465 1 96.38 114 PHE B C 1
ATOM 2816 O O . PHE B 1 114 ? -11.922 14.445 -2.473 1 96.38 114 PHE B O 1
ATOM 2823 N N . GLY B 1 115 ? -11.359 12.57 -3.477 1 97.69 115 GLY B N 1
ATOM 2824 C CA . GLY B 1 115 ? -11.625 11.773 -2.287 1 97.69 115 GLY B CA 1
ATOM 2825 C C . GLY B 1 115 ? -10.633 12.023 -1.166 1 97.69 115 GLY B C 1
ATOM 2826 O O . GLY B 1 115 ? -11.008 12.039 0.008 1 97.69 115 GLY B O 1
ATOM 2827 N N . ILE B 1 116 ? -9.359 12.188 -1.496 1 96.19 116 ILE B N 1
ATOM 2828 C CA . ILE B 1 116 ? -8.32 12.344 -0.483 1 96.19 116 ILE B CA 1
ATOM 2829 C C . ILE B 1 116 ? -8.547 13.633 0.297 1 96.19 116 ILE B C 1
ATOM 2831 O O . ILE B 1 116 ? -8.617 13.617 1.528 1 96.19 116 ILE B O 1
ATOM 2835 N N . PRO B 1 117 ? -8.734 14.812 -0.365 1 94.56 117 PRO B N 1
ATOM 2836 C CA . PRO B 1 117 ? -9.047 16.031 0.39 1 94.56 117 PRO B CA 1
ATOM 2837 C C . PRO B 1 117 ? -10.336 15.906 1.193 1 94.56 117 PRO B C 1
ATOM 2839 O O . PRO B 1 117 ? -10.422 16.422 2.312 1 94.56 117 PRO B O 1
ATOM 2842 N N . MET B 1 118 ? -11.266 15.273 0.617 1 96.19 118 MET B N 1
ATOM 2843 C CA . MET B 1 118 ? -12.523 15.078 1.331 1 96.19 118 MET B CA 1
ATOM 2844 C C . MET B 1 118 ? -12.305 14.281 2.611 1 96.19 118 MET B C 1
ATOM 2846 O O . MET B 1 118 ? -12.875 14.594 3.654 1 96.19 118 MET B O 1
ATOM 2850 N N . THR B 1 119 ? -11.547 13.258 2.529 1 97.06 119 THR B N 1
ATOM 2851 C CA . THR B 1 119 ? -11.227 12.453 3.699 1 97.06 119 THR B CA 1
ATOM 2852 C C . THR B 1 119 ? -10.469 13.273 4.734 1 97.06 119 THR B C 1
ATOM 2854 O O . THR B 1 119 ? -10.742 13.18 5.934 1 97.06 119 THR B O 1
ATOM 2857 N N . ALA B 1 120 ? -9.531 14.078 4.242 1 94.56 120 ALA B N 1
ATOM 2858 C CA . ALA B 1 120 ? -8.758 14.938 5.141 1 94.56 120 ALA B CA 1
ATOM 2859 C C . ALA B 1 120 ? -9.672 15.883 5.914 1 94.56 120 ALA B C 1
ATOM 2861 O O . ALA B 1 120 ? -9.516 16.047 7.129 1 94.56 120 ALA B O 1
ATOM 2862 N N . ILE B 1 121 ? -10.562 16.484 5.211 1 94.38 121 ILE B N 1
ATOM 2863 C CA . ILE B 1 121 ? -11.516 17.406 5.828 1 94.38 121 ILE B CA 1
ATOM 2864 C C . ILE B 1 121 ? -12.375 16.641 6.84 1 94.38 121 ILE B C 1
ATOM 2866 O O . ILE B 1 121 ? -12.609 17.125 7.949 1 94.38 121 ILE B O 1
ATOM 2870 N N . MET B 1 122 ? -12.82 15.5 6.465 1 95.38 122 MET B N 1
ATOM 2871 C CA . MET B 1 122 ? -13.641 14.672 7.348 1 95.38 122 MET B CA 1
ATOM 2872 C C . MET B 1 122 ? -12.875 14.297 8.609 1 95.38 122 MET B C 1
ATOM 2874 O O . MET B 1 122 ? -13.398 14.406 9.719 1 95.38 122 MET B O 1
ATO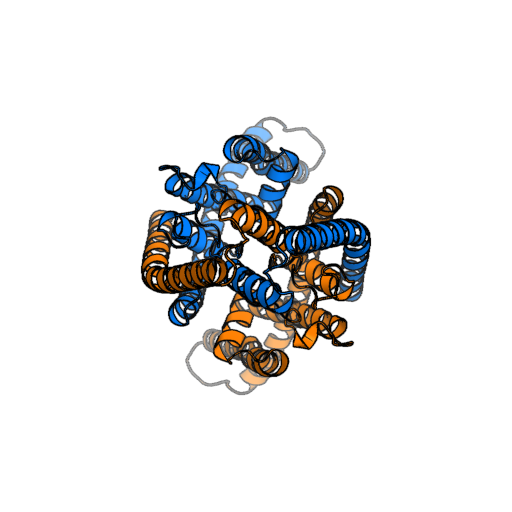M 2878 N N . LEU B 1 123 ? -11.648 13.891 8.461 1 95.31 123 LEU B N 1
ATOM 2879 C CA . LEU B 1 123 ? -10.836 13.5 9.602 1 95.31 123 LEU B CA 1
ATOM 2880 C C . LEU B 1 123 ? -10.586 14.688 10.531 1 95.31 123 LEU B C 1
ATOM 2882 O O . LEU B 1 123 ? -10.656 14.547 11.75 1 95.31 123 LEU B O 1
ATOM 2886 N N . THR B 1 124 ? -10.328 15.805 9.953 1 93.19 124 THR B N 1
ATOM 2887 C CA . THR B 1 124 ? -10.117 17 10.75 1 93.19 124 THR B CA 1
ATOM 2888 C C . THR B 1 124 ? -11.375 17.359 11.547 1 93.19 124 THR B C 1
ATOM 2890 O O . THR B 1 124 ? -11.289 17.75 12.711 1 93.19 124 THR B O 1
ATOM 2893 N N . ALA B 1 125 ? -12.461 17.266 10.883 1 94.19 125 ALA B N 1
ATOM 2894 C CA . ALA B 1 125 ? -13.727 17.547 11.555 1 94.19 125 ALA B CA 1
ATOM 2895 C C . ALA B 1 125 ? -13.945 16.609 12.734 1 94.19 125 ALA B C 1
ATOM 2897 O O . ALA B 1 125 ? -14.383 17.031 13.805 1 94.19 125 ALA B O 1
ATOM 2898 N N . ILE B 1 126 ? -13.617 15.391 12.609 1 93.75 126 ILE B N 1
ATOM 2899 C CA . ILE B 1 126 ? -13.758 14.406 13.672 1 93.75 126 ILE B CA 1
ATOM 2900 C C . ILE B 1 126 ? -12.781 14.727 14.805 1 93.75 126 ILE B C 1
ATOM 2902 O O . ILE B 1 126 ? -13.148 14.68 15.984 1 93.75 126 ILE B O 1
ATOM 2906 N N . VAL B 1 127 ? -11.586 15.047 14.453 1 92.5 127 VAL B N 1
ATOM 2907 C CA . VAL B 1 127 ? -10.539 15.344 15.43 1 92.5 127 VAL B CA 1
ATOM 2908 C C . VAL B 1 127 ? -10.945 16.562 16.266 1 92.5 127 VAL B C 1
ATOM 2910 O O . VAL B 1 127 ? -10.742 16.578 17.484 1 92.5 127 VAL B O 1
ATOM 2913 N N . GLU B 1 128 ? -11.484 17.562 15.617 1 92.94 128 GLU B N 1
ATOM 2914 C CA . GLU B 1 128 ? -11.93 18.766 16.328 1 92.94 128 GLU B CA 1
ATOM 2915 C C . GLU B 1 128 ? -13 18.422 17.375 1 92.94 128 GLU B C 1
ATOM 2917 O O . GLU B 1 128 ? -12.977 18.953 18.484 1 92.94 128 GLU B O 1
ATOM 2922 N N . ARG B 1 129 ? -13.852 17.578 17.031 1 91.5 129 ARG B N 1
ATOM 2923 C CA . ARG B 1 129 ? -14.898 17.156 17.953 1 91.5 129 ARG B CA 1
ATOM 2924 C C . ARG B 1 129 ? -14.305 16.344 19.109 1 91.5 129 ARG B C 1
ATOM 2926 O O . ARG B 1 129 ? -14.734 16.484 20.25 1 91.5 129 ARG B O 1
ATOM 2933 N N . LEU B 1 130 ? -13.328 15.547 18.797 1 86.94 130 LEU B N 1
ATOM 2934 C CA . LEU B 1 130 ? -12.664 14.742 19.812 1 86.94 130 LEU B CA 1
ATOM 2935 C C . LEU B 1 130 ? -11.859 15.625 20.766 1 86.94 130 LEU B C 1
ATOM 2937 O O . LEU B 1 130 ? -11.789 15.344 21.969 1 86.94 130 LEU B O 1
ATOM 2941 N N . LEU B 1 131 ? -11.297 16.656 20.219 1 86.75 131 LEU B N 1
ATOM 2942 C CA . LEU B 1 131 ? -10.547 17.594 21.031 1 86.75 131 LEU B CA 1
ATOM 2943 C C . LEU B 1 131 ? -11.461 18.328 22.016 1 86.75 131 LEU B C 1
ATOM 2945 O O . LEU B 1 131 ? -11.094 18.516 23.188 1 86.75 131 LEU B O 1
ATOM 2949 N N . LEU B 1 132 ? -12.578 18.672 21.547 1 87 132 LEU B N 1
ATOM 2950 C CA . LEU B 1 132 ? -13.555 19.312 22.422 1 87 132 LEU B CA 1
ATOM 2951 C C . LEU B 1 132 ? -13.992 18.375 23.531 1 87 132 LEU B C 1
ATOM 2953 O O . LEU B 1 132 ? -14.102 18.797 24.688 1 87 132 LEU B O 1
ATOM 2957 N N . ALA B 1 133 ? -14.195 17.172 23.125 1 84.12 133 ALA B N 1
ATOM 2958 C CA . ALA B 1 133 ? -14.578 16.172 24.125 1 84.12 133 ALA B CA 1
ATOM 2959 C C . ALA B 1 133 ? -13.453 15.938 25.125 1 84.12 133 ALA B C 1
ATOM 2961 O O . ALA B 1 133 ? -13.703 15.781 26.328 1 84.12 133 ALA B O 1
ATOM 2962 N N . ALA B 1 134 ? -12.234 15.875 24.688 1 79.5 134 ALA B N 1
ATOM 2963 C CA . ALA B 1 134 ? -11.07 15.656 25.547 1 79.5 134 ALA B CA 1
ATOM 2964 C C . ALA B 1 134 ? -10.883 16.812 26.516 1 79.5 134 ALA B C 1
ATOM 2966 O O . ALA B 1 134 ? -10.5 16.609 27.672 1 79.5 134 ALA B O 1
ATOM 2967 N N . GLU B 1 135 ? -11.102 17.969 26.016 1 80.69 135 GLU B N 1
ATOM 2968 C CA . GLU B 1 135 ? -11.016 19.141 26.859 1 80.69 135 GLU B CA 1
ATOM 2969 C C . GLU B 1 135 ? -12.07 19.109 27.969 1 80.69 135 GLU B C 1
ATOM 2971 O O . GLU B 1 135 ? -11.805 19.5 29.109 1 80.69 135 GLU B O 1
ATOM 2976 N N . ARG B 1 136 ? -13.18 18.672 27.672 1 83.94 136 ARG B N 1
ATOM 2977 C CA . ARG B 1 136 ? -14.242 18.562 28.672 1 83.94 136 ARG B CA 1
ATOM 2978 C C . ARG B 1 136 ? -13.891 17.547 29.75 1 83.94 136 ARG B C 1
ATOM 2980 O O . ARG B 1 136 ? -14.164 17.766 30.938 1 83.94 136 ARG B O 1
ATOM 2987 N N . VAL B 1 137 ? -13.32 16.484 29.297 1 78.56 137 VAL B N 1
ATOM 2988 C CA . VAL B 1 137 ? -12.914 15.445 30.234 1 78.56 137 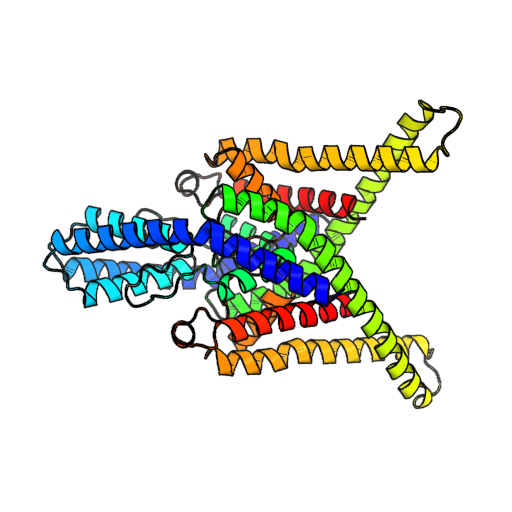VAL B CA 1
ATOM 2989 C C . VAL B 1 137 ? -11.82 15.977 31.172 1 78.56 137 VAL B C 1
ATOM 2991 O O . VAL B 1 137 ? -11.82 15.695 32.375 1 78.56 137 VAL B O 1
ATOM 2994 N N . GLN B 1 138 ? -10.891 16.688 30.594 1 77.38 138 GLN B N 1
ATOM 2995 C CA . GLN B 1 138 ? -9.812 17.297 31.391 1 77.38 138 GLN B CA 1
ATOM 2996 C C . GLN B 1 138 ? -10.367 18.266 32.438 1 77.38 138 GLN B C 1
ATOM 2998 O O . GLN B 1 138 ? -9.883 18.328 33.562 1 77.38 138 GLN B O 1
ATOM 3003 N N . GLU B 1 139 ? -11.297 19.047 32.031 1 78.12 139 GLU B N 1
ATOM 3004 C CA . GLU B 1 139 ? -11.906 20 32.938 1 78.12 139 GLU B CA 1
ATOM 3005 C C . GLU B 1 139 ? -12.602 19.297 34.094 1 78.12 139 GLU B C 1
ATOM 3007 O O . GLU B 1 139 ? -12.547 19.766 35.25 1 78.12 139 GLU B O 1
ATOM 3012 N N . LEU B 1 140 ? -13.141 18.234 33.75 1 76.69 140 LEU B N 1
ATOM 3013 C CA . LEU B 1 140 ? -13.82 17.469 34.781 1 76.69 140 LEU B CA 1
ATOM 3014 C C . LEU B 1 140 ? -12.82 16.859 35.75 1 76.69 140 LEU B C 1
ATOM 3016 O O . LEU B 1 140 ? -13.094 16.797 36.969 1 76.69 140 LEU B O 1
ATOM 3020 N N . MET B 1 141 ? -11.672 16.5 35.25 1 72.31 141 MET B N 1
ATOM 3021 C CA . MET B 1 141 ? -10.641 15.867 36.094 1 72.31 141 MET B CA 1
ATOM 3022 C C . MET B 1 141 ? -9.867 16.922 36.875 1 72.31 141 MET B C 1
ATOM 3024 O O . MET B 1 141 ? -9.422 16.656 38 1 72.31 141 MET B O 1
ATOM 3028 N N . ALA B 1 142 ? -9.375 18 36.125 1 65 142 ALA B N 1
ATOM 3029 C CA . ALA B 1 142 ? -8.672 19.094 36.812 1 65 142 ALA B CA 1
ATOM 3030 C C . ALA B 1 142 ? -9.469 19.625 38 1 65 142 ALA B C 1
ATOM 3032 O O . ALA B 1 142 ? -8.891 20.062 39 1 65 142 ALA B O 1
ATOM 3033 N N . GLY B 1 143 ? -10.641 19.734 37.719 1 61.88 143 GLY B N 1
ATOM 3034 C CA . GLY B 1 143 ? -11.414 20.141 38.906 1 61.88 143 GLY B CA 1
ATOM 3035 C C . GLY B 1 143 ? -11.141 19.281 40.125 1 61.88 143 GLY B C 1
ATOM 3036 O O . GLY B 1 143 ? -11.227 19.75 41.25 1 61.88 143 GLY B O 1
ATOM 3037 N N . SER B 1 144 ? -10.656 18.078 39.812 1 56.75 144 SER B N 1
ATOM 3038 C CA . SER B 1 144 ? -10.43 17.219 40.969 1 56.75 144 SER B CA 1
ATOM 3039 C C . SER B 1 144 ? -9 17.344 41.5 1 56.75 144 SER B C 1
ATOM 3041 O O . SER B 1 144 ? -8.711 16.984 42.625 1 56.75 144 SER B O 1
ATOM 3043 N N . CYS B 1 145 ? -7.922 17.516 40.562 1 54.59 145 CYS B N 1
ATOM 3044 C CA . CYS B 1 145 ? -6.535 17.422 41 1 54.59 145 CYS B CA 1
ATOM 3045 C C . CYS B 1 145 ? -5.938 18.812 41.219 1 54.59 145 CYS B C 1
ATOM 3047 O O . CYS B 1 145 ? -5.293 19.359 40.344 1 54.59 145 CYS B O 1
ATOM 3049 N N . THR B 1 146 ? -6.59 19.75 41.656 1 49.38 146 THR B N 1
ATOM 3050 C CA . THR B 1 146 ? -5.973 21.016 42.031 1 49.38 146 THR B CA 1
ATOM 3051 C C . THR B 1 146 ? -4.73 20.781 42.875 1 49.38 146 THR B C 1
ATOM 3053 O O . THR B 1 146 ? -4.758 21 44.094 1 49.38 146 THR B O 1
ATOM 3056 N N . VAL B 1 147 ? -4.023 19.719 42.656 1 50.19 147 VAL B N 1
ATOM 3057 C CA . VAL B 1 147 ? -2.941 19.703 43.625 1 50.19 147 VAL B CA 1
ATOM 3058 C C . VAL B 1 147 ? -1.975 20.859 43.344 1 50.19 147 VAL B C 1
ATOM 3060 O O . VAL B 1 147 ? -1.928 21.375 42.219 1 50.19 147 VAL B O 1
ATOM 3063 N N . ARG B 1 148 ? -0.761 21.062 44.219 1 56.5 148 ARG B N 1
ATOM 3064 C CA . ARG B 1 148 ? 0.088 22.141 44.719 1 56.5 148 ARG B CA 1
ATOM 3065 C C . ARG B 1 148 ? 0.941 22.719 43.594 1 56.5 148 ARG B C 1
ATOM 3067 O O . ARG B 1 148 ? 0.963 23.938 43.375 1 56.5 148 ARG B O 1
ATOM 3074 N N . GLY B 1 149 ? 2.24 22.312 43.219 1 53.91 149 GLY B N 1
ATOM 3075 C CA . GLY B 1 149 ? 3.438 23 42.781 1 53.91 149 GLY B CA 1
ATOM 3076 C C . GLY B 1 149 ? 3.619 22.969 41.281 1 53.91 149 GLY B C 1
ATOM 3077 O O . GLY B 1 149 ? 4.426 23.734 40.719 1 53.91 149 GLY B O 1
ATOM 3078 N N . ILE B 1 150 ? 3.594 21.906 40.719 1 58.44 150 ILE B N 1
ATOM 3079 C CA . ILE B 1 150 ? 3.92 21.938 39.281 1 58.44 150 ILE B CA 1
ATOM 3080 C C . ILE B 1 150 ? 2.828 22.672 38.5 1 58.44 150 ILE B C 1
ATOM 3082 O O . ILE B 1 150 ? 1.639 22.484 38.781 1 58.44 150 ILE B O 1
ATOM 3086 N N . PRO B 1 151 ? 3.383 23.75 37.656 1 63.5 151 PRO B N 1
ATOM 3087 C CA . PRO B 1 151 ? 2.35 24.469 36.906 1 63.5 151 PRO B CA 1
ATOM 3088 C C . PRO B 1 151 ? 1.303 23.531 36.312 1 63.5 151 PRO B C 1
ATOM 3090 O O . PRO B 1 151 ? 1.646 22.469 35.781 1 63.5 151 PRO B O 1
ATOM 3093 N N . ALA B 1 152 ? 0.172 23.641 36.75 1 69.56 152 ALA B N 1
ATOM 3094 C CA . ALA B 1 152 ? -1.016 22.844 36.438 1 69.56 152 ALA B CA 1
ATOM 3095 C C . ALA B 1 152 ? -1.124 22.562 34.938 1 69.56 152 ALA B C 1
ATOM 3097 O O . ALA B 1 152 ? -1.642 21.531 34.531 1 69.56 152 ALA B O 1
ATOM 3098 N N . SER B 1 153 ? -0.425 23.422 34.031 1 70 153 SER B N 1
ATOM 3099 C CA . SER B 1 153 ? -0.521 23.281 32.594 1 70 153 SER B CA 1
ATOM 3100 C C . SER B 1 153 ? 0.269 22.078 32.094 1 70 153 SER B C 1
ATOM 3102 O O . SER B 1 153 ? -0.184 21.344 31.219 1 70 153 SER B O 1
ATOM 3104 N N . TYR B 1 154 ? 1.388 21.859 32.688 1 71.38 154 TYR B N 1
ATOM 3105 C CA . TYR B 1 154 ? 2.236 20.734 32.281 1 71.38 154 TYR B CA 1
ATOM 3106 C C . TYR B 1 154 ? 1.622 19.406 32.688 1 71.38 154 TYR B C 1
ATOM 3108 O O . TYR B 1 154 ? 1.634 18.438 31.922 1 71.38 154 TYR B O 1
ATOM 3116 N N . LEU B 1 155 ? 1.109 19.453 33.812 1 73.38 155 LEU B N 1
ATOM 3117 C CA . LEU B 1 155 ? 0.492 18.25 34.312 1 73.38 155 LEU B CA 1
ATOM 3118 C C . LEU B 1 155 ? -0.745 17.875 33.5 1 73.38 155 LEU B C 1
ATOM 3120 O O . LEU B 1 155 ? -0.989 16.703 33.25 1 73.38 155 LEU B O 1
ATOM 3124 N N . ARG B 1 156 ? -1.38 18.938 33.125 1 74 156 ARG B N 1
ATOM 3125 C CA . ARG B 1 156 ? -2.584 18.719 32.312 1 74 156 ARG B CA 1
ATOM 3126 C C . ARG B 1 156 ? -2.236 18.141 30.953 1 74 156 ARG B C 1
ATOM 3128 O O . ARG B 1 156 ? -2.883 17.203 30.5 1 74 156 ARG B O 1
ATOM 313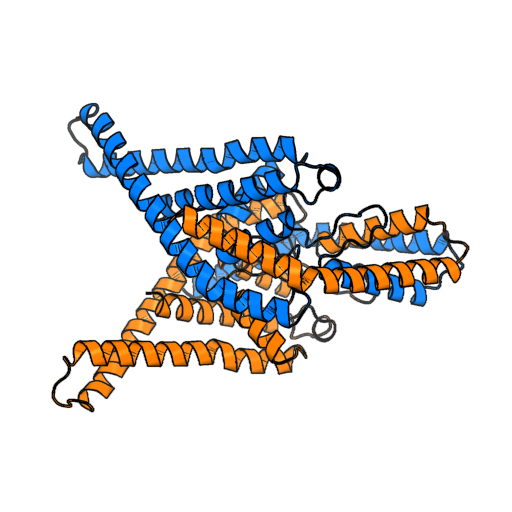5 N N . MET B 1 157 ? -1.159 18.672 30.391 1 73.69 157 MET B N 1
ATOM 3136 C CA . MET B 1 157 ? -0.747 18.219 29.062 1 73.69 157 MET B CA 1
ATOM 3137 C C . MET B 1 157 ? -0.246 16.766 29.109 1 73.69 157 MET B C 1
ATOM 3139 O O . MET B 1 157 ? -0.544 15.977 28.234 1 73.69 157 MET B O 1
ATOM 3143 N N . VAL B 1 158 ? 0.433 16.5 30.141 1 76.06 158 VAL B N 1
ATOM 3144 C CA . VAL B 1 158 ? 0.983 15.156 30.281 1 76.06 158 VAL B CA 1
ATOM 3145 C C . VAL B 1 158 ? -0.148 14.156 30.5 1 76.06 158 VAL B C 1
ATOM 3147 O O . VAL B 1 158 ? -0.138 13.07 29.922 1 76.06 158 VAL B O 1
ATOM 3150 N N . HIS B 1 159 ? -1.064 14.547 31.25 1 77.38 159 HIS B N 1
ATOM 3151 C CA . HIS B 1 159 ? -2.197 13.672 31.531 1 77.38 159 HIS B CA 1
ATOM 3152 C C . HIS B 1 159 ? -3.023 13.43 30.266 1 77.38 159 HIS B C 1
ATOM 3154 O O . HIS B 1 159 ? -3.406 12.289 29.984 1 77.38 159 HIS B O 1
ATOM 3160 N N . LEU B 1 160 ? -3.156 14.484 29.5 1 77.19 160 LEU B N 1
ATOM 3161 C CA . LEU B 1 160 ? -3.951 14.367 28.281 1 77.19 160 LEU B CA 1
ATOM 3162 C C . LEU B 1 160 ? -3.24 13.508 27.25 1 77.19 160 LEU B C 1
ATOM 3164 O O . LEU B 1 160 ? -3.873 12.688 26.578 1 77.19 160 LEU B O 1
ATOM 3168 N N . THR B 1 161 ? -1.972 13.703 27.219 1 77.06 161 THR B N 1
ATOM 3169 C CA . THR B 1 161 ? -1.186 12.898 26.281 1 77.06 161 THR B CA 1
ATOM 3170 C C . THR B 1 161 ? -1.213 11.43 26.672 1 77.06 161 THR B C 1
ATOM 3172 O O . THR B 1 161 ? -1.337 10.547 25.812 1 77.06 161 THR B O 1
ATOM 3175 N N . PHE B 1 162 ? -1.173 11.266 27.906 1 79.62 162 PHE B N 1
ATOM 3176 C CA . PHE B 1 162 ? -1.202 9.891 28.406 1 79.62 162 PHE B CA 1
ATOM 3177 C C . PHE B 1 162 ? -2.541 9.234 28.094 1 79.62 162 PHE B C 1
ATOM 3179 O O . PHE B 1 162 ? -2.582 8.102 27.594 1 79.62 162 PHE B O 1
ATOM 3186 N N . ILE B 1 163 ? -3.549 9.906 28.328 1 78.94 163 ILE B N 1
ATOM 3187 C CA . ILE B 1 163 ? -4.887 9.383 28.078 1 78.94 163 ILE B CA 1
ATOM 3188 C C . ILE B 1 163 ? -5.059 9.086 26.594 1 78.94 163 ILE B C 1
ATOM 3190 O O . ILE B 1 163 ? -5.574 8.023 26.219 1 78.94 163 ILE B O 1
ATOM 3194 N N . MET B 1 164 ? -4.551 9.953 25.75 1 82 164 MET B N 1
ATOM 3195 C CA . MET B 1 164 ? -4.676 9.766 24.297 1 82 164 MET B CA 1
ATOM 3196 C C . MET B 1 164 ? -3.881 8.547 23.844 1 82 164 MET B C 1
ATOM 3198 O O . MET B 1 164 ? -4.328 7.805 22.969 1 82 164 MET B O 1
ATOM 3202 N N . LEU B 1 165 ? -2.818 8.453 24.547 1 81.12 165 LEU B N 1
ATOM 3203 C CA . LEU B 1 165 ? -1.978 7.316 24.188 1 81.12 165 LEU B CA 1
ATOM 3204 C C . LEU B 1 165 ? -2.652 6.004 24.562 1 81.12 165 LEU B C 1
ATOM 3206 O O . LEU B 1 165 ? -2.607 5.031 23.812 1 81.12 165 LEU B O 1
ATOM 3210 N N . VAL B 1 166 ? -3.238 6.09 25.656 1 82.81 166 VAL B N 1
ATOM 3211 C CA . VAL B 1 166 ? -3.93 4.895 26.141 1 82.81 166 VAL B CA 1
ATOM 3212 C C . VAL B 1 166 ? -5.098 4.57 25.203 1 82.81 166 VAL B C 1
ATOM 3214 O O . VAL B 1 166 ? -5.281 3.414 24.812 1 82.81 166 VAL B O 1
ATOM 3217 N N . VAL B 1 167 ? -5.816 5.582 24.828 1 81.38 167 VAL B N 1
ATOM 3218 C CA . VAL B 1 167 ? -6.949 5.398 23.922 1 81.38 167 VAL B CA 1
ATOM 3219 C C . VAL B 1 167 ? -6.457 4.871 22.578 1 81.38 167 VAL B C 1
ATOM 3221 O O . VAL B 1 167 ? -7.051 3.949 22.016 1 81.38 167 VAL B O 1
ATOM 3224 N N . LEU B 1 168 ? -5.309 5.371 22.172 1 83.56 168 LEU B N 1
ATOM 3225 C CA . LEU B 1 168 ? -4.734 4.922 20.906 1 83.56 168 LEU B CA 1
ATOM 3226 C C . LEU B 1 168 ? -4.355 3.447 20.984 1 83.56 168 LEU B C 1
ATOM 3228 O O . LEU B 1 168 ? -4.57 2.701 20.016 1 83.56 168 LEU B O 1
ATOM 3232 N N . MET B 1 169 ? -3.92 3.148 22.172 1 84.81 169 MET B N 1
ATOM 3233 C CA . MET B 1 169 ? -3.568 1.745 22.375 1 84.81 169 MET B CA 1
ATOM 3234 C C . MET B 1 169 ? -4.809 0.86 22.312 1 84.81 169 MET B C 1
ATOM 3236 O O . MET B 1 169 ? -4.766 -0.244 21.766 1 84.81 169 MET B O 1
ATOM 3240 N N . PHE B 1 170 ? -5.859 1.419 22.781 1 88.56 170 PHE B N 1
ATOM 3241 C CA . PHE B 1 170 ? -7.102 0.659 22.781 1 88.56 170 PHE B CA 1
ATOM 3242 C C . PHE B 1 170 ? -7.648 0.508 21.375 1 88.56 170 PHE B C 1
ATOM 3244 O O . PHE B 1 170 ? -8.32 -0.479 21.062 1 88.56 170 PHE B O 1
ATOM 3251 N N . ILE B 1 171 ? -7.238 1.481 20.578 1 89.75 171 ILE B N 1
ATOM 3252 C CA . ILE B 1 171 ? -7.707 1.403 19.188 1 89.75 171 ILE B CA 1
ATOM 3253 C C . ILE B 1 171 ? -6.828 0.435 18.406 1 89.75 171 ILE B C 1
ATOM 3255 O O . ILE B 1 171 ? -7.23 -0.055 17.344 1 89.75 171 ILE B O 1
ATOM 3259 N N . MET B 1 172 ? -5.766 0.146 18.953 1 91.25 172 MET B N 1
ATOM 3260 C CA . MET B 1 172 ? -4.867 -0.788 18.281 1 91.25 172 MET B CA 1
ATOM 3261 C C . MET B 1 172 ? -4.988 -2.186 18.875 1 91.25 172 MET B C 1
ATOM 3263 O O . MET B 1 172 ? -5.137 -3.166 18.156 1 91.25 172 MET B O 1
ATOM 3267 N N . PHE B 1 173 ? -5.105 -2.312 20.219 1 93.69 173 PHE B N 1
ATOM 3268 C CA . PHE B 1 173 ? -5.086 -3.607 20.891 1 93.69 173 PHE B CA 1
ATOM 3269 C C . PHE B 1 173 ? -6.445 -4.289 20.797 1 93.69 173 PHE B C 1
ATOM 3271 O O . PHE B 1 173 ? -6.527 -5.484 20.5 1 93.69 173 PHE B O 1
ATOM 3278 N N . VAL B 1 174 ? -7.473 -3.553 21 1 94.38 174 VAL B N 1
ATOM 3279 C CA . VAL B 1 174 ? -8.812 -4.129 20.969 1 94.38 174 VAL B CA 1
ATOM 3280 C C . VAL B 1 174 ? -9.148 -4.594 19.547 1 94.38 174 VAL B C 1
ATOM 3282 O O . VAL B 1 174 ? -9.523 -5.75 19.344 1 94.38 174 VAL B O 1
ATOM 3285 N N . PRO B 1 175 ? -8.938 -3.75 18.625 1 95.62 175 PRO B N 1
ATOM 3286 C CA . PRO B 1 175 ? -9.203 -4.242 17.266 1 95.62 175 PRO B CA 1
ATOM 3287 C C . PRO B 1 175 ? -8.336 -5.441 16.891 1 95.62 175 PRO B C 1
ATOM 3289 O O . PRO B 1 175 ? -8.773 -6.312 16.141 1 95.62 175 PRO B O 1
ATOM 3292 N N . ALA B 1 176 ? -7.129 -5.48 17.375 1 96.75 176 ALA B N 1
ATOM 3293 C CA . ALA B 1 176 ? -6.258 -6.625 17.094 1 96.75 176 ALA B CA 1
ATOM 3294 C C . ALA B 1 176 ? -6.891 -7.922 17.594 1 96.75 176 ALA B C 1
ATOM 3296 O O . ALA B 1 176 ? -6.789 -8.961 16.938 1 96.75 176 ALA B O 1
ATOM 3297 N N . LEU B 1 177 ? -7.551 -7.867 18.75 1 95.94 177 LEU B N 1
ATOM 3298 C CA . LEU B 1 177 ? -8.25 -9.031 19.281 1 95.94 177 LEU B CA 1
ATOM 3299 C C . LEU B 1 177 ? -9.43 -9.406 18.391 1 95.94 177 LEU B C 1
ATOM 3301 O O . LEU B 1 177 ? -9.68 -10.594 18.156 1 95.94 177 LEU B O 1
ATOM 3305 N N . VAL B 1 178 ? -10.086 -8.453 17.875 1 95.56 178 VAL B N 1
ATOM 3306 C CA . VAL B 1 178 ? -11.234 -8.688 17 1 95.56 178 VAL B CA 1
ATOM 3307 C C . VAL B 1 178 ? -10.758 -9.328 15.695 1 95.56 178 VAL B C 1
ATOM 3309 O O . VAL B 1 178 ? -11.328 -10.328 15.25 1 95.56 178 VAL B O 1
ATOM 3312 N N . PHE B 1 179 ? -9.664 -8.836 15.109 1 96.31 179 PHE B N 1
ATOM 3313 C CA . PHE B 1 179 ? -9.156 -9.375 13.852 1 96.31 179 PHE B CA 1
ATOM 3314 C C . PHE B 1 179 ? -8.562 -10.758 14.055 1 96.31 179 PHE B C 1
ATOM 3316 O O . PHE B 1 179 ? -8.641 -11.609 13.164 1 96.31 179 PHE B O 1
ATOM 3323 N N . MET B 1 180 ? -7.961 -10.93 15.234 1 95.81 180 MET B N 1
ATOM 3324 C CA . MET B 1 180 ? -7.453 -12.266 15.555 1 95.81 180 MET B CA 1
ATOM 3325 C C . MET B 1 180 ? -8.562 -13.305 15.492 1 95.81 180 MET B C 1
ATOM 3327 O O . MET B 1 180 ? -8.406 -14.359 14.875 1 95.81 180 MET B O 1
ATOM 3331 N N . ASN B 1 181 ? -9.703 -12.969 16.031 1 94.31 181 ASN B N 1
ATOM 3332 C CA . ASN B 1 181 ? -10.812 -13.906 16.109 1 94.31 181 ASN B CA 1
ATOM 3333 C C . ASN B 1 181 ? -11.555 -14.008 14.773 1 94.31 181 ASN B C 1
ATOM 3335 O O . ASN B 1 181 ? -12.031 -15.086 14.406 1 94.31 181 ASN B O 1
ATOM 3339 N N . LEU B 1 182 ? -11.656 -12.961 14.023 1 93.06 182 LEU B N 1
ATOM 3340 C CA . LEU B 1 182 ? -12.422 -12.961 12.781 1 93.06 182 LEU B CA 1
ATOM 3341 C C . LEU B 1 182 ? -11.609 -13.562 11.641 1 93.06 182 LEU B C 1
ATOM 3343 O O . LEU B 1 182 ? -12.156 -14.227 10.766 1 93.06 182 LEU B O 1
ATOM 3347 N N . GLU B 1 183 ? -10.305 -13.414 11.57 1 93.81 183 GLU B N 1
ATOM 3348 C CA . GLU B 1 183 ? -9.484 -13.82 10.43 1 93.81 183 GLU B CA 1
ATOM 3349 C C . GLU B 1 183 ? -8.664 -15.062 10.758 1 93.81 183 GLU B C 1
ATOM 3351 O O . GLU B 1 183 ? -8.109 -15.695 9.852 1 93.81 183 GLU B O 1
ATOM 3356 N N . GLY B 1 184 ? -8.5 -15.422 12.055 1 92.88 184 GLY B N 1
ATOM 3357 C CA . GLY B 1 184 ? -7.695 -16.562 12.438 1 92.88 184 GLY B CA 1
ATOM 3358 C C . GLY B 1 184 ? -6.211 -16.281 12.461 1 92.88 184 GLY B C 1
ATOM 3359 O O . GLY B 1 184 ? -5.387 -17.188 12.367 1 92.88 184 GLY B O 1
ATOM 3360 N N . TRP B 1 185 ? -5.871 -14.969 12.43 1 93.38 185 TRP B N 1
ATOM 3361 C CA . TRP B 1 185 ? -4.477 -14.555 12.547 1 93.38 185 TRP B CA 1
ATOM 3362 C C . TRP B 1 185 ? -3.973 -14.711 13.977 1 93.38 185 TRP B C 1
ATOM 3364 O O . TRP B 1 185 ? -4.77 -14.789 14.914 1 93.38 185 TRP B O 1
ATOM 3374 N N . ASN B 1 186 ? -2.674 -14.867 14.141 1 95.06 186 ASN B N 1
ATOM 3375 C CA . ASN B 1 186 ? -2.1 -14.711 15.477 1 95.06 186 ASN B CA 1
ATOM 3376 C C . ASN B 1 186 ? -2.232 -13.273 15.977 1 95.06 186 ASN B C 1
ATOM 3378 O O . ASN B 1 186 ? -2.357 -12.344 15.172 1 95.06 186 ASN B O 1
ATOM 3382 N N . TYR B 1 187 ? -2.303 -13.102 17.297 1 96.19 187 TYR B N 1
ATOM 3383 C CA . TYR B 1 187 ? -2.502 -11.781 17.875 1 96.19 187 TYR B CA 1
ATOM 3384 C C . TYR B 1 187 ? -1.448 -10.797 17.375 1 96.19 187 TYR B C 1
ATOM 3386 O O . TYR B 1 187 ? -1.761 -9.648 17.078 1 96.19 187 TYR B O 1
ATOM 3394 N N . PHE B 1 188 ? -0.227 -11.281 17.281 1 95.62 188 PHE B N 1
ATOM 3395 C CA . PHE B 1 188 ? 0.844 -10.406 16.828 1 95.62 188 PHE B CA 1
ATOM 3396 C C . PHE B 1 188 ? 0.612 -9.977 15.383 1 95.62 188 PHE B C 1
ATOM 3398 O O . PHE B 1 188 ? 0.828 -8.812 15.039 1 95.62 188 PHE B O 1
ATOM 3405 N N . GLU B 1 189 ? 0.193 -10.906 14.547 1 95.56 189 GLU B N 1
ATOM 3406 C CA . GLU B 1 189 ? -0.101 -10.594 13.148 1 95.56 189 GLU B CA 1
ATOM 3407 C C . GLU B 1 189 ? -1.256 -9.602 13.039 1 95.56 189 GLU B C 1
ATOM 3409 O O . GLU B 1 189 ? -1.228 -8.703 12.195 1 95.56 189 GLU B O 1
ATOM 3414 N N . ALA B 1 190 ? -2.229 -9.82 13.906 1 96.75 190 ALA B N 1
ATOM 3415 C CA . ALA B 1 190 ? -3.363 -8.906 13.922 1 96.75 190 ALA B CA 1
ATOM 3416 C C . ALA B 1 190 ? -2.938 -7.508 14.367 1 96.75 190 ALA B C 1
ATOM 3418 O O . ALA B 1 190 ? -3.389 -6.504 13.812 1 96.75 190 ALA B O 1
ATOM 3419 N N . PHE B 1 191 ? -2.096 -7.457 15.375 1 96.31 191 PHE B N 1
ATOM 3420 C CA . PHE B 1 191 ? -1.568 -6.18 15.836 1 96.31 191 PHE B CA 1
ATOM 3421 C C . PHE B 1 191 ? -0.745 -5.504 14.75 1 96.31 191 PHE B C 1
ATOM 3423 O O . PHE B 1 191 ? -0.872 -4.297 14.523 1 96.31 191 PHE B O 1
ATOM 3430 N N . TYR B 1 192 ? 0.1 -6.316 14.094 1 96.69 192 TYR B N 1
ATOM 3431 C CA . TYR B 1 192 ? 0.904 -5.828 12.977 1 96.69 192 TYR B CA 1
ATOM 3432 C C . TYR B 1 192 ? 0.021 -5.238 11.883 1 96.69 192 TYR B C 1
ATOM 3434 O O . TYR B 1 192 ? 0.293 -4.145 11.383 1 96.69 192 TYR B O 1
ATOM 3442 N N . PHE B 1 193 ? -1.064 -5.875 11.602 1 96.88 193 PHE B N 1
ATOM 3443 C CA . PHE B 1 193 ? -2.018 -5.414 10.602 1 96.88 193 PHE B CA 1
ATOM 3444 C C . PHE B 1 193 ? -2.6 -4.062 10.984 1 96.88 193 PHE B C 1
ATOM 3446 O O . PHE B 1 193 ? -2.664 -3.148 10.164 1 96.88 193 PHE B O 1
ATOM 3453 N N . CYS B 1 194 ? -3.035 -3.961 12.203 1 97 194 CYS B N 1
ATOM 3454 C CA . CYS B 1 194 ? -3.633 -2.717 12.672 1 97 194 CYS B CA 1
ATOM 3455 C C . CYS B 1 194 ? -2.633 -1.569 12.602 1 97 194 CYS B C 1
ATOM 3457 O O . CYS B 1 194 ? -2.969 -0.472 12.156 1 97 194 CYS B O 1
ATOM 3459 N N . PHE B 1 195 ? -1.439 -1.794 12.984 1 95.81 195 PHE B N 1
ATOM 3460 C CA . PHE B 1 195 ? -0.408 -0.763 12.977 1 95.81 195 PHE B CA 1
ATOM 3461 C C . PHE B 1 195 ? -0.122 -0.297 11.555 1 95.81 195 PHE B C 1
ATOM 3463 O O . PHE B 1 195 ? -0.114 0.904 11.273 1 95.81 195 PHE B O 1
ATOM 3470 N N . ILE B 1 196 ? 0.073 -1.238 10.625 1 97.38 196 ILE B N 1
ATOM 3471 C CA . ILE B 1 196 ? 0.42 -0.948 9.234 1 97.38 196 ILE B CA 1
ATOM 3472 C C . ILE B 1 196 ? -0.734 -0.211 8.562 1 97.38 196 ILE B C 1
ATOM 3474 O O . ILE B 1 196 ? -0.512 0.694 7.75 1 97.38 196 ILE B O 1
ATOM 3478 N N . SER B 1 197 ? -1.938 -0.575 8.938 1 97.25 197 SER B N 1
ATOM 3479 C CA . SER B 1 197 ? -3.109 0.044 8.328 1 97.25 197 SER B CA 1
ATOM 3480 C C . SER B 1 197 ? -3.348 1.444 8.883 1 97.25 197 SER B C 1
ATOM 3482 O O . SER B 1 197 ? -3.617 2.379 8.125 1 97.25 197 SER B O 1
ATOM 3484 N N . LEU B 1 198 ? -3.174 1.646 10.164 1 95.94 198 LEU B N 1
ATOM 3485 C CA . LEU B 1 198 ? -3.506 2.922 10.789 1 95.94 198 LEU B CA 1
ATOM 3486 C C . LEU B 1 198 ? -2.389 3.938 10.586 1 95.94 198 LEU B C 1
ATOM 3488 O O . LEU B 1 198 ? -2.592 5.141 10.773 1 95.94 198 LEU B O 1
ATOM 3492 N N . THR B 1 199 ? -1.199 3.498 10.219 1 95.19 199 THR B N 1
ATOM 3493 C CA . THR B 1 199 ? -0.138 4.418 9.828 1 95.19 199 THR B CA 1
ATOM 3494 C C . THR B 1 199 ? -0.157 4.656 8.32 1 95.19 199 THR B C 1
ATOM 3496 O O . THR B 1 199 ? 0.73 5.32 7.777 1 95.19 199 THR B O 1
ATOM 3499 N N . THR B 1 200 ? -1.116 4.059 7.574 1 96.62 200 THR B N 1
ATOM 3500 C CA . THR B 1 200 ? -1.415 4.211 6.156 1 96.62 200 THR B CA 1
ATOM 3501 C C . THR B 1 200 ? -0.261 3.691 5.301 1 96.62 200 THR B C 1
ATOM 3503 O O . THR B 1 200 ? -0.092 4.113 4.156 1 96.62 200 THR B O 1
ATOM 3506 N N . ILE B 1 201 ? 0.646 2.857 5.879 1 97.69 201 ILE B N 1
ATOM 3507 C CA . ILE B 1 201 ? 1.674 2.184 5.094 1 97.69 201 ILE B CA 1
ATOM 3508 C C . ILE B 1 201 ? 1.019 1.237 4.09 1 97.69 201 ILE B C 1
ATOM 3510 O O . ILE B 1 201 ? 1.3 1.301 2.893 1 97.69 201 ILE B O 1
ATOM 3514 N N . GLY B 1 202 ? 0.069 0.365 4.574 1 97.06 202 GLY B N 1
ATOM 3515 C CA . GLY B 1 202 ? -0.778 -0.466 3.73 1 97.06 202 GLY B CA 1
ATOM 3516 C C . GLY B 1 202 ? 0.007 -1.444 2.877 1 97.06 202 GLY B C 1
ATOM 3517 O O . GLY B 1 202 ? -0.138 -1.463 1.653 1 97.06 202 GLY B O 1
ATOM 3518 N N . LEU B 1 203 ? 0.694 -2.383 3.396 1 96 203 LEU B N 1
ATOM 3519 C CA . LEU B 1 203 ? 1.531 -3.314 2.65 1 96 203 LEU B CA 1
ATOM 3520 C C . LEU B 1 203 ? 0.68 -4.371 1.95 1 96 203 LEU B C 1
ATOM 3522 O O . LEU B 1 203 ? 1.128 -4.996 0.987 1 96 203 LEU B O 1
ATOM 3526 N N . GLY B 1 204 ? -0.468 -4.676 2.426 1 93.94 204 GLY B N 1
ATOM 3527 C CA . GLY B 1 204 ? -1.39 -5.574 1.749 1 93.94 204 GLY B CA 1
ATOM 3528 C C . GLY B 1 204 ? -1.093 -7.039 2.006 1 93.94 204 GLY B C 1
ATOM 3529 O O . GLY B 1 204 ? -1.677 -7.918 1.369 1 93.94 204 GLY B O 1
ATOM 3530 N N . ASP B 1 205 ? -0.091 -7.379 2.854 1 93.06 205 ASP B N 1
ATOM 3531 C CA . ASP B 1 205 ? 0.194 -8.773 3.189 1 93.06 205 ASP B CA 1
ATOM 3532 C C . ASP B 1 205 ? -0.94 -9.383 4.008 1 93.06 205 ASP B C 1
ATOM 3534 O O . ASP B 1 205 ? -1.188 -10.586 3.93 1 93.06 205 ASP B O 1
ATOM 3538 N N . PHE B 1 206 ? -1.609 -8.547 4.801 1 93.25 206 PHE B N 1
ATOM 3539 C CA . PHE B 1 206 ? -2.826 -8.93 5.504 1 93.25 206 PHE B CA 1
ATOM 3540 C C . PHE B 1 206 ? -3.994 -8.039 5.098 1 93.25 206 PHE B C 1
ATOM 3542 O O . PHE B 1 206 ? -3.945 -6.824 5.281 1 93.25 206 PHE B O 1
ATOM 3549 N N . VAL B 1 207 ? -4.922 -8.641 4.43 1 92.62 207 VAL B N 1
ATOM 3550 C CA . VAL B 1 207 ? -6.105 -7.902 4.004 1 92.62 207 VAL B CA 1
ATOM 3551 C C . VAL B 1 207 ? -7.359 -8.578 4.547 1 92.62 207 VAL B C 1
ATOM 3553 O O . VAL B 1 207 ? -7.621 -9.75 4.25 1 92.62 207 VAL B O 1
ATOM 3556 N N . PRO B 1 208 ? -8.117 -7.879 5.328 1 93.56 208 PRO B N 1
ATOM 3557 C CA . PRO B 1 208 ? -9.32 -8.477 5.91 1 93.56 208 PRO B CA 1
ATOM 3558 C C . PRO B 1 208 ? -10.328 -8.914 4.855 1 93.56 208 PRO B C 1
ATOM 3560 O O . PRO B 1 208 ? -10.539 -8.203 3.867 1 93.56 208 PRO B O 1
ATOM 3563 N N . GLY B 1 209 ? -10.906 -10.102 5.043 1 89.38 209 GLY B N 1
ATOM 3564 C CA . GLY B 1 209 ? -11.977 -10.586 4.188 1 89.38 209 GLY B CA 1
ATOM 3565 C C . GLY B 1 209 ? -11.469 -11.352 2.977 1 89.38 209 GLY B C 1
ATOM 3566 O O . GLY B 1 209 ? -12.258 -11.805 2.145 1 89.38 209 GLY B O 1
ATOM 3567 N N . ASP B 1 210 ? -10.164 -11.461 2.814 1 84.31 210 ASP B N 1
ATOM 3568 C CA . ASP B 1 210 ? -9.617 -12.102 1.627 1 84.31 210 ASP B CA 1
ATOM 3569 C C . ASP B 1 210 ? -9.336 -13.586 1.881 1 84.31 210 ASP B C 1
ATOM 3571 O O . ASP B 1 210 ? -9.086 -14.344 0.943 1 84.31 210 ASP B O 1
ATOM 3575 N N . ASP B 1 211 ? -9.453 -13.977 3.121 1 80.88 211 ASP B N 1
ATOM 3576 C CA . ASP B 1 211 ? -9.234 -15.383 3.438 1 80.88 211 ASP B CA 1
ATOM 3577 C C . ASP B 1 211 ? -10.367 -16.25 2.893 1 80.88 211 ASP B C 1
ATOM 3579 O O . ASP B 1 211 ? -11.461 -15.75 2.621 1 80.88 211 ASP B O 1
ATOM 3583 N N . VAL B 1 212 ? -10.055 -17.484 2.764 1 76.25 212 VAL B N 1
ATOM 3584 C CA . VAL B 1 212 ? -10.961 -18.438 2.156 1 76.25 212 VAL B CA 1
ATOM 3585 C C . VAL B 1 212 ? -12.258 -18.516 2.967 1 76.25 212 VAL B C 1
ATOM 3587 O O . VAL B 1 212 ? -13.344 -18.641 2.4 1 76.25 212 VAL B O 1
ATOM 3590 N N . MET B 1 213 ? -12.141 -18.328 4.293 1 77.69 213 MET B N 1
ATOM 3591 C CA . MET B 1 213 ? -13.305 -18.438 5.168 1 77.69 213 MET B CA 1
ATOM 3592 C C . MET B 1 213 ? -14.32 -17.344 4.855 1 77.69 213 MET B C 1
ATOM 3594 O O . MET B 1 213 ? -15.531 -17.578 4.965 1 77.69 213 MET B O 1
ATOM 3598 N N . TRP B 1 214 ? -13.852 -16.234 4.34 1 81 214 TRP B N 1
ATOM 3599 C CA . TRP B 1 214 ? -14.742 -15.102 4.125 1 81 214 TRP B CA 1
ATOM 3600 C C . TRP B 1 214 ? -15.188 -15.023 2.67 1 81 214 TRP B C 1
ATOM 3602 O O . TRP B 1 214 ? -16.156 -14.328 2.348 1 81 214 TRP B O 1
ATOM 3612 N N . GLN B 1 215 ? -14.523 -15.719 1.82 1 75.44 215 GLN B N 1
ATOM 3613 C CA . GLN B 1 215 ? -14.852 -15.625 0.403 1 75.44 215 GLN B CA 1
ATOM 3614 C C . GLN B 1 215 ? -16.25 -16.188 0.126 1 75.44 215 GLN B C 1
ATOM 3616 O O . GLN B 1 215 ? -16.938 -15.719 -0.781 1 75.44 215 GLN B O 1
ATOM 3621 N N . HIS B 1 216 ? -16.688 -17.094 0.993 1 77.44 216 HIS B N 1
ATOM 3622 C CA . HIS B 1 216 ? -17.984 -17.703 0.744 1 77.44 216 HIS B CA 1
ATOM 3623 C C . HIS B 1 216 ? -19.031 -17.188 1.732 1 77.44 216 HIS B C 1
ATOM 3625 O O . HIS B 1 216 ? -20.188 -17.625 1.705 1 77.44 216 HIS B O 1
ATOM 3631 N N . SER B 1 217 ? -18.672 -16.25 2.465 1 82.56 217 SER B N 1
ATOM 3632 C CA . SER B 1 217 ? -19.578 -15.742 3.48 1 82.56 217 SER B CA 1
ATOM 3633 C C . SER B 1 217 ? -20.438 -14.609 2.936 1 82.56 217 SER B C 1
ATOM 3635 O O . SER B 1 217 ? -19.953 -13.766 2.17 1 82.56 217 SER B O 1
ATOM 3637 N N . ALA B 1 218 ? -21.734 -14.602 3.309 1 84.19 218 ALA B N 1
ATOM 3638 C CA . ALA B 1 218 ? -22.672 -13.562 2.914 1 84.19 218 ALA B CA 1
ATOM 3639 C C . ALA B 1 218 ? -22.359 -12.25 3.633 1 84.19 218 ALA B C 1
ATOM 3641 O O . ALA B 1 218 ? -22.781 -11.18 3.189 1 84.19 218 ALA B O 1
ATOM 3642 N N . TYR B 1 219 ? -21.594 -12.297 4.688 1 90.56 219 TYR B N 1
ATOM 3643 C CA . TYR B 1 219 ? -21.328 -11.125 5.508 1 90.56 219 TYR B CA 1
ATOM 3644 C C . TYR B 1 219 ? -20 -10.492 5.141 1 90.56 219 TYR B C 1
ATOM 3646 O O . TYR B 1 219 ? -19.531 -9.57 5.824 1 90.56 219 TYR B O 1
ATOM 3654 N N . ARG B 1 220 ? -19.422 -10.93 4.074 1 90.81 220 ARG B N 1
ATOM 3655 C CA . ARG B 1 220 ? -18.125 -10.43 3.654 1 90.81 220 ARG B CA 1
ATOM 3656 C C . ARG B 1 220 ? -18.188 -8.938 3.35 1 90.81 220 ARG B C 1
ATOM 3658 O O . ARG B 1 220 ? -17.312 -8.172 3.789 1 90.81 220 ARG B O 1
ATOM 3665 N N . SER B 1 221 ? -19.219 -8.562 2.629 1 90.81 221 SER B N 1
ATOM 3666 C CA . SER B 1 221 ? -19.375 -7.16 2.254 1 90.81 221 SER B CA 1
ATOM 3667 C C . SER B 1 221 ? -19.531 -6.273 3.484 1 90.81 221 SER B C 1
ATOM 3669 O O . SER B 1 221 ? -18.891 -5.223 3.588 1 90.81 221 SER B O 1
ATOM 3671 N N . LEU B 1 222 ? -20.359 -6.711 4.43 1 92.81 222 LEU B N 1
ATOM 3672 C CA . LEU B 1 222 ? -20.547 -5.961 5.664 1 92.81 222 LEU B CA 1
ATOM 3673 C C . LEU B 1 222 ? -19.25 -5.867 6.461 1 92.81 222 LEU B C 1
ATOM 3675 O O . LEU B 1 222 ? -18.938 -4.812 7.02 1 92.81 222 LEU B O 1
ATOM 3679 N N . TYR B 1 223 ? -18.531 -6.957 6.504 1 94.44 223 TYR B N 1
ATOM 3680 C CA . TYR B 1 223 ? -17.25 -6.996 7.191 1 94.44 223 TYR B CA 1
ATOM 3681 C C . TYR B 1 223 ? -16.297 -5.961 6.613 1 94.44 223 TYR B C 1
ATOM 3683 O O . TYR B 1 223 ? -15.648 -5.215 7.355 1 94.44 223 TYR B O 1
ATOM 3691 N N . LYS B 1 224 ? -16.234 -5.812 5.309 1 93.5 224 LYS B N 1
ATOM 3692 C CA . LYS B 1 224 ? -15.336 -4.879 4.641 1 93.5 224 LYS B CA 1
ATOM 3693 C C . LYS B 1 224 ? -15.773 -3.436 4.867 1 93.5 224 LYS B C 1
ATOM 3695 O O . LYS B 1 224 ? -14.938 -2.541 5.008 1 93.5 224 LYS B O 1
ATOM 3700 N N . VAL B 1 225 ? -17.047 -3.215 4.91 1 93.5 225 VAL B N 1
ATOM 3701 C CA . VAL B 1 225 ? -17.562 -1.881 5.195 1 93.5 225 VAL B CA 1
ATOM 3702 C C . VAL B 1 225 ? -17.203 -1.483 6.625 1 93.5 225 VAL B C 1
ATOM 3704 O O . VAL B 1 225 ? -16.766 -0.357 6.871 1 93.5 225 VAL B O 1
ATOM 3707 N N . CYS B 1 226 ? -17.297 -2.422 7.582 1 94.88 226 CYS B N 1
ATOM 3708 C CA . CYS B 1 226 ? -16.953 -2.166 8.977 1 94.88 226 CYS B CA 1
ATOM 3709 C C . CYS B 1 226 ? -15.469 -1.867 9.133 1 94.88 226 CYS B C 1
ATOM 3711 O O . CYS B 1 226 ? -15.07 -1.07 9.984 1 94.88 226 CYS B O 1
ATOM 3713 N N . CYS B 1 227 ? -14.68 -2.5 8.312 1 96.31 227 CYS B N 1
ATOM 3714 C CA . CYS B 1 227 ? -13.242 -2.238 8.344 1 96.31 227 CYS B CA 1
ATOM 3715 C C . CYS B 1 227 ? -12.938 -0.797 7.949 1 96.31 227 CYS B C 1
ATOM 3717 O O . CYS B 1 227 ? -12.078 -0.153 8.547 1 96.31 227 CYS B O 1
ATOM 3719 N N . ILE B 1 228 ? -13.656 -0.28 6.953 1 96.44 228 ILE B N 1
ATOM 3720 C CA . ILE B 1 228 ? -13.445 1.101 6.527 1 96.44 228 ILE B CA 1
ATOM 3721 C C . ILE B 1 228 ? -13.836 2.053 7.656 1 96.44 228 ILE B C 1
ATOM 3723 O O . ILE B 1 228 ? -13.156 3.051 7.898 1 96.44 228 ILE B O 1
ATOM 3727 N N . LEU B 1 229 ? -14.891 1.723 8.336 1 94.88 229 LEU B N 1
ATOM 3728 C CA . LEU B 1 229 ? -15.297 2.518 9.492 1 94.88 229 LEU B CA 1
ATOM 3729 C C . LEU B 1 229 ? -14.219 2.504 10.562 1 94.88 229 LEU B C 1
ATOM 3731 O O . LEU B 1 229 ? -13.898 3.547 11.141 1 94.88 229 LEU B O 1
ATOM 3735 N N . PHE B 1 230 ? -13.68 1.358 10.805 1 95.94 230 PHE B N 1
ATOM 3736 C CA . PHE B 1 230 ? -12.578 1.234 11.75 1 95.94 230 PHE B CA 1
ATOM 3737 C C . PHE B 1 230 ? -11.391 2.09 11.328 1 95.94 230 PHE B C 1
ATOM 3739 O O . PHE B 1 230 ? -10.766 2.752 12.156 1 95.94 230 PHE B O 1
ATOM 3746 N N . PHE B 1 231 ? -11.055 2.078 10.008 1 96.94 231 PHE B N 1
ATOM 3747 C CA . PHE B 1 231 ? -9.914 2.84 9.508 1 96.94 231 PHE B CA 1
ATOM 3748 C C . PHE B 1 231 ? -10.133 4.336 9.711 1 96.94 231 PHE B C 1
ATOM 3750 O O . PHE B 1 231 ? -9.219 5.047 10.141 1 96.94 231 PHE B O 1
ATOM 3757 N N . ILE B 1 232 ? -11.336 4.797 9.438 1 95.56 232 ILE B N 1
ATOM 3758 C CA . ILE B 1 232 ? -11.633 6.219 9.562 1 95.56 232 ILE B CA 1
ATOM 3759 C C . ILE B 1 232 ? -11.523 6.641 11.023 1 95.56 232 ILE B C 1
ATOM 3761 O O . ILE B 1 232 ? -10.883 7.641 11.344 1 95.56 232 ILE B O 1
ATOM 3765 N N . ILE B 1 233 ? -12.07 5.859 11.898 1 93.44 233 ILE B N 1
ATOM 3766 C CA . ILE B 1 233 ? -12.031 6.152 13.32 1 93.44 233 ILE B CA 1
ATOM 3767 C C . ILE B 1 233 ? -10.594 6.062 13.828 1 93.44 233 ILE B C 1
ATOM 3769 O O . ILE B 1 233 ? -10.125 6.957 14.539 1 93.44 233 ILE B O 1
ATOM 3773 N N . GLY B 1 234 ? -9.984 5.004 13.5 1 94.62 234 GLY B N 1
ATOM 3774 C CA . GLY B 1 234 ? -8.602 4.82 13.914 1 94.62 234 GLY B CA 1
ATOM 3775 C C . GLY B 1 234 ? -7.684 5.934 13.445 1 94.62 234 GLY B C 1
ATOM 3776 O O . GLY B 1 234 ? -6.875 6.445 14.227 1 94.62 234 GLY B O 1
ATOM 3777 N N . LEU B 1 235 ? -7.801 6.289 12.18 1 94.94 235 LEU B N 1
ATOM 3778 C CA . LEU B 1 235 ? -6.973 7.352 11.617 1 94.94 235 LEU B CA 1
ATOM 3779 C C . LEU B 1 235 ? -7.242 8.68 12.328 1 94.94 235 LEU B C 1
ATOM 3781 O O . LEU B 1 235 ? -6.32 9.469 12.539 1 94.94 235 LEU B O 1
ATOM 3785 N N . SER B 1 236 ? -8.484 8.969 12.664 1 93.31 236 SER B N 1
ATOM 3786 C CA . SER B 1 236 ? -8.812 10.188 13.383 1 93.31 236 SER B CA 1
ATOM 3787 C C . SER B 1 236 ? -8.102 10.25 14.727 1 93.31 236 SER B C 1
ATOM 3789 O O . SER B 1 236 ? -7.586 11.297 15.125 1 93.31 236 SER B O 1
ATOM 3791 N N . PHE B 1 237 ? -8.023 9.164 15.367 1 90.75 237 PHE B N 1
ATOM 3792 C CA . PHE B 1 237 ? -7.359 9.125 16.672 1 90.75 237 PHE B CA 1
ATOM 3793 C C . PHE B 1 237 ? -5.852 9.273 16.516 1 90.75 237 PHE B C 1
ATOM 3795 O O . PHE B 1 237 ? -5.195 9.891 17.359 1 90.75 237 PHE B O 1
ATOM 3802 N N . VAL B 1 238 ? -5.32 8.68 15.469 1 90.31 238 VAL B N 1
ATOM 3803 C CA . VAL B 1 238 ? -3.889 8.82 15.227 1 90.31 238 VAL B CA 1
ATOM 3804 C C . VAL B 1 238 ? -3.553 10.281 14.953 1 90.31 238 VAL B C 1
ATOM 3806 O O . VAL B 1 238 ? -2.574 10.805 15.492 1 90.31 238 VAL B O 1
ATOM 3809 N N . ILE B 1 239 ? -4.352 10.93 14.148 1 89.12 239 ILE B N 1
ATOM 3810 C CA . ILE B 1 239 ? -4.129 12.336 13.82 1 89.12 239 ILE B CA 1
ATOM 3811 C C . ILE B 1 239 ? -4.285 13.188 15.086 1 89.12 239 ILE B C 1
ATOM 3813 O O . ILE B 1 239 ? -3.545 14.148 15.289 1 89.12 239 ILE B O 1
ATOM 3817 N N . LEU B 1 240 ? -5.215 12.805 15.953 1 86.69 240 LEU B N 1
ATOM 3818 C CA . LEU B 1 240 ? -5.434 13.516 17.203 1 86.69 240 LEU B CA 1
ATOM 3819 C C . LEU B 1 240 ? -4.18 13.477 18.078 1 86.69 240 LEU B C 1
ATOM 3821 O O . LEU B 1 240 ? -3.811 14.484 18.688 1 86.69 240 LEU B O 1
ATOM 3825 N N . VAL B 1 241 ? -3.537 12.383 18.094 1 81.94 241 VAL B N 1
ATOM 3826 C CA . VAL B 1 241 ? -2.35 12.195 18.922 1 81.94 241 VAL B CA 1
ATOM 3827 C C . VAL B 1 241 ? -1.186 13 18.328 1 81.94 241 VAL B C 1
ATOM 3829 O O . VAL B 1 241 ? -0.35 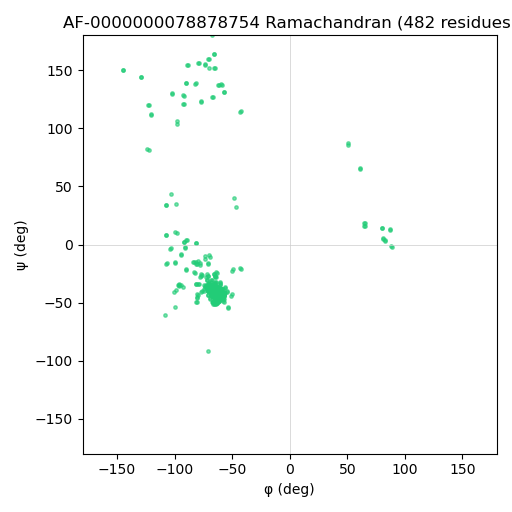13.516 19.078 1 81.94 241 VAL B O 1
ATOM 3832 N N . LEU B 1 242 ? -1.129 13.195 17.062 1 77.38 242 LEU B N 1
ATOM 3833 C CA . LEU B 1 242 ? -0.028 13.891 16.406 1 77.38 242 LEU B CA 1
ATOM 3834 C C . LEU B 1 242 ? -0.213 15.398 16.484 1 77.38 242 LEU B C 1
ATOM 3836 O O . LEU B 1 242 ? 0.752 16.156 16.344 1 77.38 242 LEU B O 1
ATOM 3840 N N . GLU B 1 243 ? -1.427 15.797 16.625 1 73.06 243 GLU B N 1
ATOM 3841 C CA . GLU B 1 243 ? -1.696 17.234 16.75 1 73.06 243 GLU B CA 1
ATOM 3842 C C . GLU B 1 243 ? -1.522 17.703 18.203 1 73.06 243 GLU B C 1
ATOM 3844 O O . GLU B 1 243 ? -1.062 18.812 18.438 1 73.06 243 GLU B O 1
#

pLDDT: mean 89.33, std 10.03, range [49.38, 98.25]

Organism: Nematostella vectensis (NCBI:txid45351)

Radius of gyration: 24.7 Å; Cα contacts (8 Å, |Δi|>4): 551; chains: 2; bounding box: 47×86×68 Å

Foldseek 3Di:
DVVVVVVVVVVVVVVCCVVCVVVVVVVVVVVVVVVVVVCVVPVVDDPVNVVVVVVVCVVCQLQLHHPDPPQPFDCCPPLNVVLQLLLLLCLLHQSSHDDDDPVRVVVSVVSNVPSNVVLVVVLVVVLVVVVVVLVVVLVVCCVPCPDDDDPPVVVSVVVSLVVLVVVLVCLLQVQLVVCCVQVVDDSVVSSVVSVSRLVSVNNNPDDPQPDPVNSPDPCSSVVSVVVSVSSSVSNSSVVSSVD/DVVVVVVVVVVVVVVCCVPCVVVVVVVVVVVVVVVVVVCVVPVVDDPVNVVVVVVVCVVCQLQLHHPDPPQPFDCCDPLNVVLQLLLLLCLLHQSSHDDDDPVRVVCSVVSNVPSNVVLVVVLVVVLVVVVVVLVVVLVVVCVPPPDDDDPPVVVSVVVSLVVLVVVLVCLQQVQLVVCCVQVVDDSVVSSVVSVSRLVSVNNNPDDPQPDPVNSPDPCSSVRSVVVSVSSSVSNSSVVSSVD

InterPro domains:
  IPR003092 Two pore domain potassium channel, TASK family [PIRSF038061] (1-243)
  IPR003280 Two pore domain potassium channel [PR01333] (87-115)
  IPR003280 Two pore domain potassium channel [PR01333] (199-208)
  IPR003280 Two pore domain potassium channel [PTHR11003] (1-242)
  IPR005408 Two pore domain potassium channel, TWIK family [PR01586] (44-56)
  IPR005408 Two pore domain potassium channel, TWIK family [PR01586] (58-74)
  IPR005408 Two pore domain potassium channel, TWIK family [PR01586] (117-129)
  IPR005408 Two pore domain potassium channel, TWIK family [PR01586] (211-224)
  IPR005408 Two pore domain potassium channel, TWIK family [PR01586] (228-241)
  IPR013099 Potassium channel domain [PF07885] (73-130)
  IPR013099 Potassium channel domain [PF07885] (167-242)

Sequence (486 aa):
LIIVYIFYLAIGAAIFSSIEGPYERRVVKNLIAKRDRFLARNPCVTDFELEEFIKDIVVARDQGISPLRNVSVPSWEFGSAFFFAGTVITTIGYGNIAPLSSGGKIFCIVYALFGIPMTAIMLTAIVERLLLAAERVQELMAGSCTVRGIPASYLRMVHLTFIMLVVLMFIMFVPALVFMNLEGWNYFEAFYFCFISLTTIGLGDFVPGDDVMWQHSAYRSLYKVCCILFFIIGLSFVILVLELIIVYIFYLAIGAAIFSSIEGPYERRVVKNLIAKRDRFLARNPCVTDFELEEFIKDIVVARDQGISPLRNVSVPSWEFGSAFFFAGTVITTIGYGNIAPLSSGGKIFCIVYALFGIPMTAIMLTAIVERLLLAAERVQELMAGSCTVRGIPASYLRMVHLTFIMLVVLMFIMFVPALVFMNLEGWNYFEAFYFCFISLTTIGLGDFVPGDDVMWQHSAYRSLYKVCCILFFIIGLSFVILVLE

Nearest PDB structures (foldseek):
  8qz4-assembly1_B  TM=9.291E-01  e=7.729E-14  Homo sapiens
  7lja-assembly1_B  TM=9.004E-01  e=3.917E-13  Homo sapiens
  7lj4-assembly1_B  TM=8.716E-01  e=6.314E-13  Homo sapiens
  4i9w-assembly1_B  TM=8.801E-01  e=1.491E-12  Homo sapiens
  4rue-assembly1_B  TM=8.555E-01  e=2.291E-12  Homo sapiens

Solvent-accessible surface area (backbone atoms only — not comparable to full-atom values): 25196 Å² total; per-residue (Å²): 108,67,65,59,49,53,49,51,36,51,49,46,5,50,51,48,20,63,60,40,36,64,55,50,53,52,53,51,52,52,49,51,51,52,52,52,49,51,42,69,74,22,73,73,51,48,72,67,59,51,49,53,50,49,49,54,48,49,55,40,44,66,54,31,39,74,82,50,81,89,59,75,62,64,66,41,37,55,36,48,18,32,38,50,40,43,29,44,26,66,18,16,14,35,34,57,60,60,68,80,43,71,66,38,44,52,47,48,53,57,49,34,66,55,34,31,59,50,43,50,53,51,38,50,55,51,30,54,53,49,50,54,52,49,51,50,52,46,52,62,49,47,72,68,61,77,65,94,75,64,65,63,65,59,56,48,51,52,50,50,51,48,51,49,48,52,51,49,46,47,62,38,52,51,51,12,55,51,42,16,70,76,70,69,44,53,58,66,56,20,36,50,44,44,52,37,46,58,62,18,17,12,40,37,81,71,56,88,62,70,48,76,81,30,58,79,40,89,56,33,41,59,51,32,51,50,48,48,52,48,48,54,54,47,35,25,54,51,51,50,71,75,103,110,68,65,59,48,50,51,51,36,51,50,46,6,53,50,49,19,63,60,40,34,62,55,49,52,52,52,51,51,52,50,52,50,50,52,50,50,50,41,69,74,22,74,71,51,48,71,67,58,51,51,54,51,48,50,54,47,49,56,39,42,66,55,31,40,72,81,50,82,87,60,74,64,66,66,42,36,55,36,49,18,31,38,48,41,44,28,43,27,64,18,17,14,35,33,60,60,60,68,81,45,72,65,39,45,52,47,49,51,57,50,35,67,54,34,31,58,50,42,51,53,50,38,49,54,51,30,54,54,50,48,54,52,50,50,52,52,47,53,61,47,46,72,67,60,73,66,92,78,67,66,63,65,58,55,49,51,50,50,51,50,47,50,48,48,52,51,50,45,48,61,36,53,51,50,10,55,52,42,16,69,74,72,69,42,52,57,66,57,21,37,50,42,44,51,38,47,55,62,18,17,12,38,37,79,71,54,88,62,69,46,75,82,30,57,78,40,89,56,34,38,59,52,31,52,51,49,47,53,47,49,54,54,46,35,25,50,52,52,50,69,72,102

Secondary structure (DSSP, 8-state):
-HHHHHHHHHHHHHHHHHHHHHHHHHHHHHHHHHHHHHHHH-TTS-HHHHHHHHHHHHHHHHTT----SS--S-TTSHHHHHHHHHHHHTT----SS---SHHHHHHHHHHHHHHHHHHHHHHHHHHHHHHHHHHHHHHHHHTT---SSS-HHHHHHHHHHHHHHHHHHHHHHHHHHHHHHHH---HHHHHHHHHHHHTT----SS-TT-SHHHHT-TTHHHHHHHHHHHHHHHHHHHHHHH-/-HHHHHHHHHHHHHHHHHHHHHHHHHHHHHHHHHHHHHHHH-TTS-HHHHHHHHHHHHHHHHTT----SS----TTSHHHHHHHHHHHHTT----SS---SHHHHHHHHHHHHHHHHHHHHHHHHHHHHHHHHHHHHHHHHHTT---SSS-HHHHHHHHHHHHHHHHHHHHHHHHHHHHHHHH---HHHHHHHHHHHHTT----SS-TT-SHHHHT-TTHHHHHHHHHHHHHHHHHHHHHHH-